Protein 2J5S (pdb70)

Nearest PDB structures (foldseek):
  2j5s-assembly1_A  TM=1.004E+00  e=1.326E-51  Nostoc sp. PCC 7120 = FACHB-418
  1o8u-assembly1_F  TM=9.779E-01  e=1.963E-30  Rhodococcus erythropolis
  1szo-assembly2_D  TM=9.902E-01  e=1.526E-29  Rhodococcus sp. NCIMB 9784
  1wz8-assembly1_E  TM=8.924E-01  e=3.760E-17  Thermus thermophilus HB8
  3kqf-assembly1_B  TM=8.135E-01  e=5.471E-15  Bacillus anthracis

B-factor: mean 14.23, std 6.52, range [2.0, 69.31]

Radius of gyration: 23.52 Å; Cα contacts (8 Å, |Δi|>4): 1050; chains: 2; bounding box: 64×45×72 Å

Secondary structure (P-SEA, 3-state):
ccccccccccccbbbbbccccbbbbbbbcccccccccaaaaacaaaaaaaaaacccccbbbbbccccccccccccccccccccaaaaaaaaaaaaaaaaaaaacccbbbbbccccccccccccccccbbbbcccbbbcccccccccccccccccccccccccaaaaaaaaaacccccaaaaaaacccccccccccaaaaaaaaaaaaacccaaaaaaaaaaacaaaaaaaaacaaaaaaaaaaaaaaccc/ccccccccccbbbbbccccbbbbbbbcccccccccaaaaacaaaaaaaaaacccccbbbbbccccccccccccccccccccaaaaaaaaaaaaaaaaaaaacccbbbbbccccccccccccccccbbbbcccbbbccccccccccccccccccaaaaaacaaaaaaaaaacccccaaaaaaacccccccccccaaaaaaaaaaaaacccaaaaaaaaaaacaaaaaaaaacaaaaaaaaaaaaaaccc

Sequence (498 aa):
LNQPEYFTKYENLHFHRDENGILEVRMHTNNGSSLVFTGKTHREFPDAFYDISRDRRDNRVVILTGSGDAWMAEIDFPSLGDVTNPREWDKTYWEGKKVLQNLLLDIEVPVISAVNGAALLHSEYILTTDIILASENTVFQDMMPHLNAGIVPGDGVHILWPLLALGLYRGRYFLFTQEKLTAQQAYELNVVHEVLPQSSKLMERAWEEIARTLAKQPTLNLRYTRVALLTQRLKRLVNNEGIGYGLALEGITATDLRNQPEYFTKYENLHHFHRDENGILEEVRMHTNGSSLVFTGKTHREFPDAFYDISRDRRDNRVVILTGSGDAWMAEIDFFPSLGDVTNPREEWDKTYWEGKKVLQNLLLDIEVPVISAVNGAALLHSEYILTTDIILASEENTVFQDMMPHLNAGIVPGDGVHILWPLLALGLYRGRYFLFTQEKKLTAQQAYELNNVVHEVLPQSKLMERAWEIARTLAKQPTLNLRYTRVALLTQRLKRLVNNEGIGYGLALEGITATDLRN

Foldseek 3Di:
DPDDPLCPVAQQWHWDADPLLEIEIEGHHVQAWDAAALSCLQCLLVSLLVLQVDLSRQEYEYAYHDQFRYDHYDVVRVDLLLDLVSLVSSLVSLLSNLVSLLSNQFAYEYLGRAEDQDPCLSLLSHDAYEYEQRYKYWPPDAVVPQFFPQSRLLQRQCVQQPVPVSVVRHVVRDMGGLVRSCVSVSHVYYHHSVCRVVVVVVVVVVSSPDDRVCRRVVSVVVCPVVVVSCVVGRSVSSVRRSVSSNVVVD/DDPLCPVAQQWHWDADPLLEIEIEGHDVQAFDAAALRCLQCLLVSLLVLQVDLSRQEYEYAYGDQFRYDHYDVCRVPLLLDLVSLVSSLVSLLSNLVSLLSNQFAYEYLTLAEDQDPCLSLLSHDAYEYEQRYKYWPPDAVVLQFFPQSRLLQRQCVQQNVPVSVVRHVVRDMGGLVRSCVSVSHVYYHHSVCRVVVVVVVVVVSSPDDRVCRRVVSVVVCVVVSVRCVVGRSVSSVRRSNSSNVSVD

Organism: Nostoc sp. (strain PCC 7120 / SAG 25.82 / UTEX 2576) (NCBI:txid103690)

InterPro domains:
  IPR001753 Enoyl-CoA hydratase/isomerase-like domain [PF00378] (21-229)
  IPR029045 ClpP/crotonase-like domain superfamily [SSF52096] (12-238)

Solvent-accessible surface area: 21128 Å² total

CATH classification: 3.90.226.10

Structure (mmCIF, N/CA/C/O backbone):
data_2J5S
#
_entry.id   2J5S
#
_cell.length_a   80.387
_cell.length_b   80.387
_cell.length_c   125.882
_cell.angle_alpha   90.00
_cell.angle_beta   90.00
_cell.angle_gamma   120.00
#
_symmetry.space_group_name_H-M   'P 63'
#
loop_
_entity.id
_entity.type
_entity.pdbx_description
1 polymer 'BETA-DIKETONE HYDROLASE'
2 non-polymer (S)-CYCLOHEXANONE-2-ACETATE
3 non-polymer 'NICKEL (II) ION'
4 water water
#
loop_
_atom_site.group_PDB
_atom_site.id
_atom_site.type_symbol
_atom_site.label_atom_id
_atom_site.label_alt_id
_atom_site.label_comp_id
_atom_site.label_asym_id
_atom_site.label_entity_id
_atom_site.label_seq_id
_atom_site.pdbx_PDB_ins_code
_atom_site.Cartn_x
_atom_site.Cartn_y
_atom_site.Cartn_z
_atom_site.occupancy
_atom_site.B_iso_or_equiv
_atom_site.auth_seq_id
_atom_site.auth_comp_id
_atom_site.auth_asym_id
_atom_site.auth_atom_id
_atom_site.pdbx_PDB_model_num
ATOM 1 N N . LEU A 1 13 ? -23.659 -6.547 3.455 1.00 36.93 3 LEU A N 1
ATOM 2 C CA . LEU A 1 13 ? -24.178 -7.841 2.932 1.00 36.01 3 LEU A CA 1
ATOM 3 C C . LEU A 1 13 ? -24.421 -8.821 4.094 1.00 35.22 3 LEU A C 1
ATOM 4 O O . LEU A 1 13 ? -23.832 -8.707 5.180 1.00 34.60 3 LEU A O 1
ATOM 9 N N . ASN A 1 14 ? -25.299 -9.780 3.822 1.00 34.01 4 ASN A N 1
ATOM 10 C CA . ASN A 1 14 ? -25.756 -10.791 4.761 1.00 33.09 4 ASN A CA 1
ATOM 11 C C . ASN A 1 14 ? -24.712 -11.900 4.977 1.00 32.29 4 ASN A C 1
ATOM 12 O O . ASN A 1 14 ? -24.860 -12.726 5.882 1.00 33.66 4 ASN A O 1
ATOM 17 N N . GLN A 1 15 ? -23.666 -11.918 4.156 1.00 30.47 5 GLN A N 1
ATOM 18 C CA . GLN A 1 15 ? -22.609 -12.964 4.236 1.00 28.40 5 GLN A CA 1
ATOM 19 C C . GLN A 1 15 ? -21.760 -12.847 5.513 1.00 26.77 5 GLN A C 1
ATOM 20 O O . GLN A 1 15 ? -21.637 -11.758 6.068 1.00 27.02 5 GLN A O 1
ATOM 26 N N . PRO A 1 16 ? -21.151 -13.963 5.977 1.00 24.98 6 PRO A N 1
ATOM 27 C CA . PRO A 1 16 ? -20.356 -13.920 7.202 1.00 24.19 6 PRO A CA 1
ATOM 28 C C . PRO A 1 16 ? -19.231 -12.894 7.172 1.00 23.85 6 PRO A C 1
ATOM 29 O O . PRO A 1 16 ? -18.614 -12.638 6.125 1.00 23.07 6 PRO A O 1
ATOM 33 N N . GLU A 1 17 ? -18.963 -12.311 8.337 1.00 24.09 7 GLU A N 1
ATOM 34 C CA . GLU A 1 17 ? -17.900 -11.338 8.461 1.00 23.37 7 GLU A CA 1
ATOM 35 C C . GLU A 1 17 ? -16.557 -11.901 7.967 1.00 21.94 7 GLU A C 1
ATOM 36 O O . GLU A 1 17 ? -15.821 -11.191 7.280 1.00 22.53 7 GLU A O 1
ATOM 42 N N . TYR A 1 18 ? -16.251 -13.173 8.269 1.00 19.52 8 TYR A N 1
ATOM 43 C CA . TYR A 1 18 ? -14.950 -13.721 7.874 1.00 17.60 8 TYR A CA 1
ATOM 44 C C . TYR A 1 18 ? -14.728 -13.760 6.341 1.00 16.24 8 TYR A C 1
ATOM 45 O O . TYR A 1 18 ? -13.587 -13.862 5.910 1.00 15.80 8 TYR A O 1
ATOM 54 N N . PHE A 1 19 ? -15.805 -13.668 5.540 1.00 15.37 9 PHE A N 1
ATOM 55 C CA . PHE A 1 19 ? -15.663 -13.632 4.066 1.00 15.92 9 PHE A CA 1
ATOM 56 C C . PHE A 1 19 ? -14.808 -12.467 3.556 1.00 16.71 9 PHE A C 1
ATOM 57 O O . PHE A 1 19 ? -14.286 -12.537 2.463 1.00 16.92 9 PHE A O 1
ATOM 65 N N . THR A 1 20 ? -14.703 -11.386 4.328 1.00 18.51 10 THR A N 1
ATOM 66 C CA . THR A 1 20 ? -13.961 -10.209 3.864 1.00 19.97 10 THR A CA 1
ATOM 67 C C . THR A 1 20 ? -12.876 -9.821 4.870 1.00 20.70 10 THR A C 1
ATOM 68 O O . THR A 1 20 ? -12.394 -8.675 4.880 1.00 22.52 10 THR A O 1
ATOM 72 N N . LYS A 1 21 ? -12.472 -10.780 5.697 1.00 19.73 11 LYS A N 1
ATOM 73 C CA . LYS A 1 21 ? -11.495 -10.578 6.774 1.00 20.14 11 LYS A CA 1
ATOM 74 C C . LYS A 1 21 ? -10.058 -10.805 6.296 1.00 18.42 11 LYS A C 1
ATOM 75 O O . LYS A 1 21 ? -9.108 -10.369 6.946 1.00 19.03 11 LYS A O 1
ATOM 81 N N . TYR A 1 22 ? -9.906 -11.457 5.140 1.00 16.34 12 TYR A N 1
ATOM 82 C CA . TYR A 1 22 ? -8.604 -11.924 4.681 1.00 15.27 12 TYR A CA 1
ATOM 83 C C . TYR A 1 22 ? -8.249 -11.286 3.357 1.00 15.04 12 TYR A C 1
ATOM 84 O O . TYR A 1 22 ? -8.880 -11.559 2.337 1.00 14.80 12 TYR A O 1
ATOM 93 N N . GLU A 1 23 ? -7.208 -10.463 3.388 1.00 15.08 13 GLU A N 1
ATOM 94 C CA . GLU A 1 23 ? -6.773 -9.709 2.216 1.00 15.87 13 GLU A CA 1
ATOM 95 C C . GLU A 1 23 ? -6.412 -10.614 1.036 1.00 15.22 13 GLU A C 1
ATOM 96 O O . GLU A 1 23 ? -6.475 -10.202 -0.130 1.00 14.96 13 GLU A O 1
ATOM 102 N N . ASN A 1 24 ? -6.007 -11.846 1.349 1.00 13.22 14 ASN A N 1
ATOM 103 C CA . ASN A 1 24 ? -5.548 -12.746 0.303 1.00 13.22 14 ASN A CA 1
ATOM 104 C C . ASN A 1 24 ? -6.498 -13.898 -0.011 1.00 12.63 14 ASN A C 1
ATOM 105 O O . ASN A 1 24 ? -6.108 -14.839 -0.683 1.00 13.10 14 ASN A O 1
ATOM 110 N N . LEU A 1 25 ? -7.730 -13.819 0.465 1.00 12.70 15 LEU A N 1
ATOM 111 C CA . LEU A 1 25 ? -8.742 -14.828 0.148 1.00 13.24 15 LEU A CA 1
ATOM 112 C C . LEU A 1 25 ? -10.044 -14.162 -0.249 1.00 13.91 15 LEU A C 1
ATOM 113 O O . LEU A 1 25 ? -10.570 -13.314 0.513 1.00 14.29 15 LEU A O 1
ATOM 118 N N . HIS A 1 26 ? -10.561 -14.549 -1.415 1.00 13.09 16 HIS A N 1
ATOM 119 C CA . HIS A 1 26 ? -11.921 -14.160 -1.827 1.00 14.19 16 HIS A CA 1
ATOM 120 C C . HIS A 1 26 ? -12.885 -15.308 -1.538 1.00 14.86 16 HIS A C 1
ATOM 121 O O . HIS A 1 26 ? -12.568 -16.479 -1.767 1.00 14.12 16 HIS A O 1
ATOM 128 N N . PHE A 1 27 ? -14.064 -14.982 -1.032 1.00 13.50 17 PHE A N 1
ATOM 129 C CA . PHE A 1 27 ? -15.053 -15.986 -0.666 1.00 13.62 17 PHE A CA 1
ATOM 130 C C . PHE A 1 27 ? -16.339 -15.726 -1.414 1.00 14.83 17 PHE A C 1
ATOM 131 O O . PHE A 1 27 ? -16.782 -14.565 -1.519 1.00 15.24 17 PHE A O 1
ATOM 139 N N . HIS A 1 28 ? -16.956 -16.798 -1.893 1.00 14.13 18 HIS A N 1
ATOM 140 C CA . HIS A 1 28 ? -18.266 -16.721 -2.523 1.00 15.06 18 HIS A CA 1
ATOM 141 C C . HIS A 1 28 ? -19.007 -17.999 -2.201 1.00 14.49 18 HIS A C 1
ATOM 142 O O . HIS A 1 28 ? -18.473 -19.070 -2.458 1.00 15.01 18 HIS A O 1
ATOM 149 N N . ARG A 1 29 ? -20.243 -17.909 -1.706 1.00 13.82 19 ARG A N 1
ATOM 150 C CA . ARG A 1 29 ? -21.007 -19.104 -1.348 1.00 13.82 19 ARG A CA 1
ATOM 151 C C . ARG A 1 29 ? -22.405 -19.065 -1.939 1.00 14.79 19 ARG A C 1
ATOM 152 O O . ARG A 1 29 ? -23.061 -18.020 -1.873 1.00 16.58 19 ARG A O 1
ATOM 160 N N . ASP A 1 30 ? -22.853 -20.173 -2.520 1.00 14.75 20 ASP A N 1
ATOM 161 C CA . ASP A 1 30 ? -24.182 -20.175 -3.163 1.00 15.19 20 ASP A CA 1
ATOM 162 C C . ASP A 1 30 ? -25.248 -20.619 -2.163 1.00 15.94 20 ASP A C 1
ATOM 163 O O . ASP A 1 30 ? -24.941 -20.883 -0.998 1.00 15.85 20 ASP A O 1
ATOM 168 N N . GLU A 1 31 ? -26.497 -20.696 -2.612 1.00 17.04 21 GLU A N 1
ATOM 169 C CA . GLU A 1 31 ? -27.608 -21.045 -1.746 1.00 18.50 21 GLU A CA 1
ATOM 170 C C . GLU A 1 31 ? -27.578 -22.498 -1.283 1.00 17.87 21 GLU A C 1
ATOM 171 O O . GLU A 1 31 ? -28.297 -22.853 -0.347 1.00 18.83 21 GLU A O 1
ATOM 177 N N . ASN A 1 32 ? -26.733 -23.310 -1.927 1.00 17.17 22 ASN A N 1
ATOM 178 C CA . ASN A 1 32 ? -26.571 -24.734 -1.587 1.00 15.87 22 ASN A CA 1
ATOM 179 C C . ASN A 1 32 ? -25.465 -24.964 -0.528 1.00 14.48 22 ASN A C 1
ATOM 180 O O . ASN A 1 32 ? -25.210 -26.107 -0.137 1.00 15.19 22 ASN A O 1
ATOM 185 N N . GLY A 1 33 ? -24.843 -23.875 -0.067 1.00 13.33 23 GLY A N 1
ATOM 186 C CA . GLY A 1 33 ? -23.738 -23.941 0.903 1.00 12.50 23 GLY A CA 1
ATOM 187 C C . GLY A 1 33 ? -22.421 -24.322 0.251 1.00 12.03 23 GLY A C 1
ATOM 188 O O . GLY A 1 33 ? -21.460 -24.723 0.957 1.00 11.39 23 GLY A O 1
ATOM 189 N N . ILE A 1 34 ? -22.330 -24.170 -1.067 1.00 11.59 24 ILE A N 1
ATOM 190 C CA . ILE A 1 34 ? -21.032 -24.416 -1.750 1.00 11.31 24 ILE A CA 1
ATOM 191 C C . ILE A 1 34 ? -20.214 -23.159 -1.652 1.00 11.80 24 ILE A C 1
ATOM 192 O O . ILE A 1 34 ? -20.623 -22.114 -2.174 1.00 12.07 24 ILE A O 1
ATOM 197 N N . LEU A 1 35 ? -19.076 -23.246 -0.962 1.00 10.72 25 LEU A N 1
ATOM 198 C CA . LEU A 1 35 ? -18.175 -22.114 -0.741 1.00 11.18 25 LEU A CA 1
ATOM 199 C C . LEU A 1 35 ? -16.929 -22.219 -1.603 1.00 12.74 25 LEU A C 1
ATOM 200 O O . LEU A 1 35 ? -16.154 -23.170 -1.475 1.00 12.08 25 LEU A O 1
ATOM 205 N N . GLU A 1 36 ? -16.699 -21.222 -2.440 1.00 12.06 26 GLU A N 1
ATOM 206 C CA . GLU A 1 36 ? -15.471 -21.159 -3.224 1.00 12.43 26 GLU A CA 1
ATOM 207 C C . GLU A 1 36 ? -14.544 -20.194 -2.527 1.00 12.71 26 GLU A C 1
ATOM 208 O O . GLU A 1 36 ? -14.922 -19.026 -2.281 1.00 12.30 26 GLU A O 1
ATOM 214 N N . VAL A 1 37 ? -13.338 -20.675 -2.200 1.00 11.70 27 VAL A N 1
ATOM 215 C CA . VAL A 1 37 ? -12.319 -19.876 -1.548 1.00 11.87 27 VAL A CA 1
ATOM 216 C C . VAL A 1 37 ? -11.169 -19.728 -2.521 1.00 12.36 27 VAL A C 1
ATOM 217 O O . VAL A 1 37 ? -10.526 -20.720 -2.879 1.00 10.72 27 VAL A O 1
ATOM 221 N N . ARG A 1 38 ? -10.870 -18.484 -2.902 1.00 11.94 28 ARG A N 1
ATOM 222 C CA . ARG A 1 38 ? -9.863 -18.220 -3.926 1.00 12.07 28 ARG A CA 1
ATOM 223 C C . ARG A 1 38 ? -8.702 -17.392 -3.395 1.00 12.09 28 ARG A C 1
ATOM 224 O O . ARG A 1 38 ? -8.894 -16.267 -2.953 1.00 13.15 28 ARG A O 1
ATOM 232 N N . MET A 1 39 ? -7.492 -17.951 -3.425 1.00 12.07 29 MET A N 1
ATOM 233 C CA . MET A 1 39 ? -6.304 -17.237 -2.949 1.00 11.69 29 MET A CA 1
ATOM 234 C C . MET A 1 39 ? -5.892 -16.222 -4.011 1.00 11.91 29 MET A C 1
ATOM 235 O O . MET A 1 39 ? -5.919 -16.535 -5.207 1.00 13.29 29 MET A O 1
ATOM 240 N N . HIS A 1 40 ? -5.490 -15.037 -3.572 1.00 13.02 30 HIS A N 1
ATOM 241 C CA . HIS A 1 40 ? -5.045 -14.009 -4.534 1.00 12.86 30 HIS A CA 1
ATOM 242 C C . HIS A 1 40 ? -4.149 -12.966 -3.849 1.00 12.99 30 HIS A C 1
ATOM 243 O O . HIS A 1 40 ? -4.188 -12.808 -2.607 1.00 13.19 30 HIS A O 1
ATOM 250 N N . THR A 1 41 ? -3.366 -12.252 -4.649 1.00 13.51 31 THR A N 1
ATOM 251 C CA . THR A 1 41 ? -2.700 -11.063 -4.160 1.00 14.48 31 THR A CA 1
ATOM 252 C C . THR A 1 41 ? -3.139 -9.941 -5.072 1.00 15.37 31 THR A C 1
ATOM 253 O O . THR A 1 41 ? -2.807 -9.953 -6.260 1.00 15.44 31 THR A O 1
ATOM 257 N N A ASN A 1 42 ? -3.900 -9.011 -4.500 0.50 15.98 32 ASN A N 1
ATOM 258 N N B ASN A 1 42 ? -3.919 -9.004 -4.540 0.50 16.09 32 ASN A N 1
ATOM 259 C CA A ASN A 1 42 ? -4.505 -7.914 -5.274 0.50 16.79 32 ASN A CA 1
ATOM 260 C CA B ASN A 1 42 ? -4.430 -7.877 -5.360 0.50 16.79 32 ASN A CA 1
ATOM 261 C C A ASN A 1 42 ? -5.081 -8.453 -6.590 0.50 16.73 32 ASN A C 1
ATOM 262 C C B ASN A 1 42 ? -5.254 -8.346 -6.569 0.50 16.85 32 ASN A C 1
ATOM 263 O O A ASN A 1 42 ? -4.789 -7.955 -7.691 0.50 16.57 32 ASN A O 1
ATOM 264 O O B ASN A 1 42 ? -5.334 -7.659 -7.591 0.50 16.50 32 ASN A O 1
ATOM 273 N N . GLY A 1 43 ? -5.878 -9.514 -6.449 1.00 16.46 33 GLY A N 1
ATOM 274 C CA . GLY A 1 43 ? -6.640 -10.096 -7.567 1.00 16.65 33 GLY A CA 1
ATOM 275 C C . GLY A 1 43 ? -5.830 -10.939 -8.542 1.00 16.44 33 GLY A C 1
ATOM 276 O O . GLY A 1 43 ? -6.402 -11.571 -9.459 1.00 17.92 33 GLY A O 1
ATOM 277 N N . SER A 1 44 ? -4.507 -10.955 -8.349 1.00 15.32 34 SER A N 1
ATOM 278 C CA . SER A 1 44 ? -3.591 -11.720 -9.183 1.00 15.34 34 SER A CA 1
ATOM 279 C C . SER A 1 44 ? -3.248 -13.036 -8.485 1.00 14.65 34 SER A C 1
ATOM 280 O O . SER A 1 44 ? -3.624 -13.226 -7.318 1.00 14.39 34 SER A O 1
ATOM 283 N N . SER A 1 45 ? -2.471 -13.890 -9.150 1.00 14.38 35 SER A N 1
ATOM 284 C CA . SER A 1 45 ? -2.016 -15.144 -8.508 1.00 14.22 35 SER A CA 1
ATOM 285 C C . SER A 1 45 ? -1.332 -14.843 -7.183 1.00 13.95 35 SER A C 1
ATOM 286 O O . SER A 1 45 ? -0.615 -13.839 -7.055 1.00 14.50 35 SER A O 1
ATOM 289 N N . LEU A 1 46 ? -1.540 -15.718 -6.200 1.00 12.28 36 LEU A N 1
ATOM 290 C CA . LEU A 1 46 ? -0.999 -15.468 -4.863 1.00 11.54 36 LEU A CA 1
ATOM 291 C C . LEU A 1 46 ? 0.533 -15.372 -4.785 1.00 12.09 36 LEU A C 1
ATOM 292 O O . LEU A 1 46 ? 1.260 -16.227 -5.302 1.00 13.14 36 LEU A O 1
ATOM 297 N N . VAL A 1 47 ? 1.004 -14.355 -4.061 1.00 12.12 37 VAL A N 1
ATOM 298 C CA . VAL A 1 47 ? 2.380 -14.283 -3.592 1.00 12.75 37 VAL A CA 1
ATOM 299 C C . VAL A 1 47 ? 2.343 -14.685 -2.128 1.00 13.02 37 VAL A C 1
ATOM 300 O O . VAL A 1 47 ? 1.769 -13.970 -1.317 1.00 12.81 37 VAL A O 1
ATOM 304 N N . PHE A 1 48 ? 2.917 -15.842 -1.784 1.00 12.31 38 PHE A N 1
ATOM 305 C CA . PHE A 1 48 ? 2.842 -16.295 -0.391 1.00 12.26 38 PHE A CA 1
ATOM 306 C C . PHE A 1 48 ? 3.728 -15.394 0.489 1.00 12.02 38 PHE A C 1
ATOM 307 O O . PHE A 1 48 ? 4.850 -15.043 0.080 1.00 12.67 38 PHE A O 1
ATOM 315 N N . THR A 1 49 ? 3.239 -15.062 1.675 1.00 11.52 39 THR A N 1
ATOM 316 C CA . THR A 1 49 ? 3.900 -14.108 2.573 1.00 12.36 39 THR A CA 1
ATOM 317 C C . THR A 1 49 ? 3.848 -14.597 4.023 1.00 13.07 39 THR A C 1
ATOM 318 O O . THR A 1 49 ? 3.104 -15.550 4.359 1.00 13.23 39 THR A O 1
ATOM 322 N N . GLY A 1 50 ? 4.595 -13.918 4.909 1.00 13.06 40 GLY A N 1
ATOM 323 C CA . GLY A 1 50 ? 4.379 -14.127 6.350 1.00 13.20 40 GLY A CA 1
ATOM 324 C C . GLY A 1 50 ? 2.939 -13.888 6.756 1.00 13.12 40 GLY A C 1
ATOM 325 O O . GLY A 1 50 ? 2.385 -14.592 7.622 1.00 12.71 40 GLY A O 1
ATOM 326 N N . LYS A 1 51 ? 2.304 -12.898 6.125 1.00 12.76 41 LYS A N 1
ATOM 327 C CA . LYS A 1 51 ? 0.913 -12.595 6.424 1.00 12.87 41 LYS A CA 1
ATOM 328 C C . LYS A 1 51 ? -0.003 -13.796 6.104 1.00 12.05 41 LYS A C 1
ATOM 329 O O . LYS A 1 51 ? -0.823 -14.200 6.926 1.00 12.86 41 LYS A O 1
ATOM 335 N N . THR A 1 52 ? 0.150 -14.382 4.930 1.00 12.55 42 THR A N 1
ATOM 336 C CA . THR A 1 52 ? -0.675 -15.558 4.611 1.00 11.37 42 THR A CA 1
ATOM 337 C C . THR A 1 52 ? -0.303 -16.767 5.491 1.00 11.41 42 THR A C 1
ATOM 338 O O . THR A 1 52 ? -1.174 -17.541 5.896 1.00 11.19 42 THR A O 1
ATOM 342 N N . HIS A 1 53 ? 0.982 -16.920 5.794 1.00 10.69 43 HIS A N 1
ATOM 343 C CA . HIS A 1 53 ? 1.356 -18.036 6.670 1.00 10.94 43 HIS A CA 1
ATOM 344 C C . HIS A 1 53 ? 0.654 -17.924 8.041 1.00 11.37 43 HIS A C 1
ATOM 345 O O . HIS A 1 53 ? 0.299 -18.947 8.656 1.00 11.56 43 HIS A O 1
ATOM 352 N N . ARG A 1 54 ? 0.471 -16.697 8.511 1.00 12.00 44 ARG A N 1
ATOM 353 C CA . ARG A 1 54 ? -0.193 -16.444 9.790 1.00 13.86 44 ARG A CA 1
ATOM 354 C C . ARG A 1 54 ? -1.706 -16.488 9.701 1.00 12.90 44 ARG A C 1
ATOM 355 O O . ARG A 1 54 ? -2.365 -17.004 10.606 1.00 13.37 44 ARG A O 1
ATOM 363 N N . GLU A 1 55 ? -2.262 -15.912 8.629 1.00 12.15 45 GLU A N 1
ATOM 364 C CA . GLU A 1 55 ? -3.718 -15.750 8.512 1.00 12.01 45 GLU A CA 1
ATOM 365 C C . GLU A 1 55 ? -4.440 -16.979 7.979 1.00 11.61 45 GLU A C 1
ATOM 366 O O . GLU A 1 55 ? -5.589 -17.238 8.361 1.00 12.07 45 GLU A O 1
ATOM 372 N N . PHE A 1 56 ? -3.782 -17.719 7.089 1.00 11.31 46 PHE A N 1
ATOM 373 C CA . PHE A 1 56 ? -4.469 -18.867 6.478 1.00 11.28 46 PHE A CA 1
ATOM 374 C C . PHE A 1 56 ? -4.958 -19.884 7.527 1.00 10.78 46 PHE A C 1
ATOM 375 O O . PHE A 1 56 ? -6.087 -20.371 7.422 1.00 10.80 46 PHE A O 1
ATOM 383 N N . PRO A 1 57 ? -4.135 -20.198 8.548 1.00 11.11 47 PRO A N 1
ATOM 384 C CA . PRO A 1 57 ? -4.699 -21.078 9.589 1.00 11.48 47 PRO A CA 1
ATOM 385 C C . PRO A 1 57 ? -5.994 -20.558 10.208 1.00 11.94 47 PRO A C 1
ATOM 386 O O . PRO A 1 57 ? -6.891 -21.342 10.492 1.00 11.31 47 PRO A O 1
ATOM 390 N N . ASP A 1 58 ? -6.098 -19.241 10.410 1.00 12.06 48 ASP A N 1
ATOM 391 C CA . ASP A 1 58 ? -7.321 -18.677 10.956 1.00 12.64 48 ASP A CA 1
ATOM 392 C C . ASP A 1 58 ? -8.481 -18.763 9.981 1.00 11.45 48 ASP A C 1
ATOM 393 O O . ASP A 1 58 ? -9.624 -19.067 10.366 1.00 12.59 48 ASP A O 1
ATOM 398 N N . ALA A 1 59 ? -8.191 -18.518 8.709 1.00 11.48 49 ALA A N 1
ATOM 399 C CA . ALA A 1 59 ? -9.214 -18.597 7.670 1.00 10.27 49 ALA A CA 1
ATOM 400 C C . ALA A 1 59 ? -9.766 -20.014 7.571 1.00 10.62 49 ALA A C 1
ATOM 401 O O . ALA A 1 59 ? -10.976 -20.208 7.508 1.00 11.39 49 ALA A O 1
ATOM 403 N N . PHE A 1 60 ? -8.871 -21.009 7.602 1.00 10.74 50 PHE A N 1
ATOM 404 C CA . PHE A 1 60 ? -9.327 -22.382 7.495 1.00 10.86 50 PHE A CA 1
ATOM 405 C C . PHE A 1 60 ? -10.118 -22.777 8.729 1.00 10.11 50 PHE A C 1
ATOM 406 O O . PHE A 1 60 ? -11.134 -23.487 8.616 1.00 10.22 50 PHE A O 1
ATOM 414 N N . TYR A 1 61 ? -9.694 -22.286 9.909 1.00 10.06 51 TYR A N 1
ATOM 415 C CA . TYR A 1 61 ? -10.507 -22.509 11.098 1.00 9.72 51 TYR A CA 1
ATOM 416 C C . TYR A 1 61 ? -11.903 -21.871 10.944 1.00 10.34 51 TYR A C 1
ATOM 417 O O . TYR A 1 61 ? -12.928 -22.493 11.228 1.00 11.11 51 TYR A O 1
ATOM 426 N N . ASP A 1 62 ? -11.945 -20.627 10.450 1.00 10.92 52 ASP A N 1
ATOM 427 C CA . ASP A 1 62 ? -13.236 -19.958 10.308 1.00 11.99 52 ASP A CA 1
ATOM 428 C C . ASP A 1 62 ? -14.164 -20.696 9.360 1.00 10.57 52 ASP A C 1
ATOM 429 O O . ASP A 1 62 ? -15.355 -20.840 9.637 1.00 12.18 52 ASP A O 1
ATOM 434 N N . ILE A 1 63 ? -13.606 -21.178 8.243 1.00 9.95 53 ILE A N 1
ATOM 435 C CA . ILE A 1 63 ? -14.380 -21.968 7.291 1.00 10.33 53 ILE A CA 1
ATOM 436 C C . ILE A 1 63 ? -14.922 -23.216 7.999 1.00 10.79 53 ILE A C 1
ATOM 437 O O . ILE A 1 63 ? -16.101 -23.554 7.883 1.00 11.32 53 ILE A O 1
ATOM 442 N N . SER A 1 64 ? -14.065 -23.879 8.773 1.00 10.03 54 SER A N 1
ATOM 443 C CA . SER A 1 64 ? -14.468 -25.124 9.428 1.00 10.51 54 SER A CA 1
ATOM 444 C C . SER A 1 64 ? -15.542 -24.976 10.501 1.00 11.08 54 SER A C 1
ATOM 445 O O . SER A 1 64 ? -16.250 -25.923 10.786 1.00 10.98 54 SER A O 1
ATOM 448 N N . ARG A 1 65 ? -15.610 -23.791 11.108 1.00 11.08 55 ARG A N 1
ATOM 449 C CA . ARG A 1 65 ? -16.532 -23.525 12.206 1.00 12.54 55 ARG A CA 1
ATOM 450 C C . ARG A 1 65 ? -17.941 -23.236 11.670 1.00 12.56 55 ARG A C 1
ATOM 451 O O . ARG A 1 65 ? -18.956 -23.399 12.410 1.00 13.44 55 ARG A O 1
ATOM 459 N N . ASP A 1 66 ? -18.006 -22.775 10.414 1.00 12.24 56 ASP A N 1
ATOM 460 C CA . ASP A 1 66 ? -19.288 -22.296 9.842 1.00 12.41 56 ASP A CA 1
ATOM 461 C C . ASP A 1 66 ? -20.062 -23.459 9.223 1.00 12.27 56 ASP A C 1
ATOM 462 O O . ASP A 1 66 ? -19.673 -23.951 8.162 1.00 12.20 56 ASP A O 1
ATOM 467 N N A ARG A 1 67 ? -21.139 -23.887 9.898 0.50 13.04 57 ARG A N 1
ATOM 468 N N B ARG A 1 67 ? -21.140 -23.900 9.865 0.50 12.58 57 ARG A N 1
ATOM 469 C CA A ARG A 1 67 ? -21.943 -25.044 9.493 0.50 12.71 57 ARG A CA 1
ATOM 470 C CA B ARG A 1 67 ? -21.870 -25.080 9.397 0.25 11.85 57 ARG A CA 1
ATOM 471 C C A ARG A 1 67 ? -22.787 -24.814 8.230 0.50 12.90 57 ARG A C 1
ATOM 472 C C B ARG A 1 67 ? -22.614 -24.842 8.079 0.50 12.49 57 ARG A C 1
ATOM 473 O O A ARG A 1 67 ? -23.454 -25.747 7.743 0.50 13.08 57 ARG A O 1
ATOM 474 O O B ARG A 1 67 ? -23.042 -25.782 7.401 0.50 13.24 57 ARG A O 1
ATOM 489 N N . ASP A 1 68 ? -22.773 -23.575 7.723 1.00 12.55 58 ASP A N 1
ATOM 490 C CA . ASP A 1 68 ? -23.435 -23.248 6.467 1.00 12.87 58 ASP A CA 1
ATOM 491 C C . ASP A 1 68 ? -22.580 -23.617 5.240 1.00 12.50 58 ASP A C 1
ATOM 492 O O . ASP A 1 68 ? -23.087 -23.611 4.103 1.00 12.53 58 ASP A O 1
ATOM 497 N N . ASN A 1 69 ? -21.276 -23.882 5.474 1.00 11.28 59 ASN A N 1
ATOM 498 C CA . ASN A 1 69 ? -20.384 -24.426 4.428 1.00 11.49 59 ASN A CA 1
ATOM 499 C C . ASN A 1 69 ? -20.628 -25.911 4.297 1.00 11.47 59 ASN A C 1
ATOM 500 O O . ASN A 1 69 ? -20.371 -26.697 5.243 1.00 11.67 59 ASN A O 1
ATOM 505 N N . ARG A 1 70 ? -21.184 -26.294 3.151 1.00 10.51 60 ARG A N 1
ATOM 506 C CA . ARG A 1 70 ? -21.564 -27.681 2.917 1.00 10.26 60 ARG A CA 1
ATOM 507 C C . ARG A 1 70 ? -20.604 -28.433 1.978 1.00 11.08 60 ARG A C 1
ATOM 508 O O . ARG A 1 70 ? -20.511 -29.654 2.049 1.00 11.47 60 ARG A O 1
ATOM 516 N N . VAL A 1 71 ? -19.982 -27.686 1.057 1.00 10.26 61 VAL A N 1
ATOM 517 C CA . VAL A 1 71 ? -18.897 -28.171 0.204 1.00 10.64 61 VAL A CA 1
ATOM 518 C C . VAL A 1 71 ? -17.962 -26.988 0.062 1.00 11.38 61 VAL A C 1
ATOM 519 O O . VAL A 1 71 ? -18.423 -25.841 -0.026 1.00 12.04 61 VAL A O 1
ATOM 523 N N . VAL A 1 72 ? -16.644 -27.241 0.044 1.00 9.03 62 VAL A N 1
ATOM 524 C CA . VAL A 1 72 ? -15.668 -26.168 -0.176 1.00 9.58 62 VAL A CA 1
ATOM 525 C C . VAL A 1 72 ? -14.886 -26.422 -1.433 1.00 10.83 62 VAL A C 1
ATOM 526 O O . VAL A 1 72 ? -14.469 -27.549 -1.654 1.00 11.48 62 VAL A O 1
ATOM 530 N N . ILE A 1 73 ? -14.675 -25.381 -2.232 1.00 9.98 63 ILE A N 1
ATOM 531 C CA . ILE A 1 73 ? -13.762 -25.422 -3.371 1.00 10.36 63 ILE A CA 1
ATOM 532 C C . ILE A 1 73 ? -12.609 -24.480 -3.053 1.00 11.75 63 ILE A C 1
ATOM 533 O O . ILE A 1 73 ? -12.841 -23.284 -2.775 1.00 11.03 63 ILE A O 1
ATOM 538 N N . LEU A 1 74 ? -11.381 -25.000 -3.073 1.00 11.43 64 LEU A N 1
ATOM 539 C CA . LEU A 1 74 ? -10.224 -24.190 -2.783 1.00 10.62 64 LEU A CA 1
ATOM 540 C C . LEU A 1 74 ? -9.450 -23.999 -4.072 1.00 10.52 64 LEU A C 1
ATOM 541 O O . LEU A 1 74 ? -9.113 -24.954 -4.736 1.00 10.68 64 LEU A O 1
ATOM 546 N N . THR A 1 75 ? -9.200 -22.745 -4.441 1.00 10.61 65 THR A N 1
ATOM 547 C CA . THR A 1 75 ? -8.513 -22.447 -5.707 1.00 10.78 65 THR A CA 1
ATOM 548 C C . THR A 1 75 ? -7.587 -21.223 -5.586 1.00 10.22 65 THR A C 1
ATOM 549 O O . THR A 1 75 ? -7.565 -20.514 -4.561 1.00 10.47 65 THR A O 1
ATOM 553 N N . GLY A 1 76 ? -6.822 -20.968 -6.650 1.00 11.03 66 GLY A N 1
ATOM 554 C CA . GLY A 1 76 ? -6.005 -19.748 -6.737 1.00 10.63 66 GLY A CA 1
ATOM 555 C C . GLY A 1 76 ? -6.522 -18.834 -7.841 1.00 12.12 66 GLY A C 1
ATOM 556 O O . GLY A 1 76 ? -7.627 -19.046 -8.352 1.00 12.28 66 GLY A O 1
ATOM 557 N N . SER A 1 77 ? -5.720 -17.834 -8.190 1.00 12.04 67 SER A N 1
ATOM 558 C CA . SER A 1 77 ? -6.123 -16.811 -9.153 1.00 12.72 67 SER A CA 1
ATOM 559 C C . SER A 1 77 ? -5.153 -16.770 -10.314 1.00 13.93 67 SER A C 1
ATOM 560 O O . SER A 1 77 ? -3.978 -17.138 -10.182 1.00 14.04 67 SER A O 1
ATOM 563 N N . GLY A 1 78 ? -5.639 -16.285 -11.463 1.00 15.00 68 GLY A N 1
ATOM 564 C CA . GLY A 1 78 ? -4.738 -16.134 -12.601 1.00 15.07 68 GLY A CA 1
ATOM 565 C C . GLY A 1 78 ? -4.265 -17.497 -13.062 1.00 15.25 68 GLY A C 1
ATOM 566 O O . GLY A 1 78 ? -5.019 -18.495 -13.003 1.00 17.03 68 GLY A O 1
ATOM 567 N N . ASP A 1 79 ? -3.041 -17.535 -13.557 1.00 16.06 69 ASP A N 1
ATOM 568 C CA . ASP A 1 79 ? -2.572 -18.750 -14.227 1.00 15.99 69 ASP A CA 1
ATOM 569 C C . ASP A 1 79 ? -1.634 -19.589 -13.365 1.00 15.58 69 ASP A C 1
ATOM 570 O O . ASP A 1 79 ? -0.957 -20.474 -13.873 1.00 15.70 69 ASP A O 1
ATOM 575 N N . ALA A 1 80 ? -1.564 -19.277 -12.071 1.00 14.09 70 ALA A N 1
ATOM 576 C CA . ALA A 1 80 ? -0.780 -20.118 -11.132 1.00 12.75 70 ALA A CA 1
ATOM 577 C C . ALA A 1 80 ? -1.589 -20.308 -9.857 1.00 12.48 70 ALA A C 1
ATOM 578 O O . ALA A 1 80 ? -2.326 -19.406 -9.433 1.00 10.82 70 ALA A O 1
ATOM 580 N N . TRP A 1 81 ? -1.483 -21.502 -9.260 1.00 11.26 71 TRP A N 1
ATOM 581 C CA . TRP A 1 81 ? -2.163 -21.776 -7.991 1.00 11.00 71 TRP A CA 1
ATOM 582 C C . TRP A 1 81 ? -1.348 -21.122 -6.867 1.00 10.93 71 TRP A C 1
ATOM 583 O O . TRP A 1 81 ? -1.862 -20.354 -6.062 1.00 11.69 71 TRP A O 1
ATOM 594 N N . MET A 1 82 ? -0.072 -21.462 -6.825 1.00 11.55 72 MET A N 1
ATOM 595 C CA . MET A 1 82 ? 0.875 -20.766 -5.944 1.00 11.73 72 MET A CA 1
ATOM 596 C C . MET A 1 82 ? 2.271 -21.013 -6.476 1.00 12.36 72 MET A C 1
ATOM 597 O O . MET A 1 82 ? 2.777 -22.137 -6.426 1.00 13.56 72 MET A O 1
ATOM 602 N N . ALA A 1 83 ? 2.895 -19.954 -6.992 1.00 12.32 73 ALA A N 1
ATOM 603 C CA . ALA A 1 83 ? 4.202 -20.0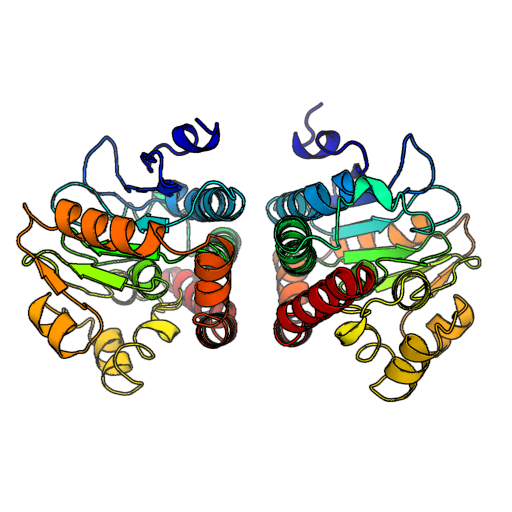83 -7.631 1.00 13.33 73 ALA A CA 1
ATOM 604 C C . ALA A 1 83 ? 5.192 -18.992 -7.208 1.00 14.49 73 ALA A C 1
ATOM 605 O O . ALA A 1 83 ? 6.300 -18.954 -7.713 1.00 16.04 73 ALA A O 1
ATOM 607 N N . GLU A 1 84 ? 4.772 -18.130 -6.290 1.00 14.11 74 GLU A N 1
ATOM 608 C CA . GLU A 1 84 ? 5.585 -17.003 -5.825 1.00 15.52 74 GLU A CA 1
ATOM 609 C C . GLU A 1 84 ? 5.558 -16.909 -4.316 1.00 14.91 74 GLU A C 1
ATOM 610 O O . GLU A 1 84 ? 4.550 -17.201 -3.675 1.00 13.66 74 GLU A O 1
ATOM 616 N N . ILE A 1 85 ? 6.673 -16.444 -3.770 1.00 15.87 75 ILE A N 1
ATOM 617 C CA . ILE A 1 85 ? 6.812 -16.256 -2.346 1.00 16.18 75 ILE A CA 1
ATOM 618 C C . ILE A 1 85 ? 7.705 -15.042 -2.096 1.00 16.21 75 ILE A C 1
ATOM 619 O O . ILE A 1 85 ? 8.718 -14.841 -2.798 1.00 16.94 75 ILE A O 1
ATOM 624 N N . ASP A 1 86 ? 7.307 -14.254 -1.102 1.00 16.46 76 ASP A N 1
ATOM 625 C CA . ASP A 1 86 ? 8.092 -13.096 -0.658 1.00 17.05 76 ASP A CA 1
ATOM 626 C C . ASP A 1 86 ? 8.880 -13.614 0.546 1.00 17.06 76 ASP A C 1
ATOM 627 O O . ASP A 1 86 ? 8.396 -13.580 1.680 1.00 17.11 76 ASP A O 1
ATOM 632 N N . PHE A 1 87 ? 10.073 -14.142 0.291 1.00 18.23 77 PHE A N 1
ATOM 633 C CA . PHE A 1 87 ? 10.851 -14.792 1.368 1.00 18.76 77 PHE A CA 1
ATOM 634 C C . PHE A 1 87 ? 11.096 -13.885 2.598 1.00 18.54 77 PHE A C 1
ATOM 635 O O . PHE A 1 87 ? 10.864 -14.295 3.734 1.00 18.40 77 PHE A O 1
ATOM 643 N N . PRO A 1 88 ? 11.570 -12.636 2.391 1.00 17.99 78 PRO A N 1
ATOM 644 C CA . PRO A 1 88 ? 11.783 -11.792 3.575 1.00 18.48 78 PRO A CA 1
ATOM 645 C C . PRO A 1 88 ? 10.570 -11.591 4.476 1.00 17.55 78 PRO A C 1
ATOM 646 O O . PRO A 1 88 ? 10.737 -11.465 5.698 1.00 17.52 78 PRO A O 1
ATOM 650 N N . SER A 1 89 ? 9.361 -11.580 3.893 1.00 15.88 79 SER A N 1
ATOM 651 C CA . SER A 1 89 ? 8.138 -11.335 4.671 1.00 15.41 79 SER A CA 1
ATOM 652 C C . SER A 1 89 ? 7.833 -12.442 5.662 1.00 15.87 79 SER A C 1
ATOM 653 O O . SER A 1 89 ? 7.000 -12.261 6.544 1.00 15.99 79 SER A O 1
ATOM 656 N N . LEU A 1 90 ? 8.460 -13.604 5.459 1.00 16.49 80 LEU A N 1
ATOM 657 C CA . LEU A 1 90 ? 8.267 -14.756 6.363 1.00 17.38 80 LEU A CA 1
ATOM 658 C C . LEU A 1 90 ? 8.949 -14.549 7.727 1.00 17.24 80 LEU A C 1
ATOM 659 O O . LEU A 1 90 ? 8.741 -15.327 8.676 1.00 17.67 80 LEU A O 1
ATOM 664 N N . GLY A 1 91 ? 9.754 -13.484 7.830 1.00 16.96 81 GLY A N 1
ATOM 665 C CA . GLY A 1 91 ? 10.506 -13.212 9.045 1.00 16.24 81 GLY A CA 1
ATOM 666 C C . GLY A 1 91 ? 11.870 -13.868 9.025 1.00 15.78 81 GLY A C 1
ATOM 667 O O . GLY A 1 91 ? 12.228 -14.573 8.078 1.00 16.38 81 GLY A O 1
ATOM 668 N N . ASP A 1 92 ? 12.652 -13.620 10.070 1.00 15.79 82 ASP A N 1
ATOM 669 C CA . ASP A 1 92 ? 13.981 -14.174 10.143 1.00 15.22 82 ASP A CA 1
ATOM 670 C C . ASP A 1 92 ? 13.919 -15.637 10.555 1.00 14.99 82 ASP A C 1
ATOM 671 O O . ASP A 1 92 ? 14.080 -15.975 11.738 1.00 14.78 82 ASP A O 1
ATOM 676 N N . VAL A 1 93 ? 13.712 -16.482 9.553 1.00 14.56 83 VAL A N 1
ATOM 677 C CA . VAL A 1 93 ? 13.601 -17.922 9.807 1.00 14.01 83 VAL A CA 1
ATOM 678 C C . VAL A 1 93 ? 14.841 -18.573 10.401 1.00 14.88 83 VAL A C 1
ATOM 679 O O . VAL A 1 93 ? 14.742 -19.671 10.971 1.00 13.82 83 VAL A O 1
ATOM 683 N N . THR A 1 94 ? 16.003 -17.915 10.274 1.00 14.07 84 THR A N 1
ATOM 684 C CA . THR A 1 94 ? 17.247 -18.429 10.879 1.00 14.86 84 THR A CA 1
ATOM 685 C C . THR A 1 94 ? 17.361 -18.173 12.392 1.00 14.10 84 THR A C 1
ATOM 686 O O . THR A 1 94 ? 18.303 -18.670 13.048 1.00 16.74 84 THR A O 1
ATOM 690 N N . ASN A 1 95 ? 16.419 -17.415 12.938 1.00 14.05 85 ASN A N 1
ATOM 691 C CA . ASN A 1 95 ? 16.337 -17.147 14.369 1.00 13.78 85 ASN A CA 1
ATOM 692 C C . ASN A 1 95 ? 15.263 -18.068 14.960 1.00 13.18 85 ASN A C 1
ATOM 693 O O . ASN A 1 95 ? 14.098 -17.935 14.598 1.00 13.01 85 ASN A O 1
ATOM 698 N N . PRO A 1 96 ? 15.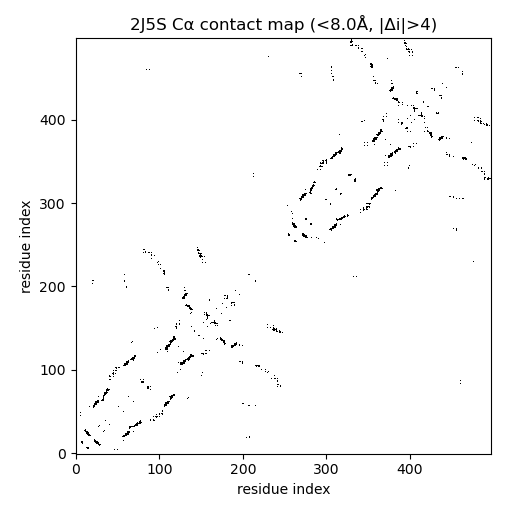643 -19.016 15.840 1.00 12.98 86 PRO A N 1
ATOM 699 C CA . PRO A 1 96 ? 14.631 -19.944 16.354 1.00 12.84 86 PRO A CA 1
ATOM 700 C C . PRO A 1 96 ? 13.458 -19.279 17.026 1.00 12.93 86 PRO A C 1
ATOM 701 O O . PRO A 1 96 ? 12.367 -19.862 17.032 1.00 12.71 86 PRO A O 1
ATOM 705 N N . ARG A 1 97 ? 13.630 -18.058 17.563 1.00 12.27 87 ARG A N 1
ATOM 706 C CA . ARG A 1 97 ? 12.498 -17.401 18.208 1.00 13.07 87 ARG A CA 1
ATOM 707 C C . ARG A 1 97 ? 11.483 -16.887 17.193 1.00 13.41 87 ARG A C 1
ATOM 708 O O . ARG A 1 97 ? 10.310 -16.681 17.529 1.00 15.56 87 ARG A O 1
ATOM 716 N N . GLU A 1 98 ? 11.939 -16.681 15.956 1.00 12.85 88 GLU A N 1
ATOM 717 C CA . GLU A 1 98 ? 11.076 -16.244 14.869 1.00 12.88 88 GLU A CA 1
ATOM 718 C C . GLU A 1 98 ? 10.541 -17.485 14.161 1.00 11.49 88 GLU A C 1
ATOM 719 O O . GLU A 1 98 ? 9.345 -17.561 13.857 1.00 11.95 88 GLU A O 1
ATOM 725 N N . TRP A 1 99 ? 11.424 -18.450 13.932 1.00 10.91 89 TRP A N 1
ATOM 726 C CA . TRP A 1 99 ? 10.965 -19.723 13.313 1.00 10.80 89 TRP A CA 1
ATOM 727 C C . TRP A 1 99 ? 9.854 -20.362 14.149 1.00 10.99 89 TRP A C 1
ATOM 728 O O . TRP A 1 99 ? 8.938 -20.977 13.592 1.00 10.63 89 TRP A O 1
ATOM 739 N N . ASP A 1 100 ? 9.888 -20.183 15.473 1.00 9.49 90 ASP A N 1
ATOM 740 C CA . ASP A 1 100 ? 8.843 -20.811 16.307 1.00 10.28 90 ASP A CA 1
ATOM 741 C C . ASP A 1 100 ? 7.455 -20.349 15.917 1.00 10.49 90 ASP A C 1
ATOM 742 O O . ASP A 1 100 ? 6.477 -21.122 16.002 1.00 11.02 90 ASP A O 1
ATOM 747 N N . LYS A 1 101 ? 7.312 -19.091 15.485 1.00 10.76 91 LYS A N 1
ATOM 748 C CA . LYS A 1 101 ? 5.996 -18.641 14.986 1.00 12.33 91 LYS A CA 1
ATOM 749 C C . LYS A 1 101 ? 5.605 -19.461 13.749 1.00 11.32 91 LYS A C 1
ATOM 750 O O . LYS A 1 101 ? 4.467 -19.935 13.628 1.00 11.50 91 LYS A O 1
ATOM 756 N N . THR A 1 102 ? 6.536 -19.592 12.823 1.00 9.87 92 THR A N 1
ATOM 757 C CA . THR A 1 102 ? 6.323 -20.315 11.573 1.00 10.93 92 THR A CA 1
ATOM 758 C C . THR A 1 102 ? 5.984 -21.766 11.886 1.00 10.86 92 THR A C 1
ATOM 759 O O . THR A 1 102 ? 5.031 -22.328 11.317 1.00 11.35 92 THR A O 1
ATOM 763 N N . TYR A 1 103 ? 6.718 -22.340 12.834 1.00 10.47 93 TYR A N 1
ATOM 764 C CA . TYR A 1 103 ? 6.487 -23.734 13.284 1.00 9.99 93 TYR A CA 1
ATOM 765 C C . TYR A 1 103 ? 5.061 -23.911 13.824 1.00 9.75 93 TYR A C 1
ATOM 766 O O . TYR A 1 103 ? 4.334 -24.831 13.406 1.00 10.35 93 TYR A O 1
ATOM 775 N N . TRP A 1 104 ? 4.643 -23.028 14.726 1.00 9.67 94 TRP A N 1
ATOM 776 C CA . TRP A 1 104 ? 3.321 -23.110 15.322 1.00 9.31 94 TRP A CA 1
ATOM 777 C C . TRP A 1 104 ? 2.223 -22.983 14.254 1.00 9.43 94 TRP A C 1
ATOM 778 O O . TRP A 1 104 ? 1.245 -23.734 14.254 1.00 10.50 94 TRP A O 1
ATOM 789 N N . GLU A 1 105 ? 2.417 -22.023 13.340 1.00 9.96 95 GLU A N 1
ATOM 790 C CA . GLU A 1 105 ? 1.433 -21.750 12.276 1.00 9.31 95 GLU A CA 1
ATOM 791 C C . GLU A 1 105 ? 1.424 -22.897 11.255 1.00 9.35 95 GLU A C 1
ATOM 792 O O . GLU A 1 105 ? 0.383 -23.146 10.608 1.00 10.01 95 GLU A O 1
ATOM 798 N N . GLY A 1 106 ? 2.577 -23.561 11.090 1.00 9.50 96 GLY A N 1
ATOM 799 C CA . GLY A 1 106 ? 2.704 -24.689 10.150 1.00 9.59 96 GLY A CA 1
ATOM 800 C C . GLY A 1 106 ? 1.917 -25.892 10.662 1.00 9.37 96 GLY A C 1
ATOM 801 O O . GLY A 1 106 ? 1.311 -26.638 9.871 1.00 10.27 96 GLY A O 1
ATOM 802 N N . LYS A 1 107 ? 1.935 -26.102 11.980 1.00 9.17 97 LYS A N 1
ATOM 803 C CA . LYS A 1 107 ? 1.156 -27.200 12.543 1.00 9.11 97 LYS A CA 1
ATOM 804 C C . LYS A 1 107 ? -0.323 -26.819 12.434 1.00 9.53 97 LYS A C 1
ATOM 805 O O . LYS A 1 107 ? -1.137 -27.662 12.023 1.00 10.46 97 LYS A O 1
ATOM 811 N N . LYS A 1 108 ? -0.680 -25.568 12.780 1.00 9.51 98 LYS A N 1
ATOM 812 C CA . LYS A 1 108 ? -2.119 -25.202 12.788 1.00 9.08 98 LYS A CA 1
ATOM 813 C C . LYS A 1 108 ? -2.727 -25.194 11.378 1.00 9.36 98 LYS A C 1
ATOM 814 O O . LYS A 1 108 ? -3.904 -25.526 11.227 1.00 9.72 98 LYS A O 1
ATOM 820 N N . VAL A 1 109 ? -1.961 -24.789 10.367 1.00 8.63 99 VAL A N 1
ATOM 821 C CA . VAL A 1 109 ? -2.593 -24.639 9.045 1.00 9.22 99 VAL A CA 1
ATOM 822 C C . VAL A 1 109 ? -3.095 -26.000 8.561 1.00 8.74 99 VAL A C 1
ATOM 823 O O . VAL A 1 109 ? -4.211 -26.093 8.052 1.00 9.92 99 VAL A O 1
ATOM 827 N N . LEU A 1 110 ? -2.296 -27.066 8.749 1.00 9.23 100 LEU A N 1
ATOM 828 C CA . LEU A 1 110 ? -2.754 -28.385 8.280 1.00 9.70 100 LEU A CA 1
ATOM 829 C C . LEU A 1 110 ? -3.835 -28.982 9.185 1.00 9.88 100 LEU A C 1
ATOM 830 O O . LEU A 1 110 ? -4.804 -29.553 8.682 1.00 9.69 100 LEU A O 1
ATOM 835 N N . GLN A 1 111 ? -3.709 -28.783 10.494 1.00 10.24 101 GLN A N 1
ATOM 836 C CA . GLN A 1 111 ? -4.720 -29.242 11.416 1.00 11.16 101 GLN A CA 1
ATOM 837 C C . GLN A 1 111 ? -6.057 -28.594 11.053 1.00 10.36 101 GLN A C 1
ATOM 838 O O . GLN A 1 111 ? -7.093 -29.261 11.000 1.00 10.89 101 GLN A O 1
ATOM 844 N N . ASN A 1 112 ? -6.023 -27.285 10.815 1.00 9.74 102 ASN A N 1
ATOM 845 C CA . ASN A 1 112 ? -7.265 -26.555 10.610 1.00 9.50 102 ASN A CA 1
ATOM 846 C C . ASN A 1 112 ? -7.882 -26.837 9.245 1.00 9.83 102 ASN A C 1
ATOM 847 O O . ASN A 1 112 ? -9.120 -26.907 9.126 1.00 10.10 102 ASN A O 1
ATOM 852 N N A LEU A 1 113 ? -7.025 -27.020 8.248 0.50 9.54 103 LEU A N 1
ATOM 853 N N B LEU A 1 113 ? -7.042 -26.991 8.219 0.50 9.79 103 LEU A N 1
ATOM 854 C CA A LEU A 1 113 ? -7.476 -27.377 6.912 0.50 9.77 103 LEU A CA 1
ATOM 855 C CA B LEU A 1 113 ? -7.524 -27.436 6.900 0.50 10.14 103 LEU A CA 1
ATOM 856 C C A LEU A 1 113 ? -8.059 -28.799 6.836 0.50 9.75 103 LEU A C 1
ATOM 857 C C B LEU A 1 113 ? -8.189 -28.790 6.985 0.50 9.98 103 LEU A C 1
ATOM 858 O O A LEU A 1 113 ? -9.035 -29.036 6.126 0.50 9.27 103 LEU A O 1
ATOM 859 O O B LEU A 1 113 ? -9.308 -28.991 6.504 0.50 9.06 103 LEU A O 1
ATOM 868 N N . LEU A 1 114 ? -7.477 -29.739 7.588 1.00 9.74 104 LEU A N 1
ATOM 869 C CA . LEU A 1 114 ? -8.016 -31.094 7.659 1.00 9.13 104 LEU A CA 1
ATOM 870 C C . LEU A 1 114 ? -9.357 -31.112 8.395 1.00 9.28 104 LEU A C 1
ATOM 871 O O . LEU A 1 114 ? -10.222 -31.942 8.125 1.00 10.31 104 LEU A O 1
ATOM 876 N N . ASP A 1 115 ? -9.485 -30.194 9.375 1.00 8.57 105 ASP A N 1
ATOM 877 C CA . ASP A 1 115 ? -10.666 -30.130 10.217 1.00 9.27 105 ASP A CA 1
ATOM 878 C C . ASP A 1 115 ? -11.847 -29.416 9.580 1.00 8.98 105 ASP A C 1
ATOM 879 O O . ASP A 1 115 ? -12.901 -29.319 10.196 1.00 9.86 105 ASP A O 1
ATOM 884 N N . ILE A 1 116 ? -11.666 -28.892 8.365 1.00 9.02 106 ILE A N 1
ATOM 885 C CA . ILE A 1 116 ? -12.867 -28.586 7.561 1.00 9.64 106 ILE A CA 1
ATOM 886 C C . ILE A 1 116 ? -13.655 -29.864 7.439 1.00 9.49 106 ILE A C 1
ATOM 887 O O . ILE A 1 116 ? -13.111 -30.908 7.024 1.00 10.33 106 ILE A O 1
ATOM 892 N N . GLU A 1 117 ? -14.934 -29.800 7.809 1.00 8.77 107 GLU A N 1
ATOM 893 C CA . GLU A 1 117 ? -15.712 -31.017 8.060 1.00 9.47 107 GLU A CA 1
ATOM 894 C C . GLU A 1 117 ? -16.727 -31.263 6.957 1.00 10.10 107 GLU A C 1
ATOM 895 O O . GLU A 1 117 ? -17.829 -31.747 7.222 1.00 10.30 107 GLU A O 1
ATOM 901 N N . VAL A 1 118 ? -16.350 -30.891 5.736 1.00 10.11 108 VAL A N 1
ATOM 902 C CA . VAL A 1 118 ? -17.150 -31.174 4.541 1.00 9.96 108 VAL A CA 1
ATOM 903 C C . VAL A 1 118 ? -16.190 -31.479 3.404 1.00 9.47 108 VAL A C 1
ATOM 904 O O . VAL A 1 118 ? -14.994 -31.168 3.505 1.00 9.53 108 VAL A O 1
ATOM 908 N N . PRO A 1 119 ? -16.669 -32.121 2.325 1.00 9.74 109 PRO A N 1
ATOM 909 C CA . PRO A 1 119 ? -15.743 -32.401 1.214 1.00 9.71 109 PRO A CA 1
ATOM 910 C C . PRO A 1 119 ? -15.099 -31.147 0.688 1.00 10.14 109 PRO A C 1
ATOM 911 O O . PRO A 1 119 ? -15.765 -30.099 0.607 1.00 11.48 109 PRO A O 1
ATOM 915 N N . VAL A 1 120 ? -13.806 -31.240 0.391 1.00 8.55 110 VAL A N 1
ATOM 916 C CA . VAL A 1 120 ? -13.064 -30.116 -0.147 1.00 9.10 110 VAL A CA 1
ATOM 917 C C . VAL A 1 120 ? -12.545 -30.499 -1.514 1.00 9.36 110 VAL A C 1
ATOM 918 O O . VAL A 1 120 ? -11.890 -31.537 -1.671 1.00 9.35 110 VAL A O 1
ATOM 922 N N . ILE A 1 121 ? -12.865 -29.669 -2.509 1.00 8.53 111 ILE A N 1
ATOM 923 C CA . ILE A 1 121 ? -12.450 -29.867 -3.885 1.00 9.03 111 ILE A CA 1
ATOM 924 C C . ILE A 1 121 ? -11.316 -28.882 -4.137 1.00 9.23 111 ILE A C 1
ATOM 925 O O . ILE A 1 121 ? -11.490 -27.674 -3.882 1.00 11.10 111 ILE A O 1
ATOM 930 N N . SER A 1 122 ? -10.151 -29.358 -4.603 1.00 8.78 112 SER A N 1
ATOM 931 C CA . SER A 1 122 ? -9.112 -28.456 -5.090 1.00 9.54 112 SER A CA 1
ATOM 932 C C . SER A 1 122 ? -9.341 -28.198 -6.584 1.00 9.97 112 SER A C 1
ATOM 933 O O . SER A 1 122 ? -9.511 -29.134 -7.367 1.00 10.47 112 SER A O 1
ATOM 936 N N . ALA A 1 123 ? -9.334 -26.921 -6.959 1.00 9.74 113 ALA A N 1
ATOM 937 C CA . ALA A 1 123 ? -9.319 -26.548 -8.363 1.00 10.19 113 ALA A CA 1
ATOM 938 C C . ALA A 1 123 ? -7.964 -25.908 -8.586 1.00 9.88 113 ALA A C 1
ATOM 939 O O . ALA A 1 123 ? -7.782 -24.713 -8.285 1.00 10.03 113 ALA A O 1
ATOM 941 N N . VAL A 1 124 ? -7.003 -26.703 -9.072 1.00 9.72 114 VAL A N 1
ATOM 942 C CA . VAL A 1 124 ? -5.621 -26.251 -9.192 1.00 9.65 114 VAL A CA 1
ATOM 943 C C . VAL A 1 124 ? -5.479 -25.556 -10.561 1.00 10.32 114 VAL A C 1
ATOM 944 O O . VAL A 1 124 ? -5.554 -26.227 -11.600 1.00 10.21 114 VAL A O 1
ATOM 948 N N . ASN A 1 125 ? -5.348 -24.231 -10.527 1.00 10.41 115 ASN A N 1
ATOM 949 C CA . ASN A 1 125 ? -5.476 -23.382 -11.741 1.00 11.49 115 ASN A CA 1
ATOM 950 C C . ASN A 1 125 ? -4.180 -23.050 -12.428 1.00 12.31 115 ASN A C 1
ATOM 951 O O . ASN A 1 125 ? -4.140 -22.234 -13.373 1.00 13.69 115 ASN A O 1
ATOM 956 N N . GLY A 1 126 ? -3.121 -23.730 -12.012 1.00 10.99 116 GLY A N 1
ATOM 957 C CA . GLY A 1 126 ? -1.829 -23.523 -12.616 1.00 10.46 116 GLY A CA 1
ATOM 958 C C . GLY A 1 126 ? -0.730 -24.023 -11.693 1.00 11.57 116 GLY A C 1
ATOM 959 O O . GLY A 1 126 ? -1.009 -24.770 -10.761 1.00 12.11 116 GLY A O 1
ATOM 960 N N . ALA A 1 127 ? 0.492 -23.560 -11.926 1.00 11.88 117 ALA A N 1
ATOM 961 C CA . ALA A 1 127 ? 1.651 -24.065 -11.174 1.00 11.14 117 ALA A CA 1
ATOM 962 C C . ALA A 1 127 ? 1.426 -24.034 -9.677 1.00 11.02 117 ALA A C 1
ATOM 963 O O . ALA A 1 127 ? 0.939 -23.034 -9.121 1.00 10.23 117 ALA A O 1
ATOM 965 N N . ALA A 1 128 ? 1.724 -25.163 -9.040 1.00 10.21 118 ALA A N 1
ATOM 966 C CA . ALA A 1 128 ? 1.709 -25.274 -7.588 1.00 10.48 118 ALA A CA 1
ATOM 967 C C . ALA A 1 128 ? 3.131 -25.646 -7.209 1.00 10.83 118 ALA A C 1
ATOM 968 O O . ALA A 1 128 ? 3.490 -26.832 -7.212 1.00 10.98 118 ALA A O 1
ATOM 970 N N . LEU A 1 129 ? 3.949 -24.629 -6.937 1.00 9.29 119 LEU A N 1
ATOM 971 C CA . LEU A 1 129 ? 5.397 -24.802 -6.691 1.00 9.28 119 LEU A CA 1
ATOM 972 C C . LEU A 1 129 ? 5.760 -24.729 -5.207 1.00 10.28 119 LEU A C 1
ATOM 973 O O . LEU A 1 129 ? 6.929 -24.997 -4.827 1.00 10.53 119 LEU A O 1
ATOM 978 N N . LEU A 1 130 ? 4.812 -24.273 -4.397 1.00 9.51 120 LEU A N 1
ATOM 979 C CA . LEU A 1 130 ? 4.969 -24.308 -2.959 1.00 10.30 120 LEU A CA 1
A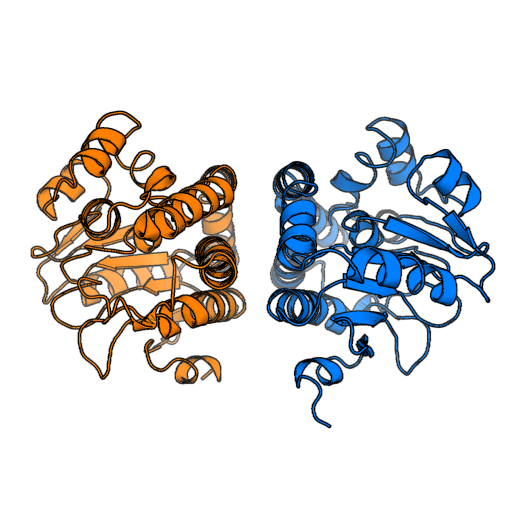TOM 980 C C . LEU A 1 130 ? 3.621 -24.545 -2.301 1.00 10.04 120 LEU A C 1
ATOM 981 O O . LEU A 1 130 ? 2.561 -24.295 -2.874 1.00 9.57 120 LEU A O 1
ATOM 986 N N . HIS A 1 131 ? 3.679 -25.075 -1.086 1.00 9.76 121 HIS A N 1
ATOM 987 C CA . HIS A 1 131 ? 2.493 -25.278 -0.295 1.00 10.27 121 HIS A CA 1
ATOM 988 C C . HIS A 1 131 ? 1.438 -26.177 -0.946 1.00 9.04 121 HIS A C 1
ATOM 989 O O . HIS A 1 131 ? 0.256 -26.155 -0.564 1.00 10.17 121 HIS A O 1
ATOM 996 N N . SER A 1 132 ? 1.912 -27.081 -1.810 1.00 9.39 122 SER A N 1
ATOM 997 C CA . SER A 1 132 ? 1.017 -28.072 -2.432 1.00 9.38 122 SER A CA 1
ATOM 998 C C . SER A 1 132 ? 0.486 -29.067 -1.383 1.00 9.01 122 SER A C 1
ATOM 999 O O . SER A 1 132 ? -0.506 -29.776 -1.638 1.00 9.23 122 SER A O 1
ATOM 1002 N N . GLU A 1 133 ? 1.082 -29.096 -0.187 1.00 8.62 123 GLU A N 1
ATOM 1003 C CA . GLU A 1 133 ? 0.502 -29.955 0.873 1.00 8.48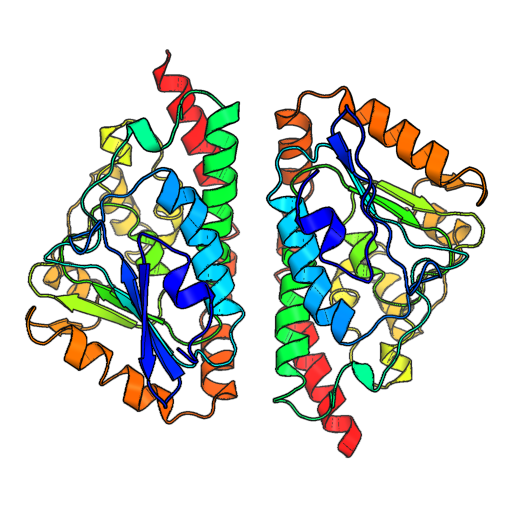 123 GLU A CA 1
ATOM 1004 C C . GLU A 1 133 ? -0.936 -29.524 1.185 1.00 8.76 123 GLU A C 1
ATOM 1005 O O . GLU A 1 133 ? -1.732 -30.357 1.618 1.00 9.99 123 GLU A O 1
ATOM 1011 N N . TYR A 1 134 ? -1.309 -28.241 0.949 1.00 8.70 124 TYR A N 1
ATOM 1012 C CA . TYR A 1 134 ? -2.725 -27.880 1.120 1.00 8.20 124 TYR A CA 1
ATOM 1013 C C . TYR A 1 134 ? -3.617 -28.742 0.222 1.00 8.30 124 TYR A C 1
ATOM 1014 O O . TYR A 1 134 ? -4.679 -29.215 0.646 1.00 8.93 124 TYR A O 1
ATOM 1023 N N . ILE A 1 135 ? -3.207 -28.898 -1.038 1.00 7.71 125 ILE A N 1
ATOM 1024 C CA . ILE A 1 135 ? -4.000 -29.642 -2.035 1.00 8.73 125 ILE A CA 1
ATOM 1025 C C . ILE A 1 135 ? -4.130 -31.073 -1.559 1.00 8.14 125 ILE A C 1
ATOM 1026 O O . ILE A 1 135 ? -5.186 -31.696 -1.694 1.00 8.77 125 ILE A O 1
ATOM 1031 N N . LEU A 1 136 ? -3.067 -31.549 -0.936 1.00 8.85 126 LEU A N 1
ATOM 1032 C CA . LEU A 1 136 ? -3.020 -32.947 -0.509 1.00 8.22 126 LEU A CA 1
ATOM 1033 C C . LEU A 1 136 ? -3.784 -33.208 0.803 1.00 9.41 126 LEU A C 1
ATOM 1034 O O . LEU A 1 136 ? -3.686 -34.314 1.374 1.00 9.88 126 LEU A O 1
ATOM 1039 N N . THR A 1 137 ? -4.552 -32.192 1.273 1.00 8.17 127 THR A N 1
ATOM 1040 C CA . THR A 1 137 ? -5.532 -32.467 2.323 1.00 8.47 127 THR A CA 1
ATOM 1041 C C . THR A 1 137 ? -6.939 -32.650 1.762 1.00 9.43 127 THR A C 1
ATOM 1042 O O . THR A 1 137 ? -7.872 -33.009 2.510 1.00 9.19 127 THR A O 1
ATOM 1046 N N . THR A 1 138 ? -7.098 -32.286 0.472 1.00 9.11 128 THR A N 1
ATOM 1047 C CA . THR A 1 138 ? -8.460 -32.192 -0.100 1.00 8.04 128 THR A CA 1
ATOM 1048 C C . THR A 1 138 ? -8.889 -33.511 -0.765 1.00 8.61 128 THR A C 1
ATOM 1049 O O . THR A 1 138 ? -8.056 -34.415 -1.013 1.00 8.26 128 THR A O 1
ATOM 1053 N N . ASP A 1 139 ? -10.196 -33.628 -0.993 1.00 8.54 129 ASP A N 1
ATOM 1054 C CA . ASP A 1 139 ? -10.834 -34.911 -1.352 1.00 8.61 129 ASP A CA 1
ATOM 1055 C C . ASP A 1 139 ? -10.928 -35.233 -2.833 1.00 8.77 129 ASP A C 1
ATOM 1056 O O . ASP A 1 139 ? -10.911 -36.430 -3.240 1.00 8.02 129 ASP A O 1
ATOM 1061 N N . ILE A 1 140 ? -11.054 -34.164 -3.634 1.00 7.95 130 ILE A N 1
ATOM 1062 C CA . ILE A 1 140 ? -11.199 -34.290 -5.082 1.00 9.10 130 ILE A CA 1
ATOM 1063 C C . ILE A 1 140 ? -10.276 -33.243 -5.676 1.00 8.71 130 ILE A C 1
ATOM 1064 O O . ILE A 1 140 ? -10.337 -32.098 -5.278 1.00 10.34 130 ILE A O 1
ATOM 1069 N N . ILE A 1 141 ? -9.385 -33.660 -6.567 1.00 7.48 131 ILE A N 1
ATOM 1070 C CA . ILE A 1 141 ? -8.349 -32.745 -7.052 1.00 7.55 131 ILE A CA 1
ATOM 1071 C C . ILE A 1 141 ? -8.501 -32.609 -8.563 1.00 8.85 131 ILE A C 1
ATOM 1072 O O . ILE A 1 141 ? -8.342 -33.573 -9.338 1.00 9.53 131 ILE A O 1
ATOM 1077 N N . LEU A 1 142 ? -8.885 -31.401 -8.975 1.00 8.87 132 LEU A N 1
ATOM 1078 C CA . LEU A 1 142 ? -9.021 -31.087 -10.389 1.00 9.00 132 LEU A CA 1
ATOM 1079 C C . LEU A 1 142 ? -7.897 -30.161 -10.765 1.00 9.82 132 LEU A C 1
ATOM 1080 O O . LEU A 1 142 ? -7.527 -29.301 -9.974 1.00 11.56 132 LEU A O 1
ATOM 1085 N N . ALA A 1 143 ? -7.337 -30.326 -11.960 1.00 9.40 133 ALA A N 1
ATOM 1086 C CA . ALA A 1 143 ? -6.261 -29.415 -12.364 1.00 9.83 133 ALA A CA 1
ATOM 1087 C C . ALA A 1 143 ? -6.458 -28.927 -13.777 1.00 10.85 133 ALA A C 1
ATOM 1088 O O . ALA A 1 143 ? -6.905 -29.682 -14.612 1.00 10.98 133 ALA A O 1
ATOM 1090 N N . SER A 1 144 ? -6.142 -27.664 -14.022 1.00 11.32 134 SER A N 1
ATOM 1091 C CA . SER A 1 144 ? -6.121 -27.175 -15.395 1.00 12.01 134 SER A CA 1
ATOM 1092 C C . SER A 1 144 ? -4.922 -27.763 -16.152 1.00 12.52 134 SER A C 1
ATOM 1093 O O . SER A 1 144 ? -3.888 -28.132 -15.537 1.00 11.90 134 SER A O 1
ATOM 1096 N N . GLU A 1 145 ? -5.016 -27.794 -17.487 1.00 13.16 135 GLU A N 1
ATOM 1097 C CA . GLU A 1 145 ? -3.989 -28.408 -18.323 1.00 13.44 135 GLU A CA 1
ATOM 1098 C C . GLU A 1 145 ? -2.583 -27.814 -18.139 1.00 13.42 135 GLU A C 1
ATOM 1099 O O . GLU A 1 145 ? -1.611 -28.516 -18.406 1.00 15.27 135 GLU A O 1
ATOM 1105 N N . ASN A 1 146 ? -2.491 -26.547 -17.726 1.00 13.59 136 ASN A N 1
ATOM 1106 C CA . ASN A 1 146 ? -1.213 -25.843 -17.561 1.00 14.68 136 ASN A CA 1
ATOM 1107 C C . ASN A 1 146 ? -0.559 -26.075 -16.196 1.00 14.60 136 ASN A C 1
ATOM 1108 O O . ASN A 1 146 ? 0.541 -25.563 -15.928 1.00 15.42 136 ASN A O 1
ATOM 1113 N N . THR A 1 147 ? -1.243 -26.823 -15.340 1.00 12.61 137 THR A N 1
ATOM 1114 C CA . THR A 1 147 ? -0.762 -27.067 -13.972 1.00 12.00 137 THR A CA 1
ATOM 1115 C C . THR A 1 147 ? 0.499 -27.934 -13.968 1.00 10.97 137 THR A C 1
ATOM 1116 O O . THR A 1 147 ? 0.654 -28.863 -14.754 1.00 10.82 137 THR A O 1
ATOM 1120 N N . VAL A 1 148 ? 1.414 -27.568 -13.073 1.00 10.89 138 VAL A N 1
ATOM 1121 C CA . VAL A 1 148 ? 2.566 -28.401 -12.726 1.00 10.21 138 VAL A CA 1
ATOM 1122 C C . VAL A 1 148 ? 2.658 -28.408 -11.209 1.00 10.44 138 VAL A C 1
ATOM 1123 O O . VAL A 1 148 ? 2.144 -27.499 -10.543 1.00 11.29 138 VAL A O 1
ATOM 1127 N N . PHE A 1 149 ? 3.305 -29.438 -10.657 1.00 9.09 139 PHE A N 1
ATOM 1128 C CA . PHE A 1 149 ? 3.485 -29.566 -9.201 1.00 9.17 139 PHE A CA 1
ATOM 1129 C C . PHE A 1 149 ? 4.952 -29.770 -8.939 1.00 8.90 139 PHE A C 1
ATOM 1130 O O . PHE A 1 149 ? 5.588 -30.568 -9.619 1.00 9.63 139 PHE A O 1
ATOM 1138 N N . GLN A 1 150 ? 5.474 -29.096 -7.913 1.00 9.17 140 GLN A N 1
ATOM 1139 C CA . GLN A 1 150 ? 6.872 -29.220 -7.535 1.00 10.50 140 GLN A CA 1
ATOM 1140 C C . GLN A 1 150 ? 6.986 -28.732 -6.090 1.00 10.10 140 GLN A C 1
ATOM 1141 O O . GLN A 1 150 ? 6.252 -27.820 -5.667 1.00 9.77 140 GLN A O 1
ATOM 1147 N N . ASP A 1 151 ? 7.914 -29.328 -5.342 1.00 10.41 141 ASP A N 1
ATOM 1148 C CA . ASP A 1 151 ? 8.369 -28.723 -4.100 1.00 11.00 141 ASP A CA 1
ATOM 1149 C C . ASP A 1 151 ? 9.591 -27.870 -4.431 1.00 11.96 141 ASP A C 1
ATOM 1150 O O . ASP A 1 151 ? 10.717 -28.308 -4.342 1.00 11.34 141 ASP A O 1
ATOM 1155 N N A MET A 1 152 ? 9.344 -26.633 -4.832 0.50 12.27 142 MET A N 1
ATOM 1156 N N B MET A 1 152 ? 9.346 -26.633 -4.841 0.50 12.33 142 MET A N 1
ATOM 1157 C CA A MET A 1 152 ? 10.427 -25.765 -5.282 0.50 13.06 142 MET A CA 1
ATOM 1158 C CA B MET A 1 152 ? 10.431 -25.749 -5.271 0.50 13.39 142 MET A CA 1
ATOM 1159 C C A MET A 1 152 ? 11.318 -25.178 -4.157 0.50 13.07 142 MET A C 1
ATOM 1160 C C B MET A 1 152 ? 11.322 -25.191 -4.142 0.50 13.15 142 MET A C 1
ATOM 1161 O O A MET A 1 152 ? 12.541 -25.262 -4.251 0.50 12.41 142 MET A O 1
ATOM 1162 O O B MET A 1 152 ? 12.544 -25.295 -4.225 0.50 12.60 142 MET A O 1
ATOM 1171 N N . PRO A 1 153 ? 10.712 -24.559 -3.121 1.00 13.05 143 PRO A N 1
ATOM 1172 C CA . PRO A 1 153 ? 11.566 -23.674 -2.306 1.00 13.09 143 PRO A CA 1
ATOM 1173 C C . PRO A 1 153 ? 12.521 -24.300 -1.324 1.00 13.32 143 PRO A C 1
ATOM 1174 O O . PRO A 1 153 ? 13.542 -23.679 -0.993 1.00 13.65 143 PRO A O 1
ATOM 1178 N N . HIS A 1 154 ? 12.225 -25.503 -0.858 1.00 11.71 144 HIS A N 1
ATOM 1179 C CA . HIS A 1 154 ? 13.015 -26.029 0.253 1.00 12.02 144 HIS A CA 1
ATOM 1180 C C . HIS A 1 154 ? 14.460 -26.336 -0.098 1.00 12.21 144 HIS A C 1
ATOM 1181 O O . HIS A 1 154 ? 15.384 -25.799 0.543 1.00 12.94 144 HIS A O 1
ATOM 1188 N N . LEU A 1 155 ? 14.672 -27.133 -1.137 1.00 11.97 145 LEU A N 1
ATOM 1189 C CA . LEU A 1 155 ? 16.026 -27.464 -1.537 1.00 12.88 145 LEU A CA 1
ATOM 1190 C C . LEU A 1 155 ? 16.663 -26.318 -2.327 1.00 13.88 145 LEU A C 1
ATOM 1191 O O . LEU A 1 155 ? 17.880 -26.336 -2.551 1.00 15.60 145 LEU A O 1
ATOM 1196 N N . ASN A 1 156 ? 15.860 -25.317 -2.696 1.00 13.91 146 ASN A N 1
ATOM 1197 C CA . ASN A 1 156 ? 16.444 -24.074 -3.222 1.00 13.92 146 ASN A CA 1
ATOM 1198 C C . ASN A 1 156 ? 17.099 -23.282 -2.111 1.00 14.22 146 ASN A C 1
ATOM 1199 O O . ASN A 1 156 ? 18.172 -22.638 -2.324 1.00 16.13 146 ASN A O 1
ATOM 1204 N N . ALA A 1 157 ? 16.458 -23.305 -0.942 1.00 12.68 147 ALA A N 1
ATOM 1205 C CA . ALA A 1 157 ? 16.923 -22.523 0.210 1.00 12.89 147 ALA A CA 1
ATOM 1206 C C . ALA A 1 157 ? 17.920 -23.317 1.053 1.00 12.71 147 ALA A C 1
ATOM 1207 O O . ALA A 1 157 ? 18.654 -22.734 1.871 1.00 14.09 147 ALA A O 1
ATOM 1209 N N . GLY A 1 158 ? 17.931 -24.642 0.910 1.00 11.62 148 GLY A N 1
ATOM 1210 C CA . GLY A 1 158 ? 18.757 -25.504 1.744 1.00 11.32 148 GLY A CA 1
ATOM 1211 C C . GLY A 1 158 ? 18.132 -25.896 3.085 1.00 11.67 148 GLY A C 1
ATOM 1212 O O . GLY A 1 158 ? 18.891 -26.169 4.048 1.00 11.67 148 GLY A O 1
ATOM 1213 N N . ILE A 1 159 ? 16.787 -25.940 3.155 1.00 10.39 149 ILE A N 1
ATOM 1214 C CA . ILE A 1 159 ? 16.105 -26.305 4.405 1.00 10.85 149 ILE A CA 1
ATOM 1215 C C . ILE A 1 159 ? 15.194 -27.511 4.185 1.00 9.88 149 ILE A C 1
ATOM 1216 O O . ILE A 1 159 ? 14.847 -27.831 3.054 1.00 10.40 149 ILE A O 1
ATOM 1221 N N . VAL A 1 160 ? 14.800 -28.174 5.265 1.00 8.79 150 VAL A N 1
ATOM 1222 C CA . VAL A 1 160 ? 14.077 -29.432 5.098 1.00 8.99 150 VAL A CA 1
ATOM 1223 C C . VAL A 1 160 ? 12.689 -29.152 4.512 1.00 9.06 150 VAL A C 1
ATOM 1224 O O . VAL A 1 160 ? 12.037 -28.181 4.905 1.00 9.73 150 VAL A O 1
ATOM 1228 N N . PRO A 1 161 ? 12.233 -30.007 3.580 1.00 9.60 151 PRO A N 1
ATOM 1229 C CA . PRO A 1 161 ? 10.834 -29.935 3.117 1.00 9.21 151 PRO A CA 1
ATOM 1230 C C . PRO A 1 161 ? 9.951 -30.551 4.201 1.00 9.83 151 PRO A C 1
ATOM 1231 O O . PRO A 1 161 ? 9.420 -31.676 4.030 1.00 10.63 151 PRO A O 1
ATOM 1235 N N . GLY A 1 162 ? 9.828 -29.831 5.323 1.00 8.59 152 GLY A N 1
ATOM 1236 C CA . GLY A 1 162 ? 9.277 -30.424 6.549 1.00 8.70 152 GLY A CA 1
ATOM 1237 C C . GLY A 1 162 ? 7.888 -29.944 6.948 1.00 9.20 152 GLY A C 1
ATOM 1238 O O . GLY A 1 162 ? 7.456 -30.164 8.081 1.00 9.22 152 GLY A O 1
ATOM 1239 N N . ASP A 1 163 ? 7.209 -29.265 6.031 1.00 9.69 153 ASP A N 1
ATOM 1240 C CA . ASP A 1 163 ? 5.973 -28.599 6.366 1.00 9.75 153 ASP A CA 1
ATOM 1241 C C . ASP A 1 163 ? 4.740 -29.435 6.028 1.00 9.61 153 ASP A C 1
ATOM 1242 O O . ASP A 1 163 ? 3.603 -28.903 5.987 1.00 9.47 153 ASP A O 1
ATOM 1247 N N . GLY A 1 164 ? 4.941 -30.745 5.814 1.00 8.43 154 GLY A N 1
ATOM 1248 C CA . GLY A 1 164 ? 3.798 -31.597 5.441 1.00 9.29 154 GLY A CA 1
ATOM 1249 C C . GLY A 1 164 ? 4.048 -32.232 4.086 1.00 9.57 154 GLY A C 1
ATOM 1250 O O . GLY A 1 164 ? 3.542 -33.321 3.815 1.00 8.92 154 GLY A O 1
ATOM 1251 N N . VAL A 1 165 ? 4.834 -31.572 3.211 1.00 8.26 155 VAL A N 1
ATOM 1252 C CA . VAL A 1 165 ? 5.167 -32.225 1.950 1.00 9.11 155 VAL A CA 1
ATOM 1253 C C . VAL A 1 165 ? 5.863 -33.579 2.162 1.00 8.68 155 VAL A C 1
ATOM 1254 O O . VAL A 1 165 ? 5.690 -34.519 1.372 1.00 8.74 155 VAL A O 1
ATOM 1258 N N . HIS A 1 166 ? 6.640 -33.655 3.257 1.00 8.47 156 HIS A N 1
ATOM 1259 C CA . HIS A 1 166 ? 7.381 -34.877 3.567 1.00 8.17 156 HIS A CA 1
ATOM 1260 C C . HIS A 1 166 ? 6.505 -36.053 3.924 1.00 8.51 156 HIS A C 1
ATOM 1261 O O . HIS A 1 166 ? 6.943 -37.206 3.831 1.00 9.62 156 HIS A O 1
ATOM 1268 N N . ILE A 1 167 ? 5.268 -35.752 4.329 1.00 7.94 157 ILE A N 1
ATOM 1269 C CA . ILE A 1 167 ? 4.307 -36.800 4.674 1.00 7.73 157 ILE A CA 1
ATOM 1270 C C . ILE A 1 167 ? 3.383 -37.077 3.489 1.00 8.73 157 ILE A C 1
ATOM 1271 O O . ILE A 1 167 ? 3.141 -38.233 3.090 1.00 8.12 157 ILE A O 1
ATOM 1276 N N . LEU A 1 168 ? 2.881 -35.982 2.922 1.00 8.31 158 LEU A N 1
ATOM 1277 C CA . LEU A 1 168 ? 1.774 -36.088 1.984 1.00 8.80 158 LEU A CA 1
ATOM 1278 C C . LEU A 1 168 ? 2.214 -36.449 0.550 1.00 8.63 158 LEU A C 1
ATOM 1279 O O . LEU A 1 168 ? 1.479 -37.181 -0.134 1.00 8.58 158 LEU A O 1
ATOM 1284 N N . TRP A 1 169 ? 3.373 -35.965 0.080 1.00 8.28 159 TRP A N 1
ATOM 1285 C CA . TRP A 1 169 ? 3.815 -36.423 -1.228 1.00 8.23 159 TRP A CA 1
ATOM 1286 C C . TRP A 1 169 ? 4.173 -37.920 -1.254 1.00 7.79 159 TRP A C 1
ATOM 1287 O O . TRP A 1 169 ? 3.817 -38.600 -2.211 1.00 8.43 159 TRP A O 1
ATOM 1298 N N . PRO A 1 170 ? 4.869 -38.437 -0.216 1.00 8.27 160 PRO A N 1
ATOM 1299 C CA . PRO A 1 170 ? 5.032 -39.917 -0.196 1.00 8.33 160 PRO A CA 1
ATOM 1300 C C . PRO A 1 170 ? 3.732 -40.667 0.011 1.00 8.63 160 PRO A C 1
ATOM 1301 O O . PRO A 1 170 ? 3.619 -41.845 -0.380 1.00 8.41 160 PRO A O 1
ATOM 1305 N N . LEU A 1 171 ? 2.727 -40.049 0.622 1.00 8.64 161 LEU A N 1
ATOM 1306 C CA A LEU A 1 171 ? 1.426 -40.753 0.694 0.50 9.11 161 LEU A CA 1
ATOM 1307 C CA B LEU A 1 171 ? 1.446 -40.703 0.678 0.50 9.31 161 LEU A CA 1
ATOM 1308 C C . LEU A 1 171 ? 0.821 -40.764 -0.705 1.00 9.59 161 LEU A C 1
ATOM 1309 O O . LEU A 1 171 ? 0.257 -41.792 -1.132 1.00 11.70 161 LEU A O 1
ATOM 1318 N N . ALA A 1 172 ? 0.920 -39.643 -1.416 1.00 9.36 162 ALA A N 1
ATOM 1319 C CA . ALA A 1 172 ? 0.322 -39.520 -2.750 1.00 9.66 162 ALA A CA 1
ATOM 1320 C C . ALA A 1 172 ? 1.025 -40.406 -3.798 1.00 10.39 162 ALA A C 1
ATOM 1321 O O . ALA A 1 172 ? 0.363 -41.123 -4.567 1.00 12.75 162 ALA A O 1
ATOM 1323 N N . LEU A 1 173 ? 2.355 -40.336 -3.837 1.00 9.24 163 LEU A N 1
ATOM 1324 C CA . LEU A 1 173 ? 3.151 -41.019 -4.844 1.00 9.01 163 LEU A CA 1
ATOM 1325 C C . LEU A 1 173 ? 3.722 -42.354 -4.370 1.00 8.70 163 LEU A C 1
ATOM 1326 O O . LEU A 1 173 ? 4.373 -43.048 -5.150 1.00 9.50 163 LEU A O 1
ATOM 1331 N N . GLY A 1 174 ? 3.455 -42.716 -3.119 1.00 8.20 164 GLY A N 1
ATOM 1332 C CA . GLY A 1 174 ? 4.091 -43.888 -2.512 1.00 7.31 164 GLY A CA 1
ATOM 1333 C C . GLY A 1 174 ? 5.467 -43.460 -1.963 1.00 7.95 164 GLY A C 1
ATOM 1334 O O . GLY A 1 174 ? 6.011 -42.397 -2.309 1.00 8.79 164 GLY A O 1
ATOM 1335 N N . LEU A 1 175 ? 5.960 -44.274 -1.033 1.00 8.08 165 LEU A N 1
ATOM 1336 C CA . LEU A 1 175 ? 7.167 -43.955 -0.289 1.00 8.09 165 LEU A CA 1
ATOM 1337 C C . LEU A 1 175 ? 8.451 -44.170 -1.103 1.00 9.50 165 LEU A C 1
ATOM 1338 O O . LEU A 1 175 ? 9.532 -44.088 -0.529 1.00 11.33 165 LEU A O 1
ATOM 1343 N N . TYR A 1 176 ? 8.319 -44.419 -2.398 1.00 8.62 166 TYR A N 1
ATOM 1344 C CA . TYR A 1 176 ? 9.494 -44.523 -3.271 1.00 8.50 166 TYR A CA 1
ATOM 1345 C C . TYR A 1 176 ? 9.538 -43.297 -4.193 1.00 8.69 166 TYR A C 1
ATOM 1346 O O . TYR A 1 176 ? 10.393 -42.408 -4.039 1.00 8.98 166 TYR A O 1
ATOM 1355 N N . ARG A 1 177 ? 8.603 -43.232 -5.120 1.00 7.94 167 ARG A N 1
ATOM 1356 C CA . ARG A 1 177 ? 8.519 -42.052 -6.004 1.00 7.86 167 ARG A CA 1
ATOM 1357 C C . ARG A 1 177 ? 8.343 -40.758 -5.186 1.00 7.94 167 ARG A C 1
ATOM 1358 O O . ARG A 1 177 ? 8.787 -39.687 -5.618 1.00 8.57 167 ARG A O 1
ATOM 1366 N N . GLY A 1 178 ? 7.667 -40.828 -4.022 1.00 7.82 168 GLY A N 1
ATOM 1367 C CA . GLY A 1 178 ? 7.481 -39.614 -3.212 1.00 7.94 168 GLY A CA 1
ATOM 1368 C C . GLY A 1 178 ? 8.806 -39.050 -2.717 1.00 7.62 168 GLY A C 1
ATOM 1369 O O . GLY A 1 178 ? 8.999 -37.809 -2.674 1.00 8.94 168 GLY A O 1
ATOM 1370 N N . ARG A 1 179 ? 9.721 -39.936 -2.314 1.00 7.91 169 ARG A N 1
ATOM 1371 C CA . ARG A 1 179 ? 11.047 -39.470 -1.846 1.00 8.18 169 ARG A CA 1
ATOM 1372 C C . ARG A 1 179 ? 11.922 -39.007 -3.021 1.00 8.27 169 ARG A C 1
ATOM 1373 O O . ARG A 1 179 ? 12.610 -37.972 -2.905 1.00 9.24 169 ARG A O 1
ATOM 1381 N N . TYR A 1 180 ? 11.856 -39.709 -4.155 1.00 8.30 170 TYR A N 1
ATOM 1382 C CA . TYR A 1 180 ? 12.521 -39.241 -5.376 1.00 8.40 170 TYR A CA 1
ATOM 1383 C C . TYR A 1 180 ? 12.014 -37.843 -5.739 1.00 8.68 170 TYR A C 1
ATOM 1384 O O . TYR A 1 180 ? 12.792 -36.937 -6.036 1.00 10.32 170 TYR A O 1
ATOM 1393 N N . PHE A 1 181 ? 10.702 -37.647 -5.705 1.00 8.69 171 PHE A N 1
ATOM 1394 C CA . PHE A 1 181 ? 10.118 -36.353 -6.099 1.00 8.90 171 PHE A CA 1
ATOM 1395 C C . PHE A 1 181 ? 10.624 -35.210 -5.220 1.00 9.07 171 PHE A C 1
ATOM 1396 O O . PHE A 1 181 ? 10.942 -34.139 -5.694 1.00 9.26 171 PHE A O 1
ATOM 1404 N N . LEU A 1 182 ? 10.720 -35.454 -3.921 1.00 8.61 172 LEU A N 1
ATOM 1405 C CA . LEU A 1 182 ? 11.162 -34.396 -2.984 1.00 8.42 172 LEU A CA 1
ATOM 1406 C C . LEU A 1 182 ? 12.664 -34.189 -3.077 1.00 9.75 172 LEU A C 1
ATOM 1407 O O . LEU A 1 182 ? 13.113 -33.038 -3.193 1.00 10.15 172 LEU A O 1
ATOM 1412 N N . PHE A 1 183 ? 13.451 -35.278 -3.098 1.00 9.03 173 PHE A N 1
ATOM 1413 C CA . PHE A 1 183 ? 14.924 -35.111 -3.029 1.00 8.54 173 PHE A CA 1
ATOM 1414 C C . PHE A 1 183 ? 15.459 -34.499 -4.321 1.00 10.04 173 PHE A C 1
ATOM 1415 O O . PHE A 1 183 ? 16.497 -33.802 -4.279 1.00 10.59 173 PHE A O 1
ATOM 1423 N N . THR A 1 184 ? 14.789 -34.761 -5.446 1.00 9.05 174 THR A N 1
ATOM 1424 C CA . THR A 1 184 ? 15.265 -34.242 -6.752 1.00 9.93 174 THR A CA 1
ATOM 1425 C C . THR A 1 184 ? 14.518 -33.024 -7.231 1.00 9.67 174 THR A C 1
ATOM 1426 O O . THR A 1 184 ? 14.786 -32.540 -8.347 1.00 10.35 174 THR A O 1
ATOM 1430 N N . GLN A 1 185 ? 13.597 -32.519 -6.409 1.00 10.58 175 GLN A N 1
ATOM 1431 C CA . GLN A 1 185 ? 12.730 -31.410 -6.784 1.00 10.83 175 GLN A CA 1
ATOM 1432 C C . GLN A 1 185 ? 12.066 -31.661 -8.155 1.00 10.08 175 GLN A C 1
ATOM 1433 O O . GLN A 1 185 ? 12.028 -30.776 -9.050 1.00 11.64 175 GLN A O 1
ATOM 1439 N N . GLU A 1 186 ? 11.549 -32.876 -8.328 1.00 9.52 176 GLU A N 1
ATOM 1440 C CA . GLU A 1 186 ? 10.868 -33.237 -9.556 1.00 10.19 176 GLU A CA 1
ATOM 1441 C C . GLU A 1 186 ? 9.680 -32.326 -9.825 1.00 9.74 176 GLU A C 1
ATOM 1442 O O . GLU A 1 186 ? 8.967 -31.918 -8.896 1.00 10.02 176 GLU A O 1
ATOM 1448 N N . LYS A 1 187 ? 9.469 -31.999 -11.095 1.00 9.18 177 LYS A N 1
ATOM 1449 C CA . LYS A 1 187 ? 8.265 -31.270 -11.461 1.00 10.50 177 LYS A CA 1
ATOM 1450 C C . LYS A 1 187 ? 7.333 -32.216 -12.230 1.00 10.84 177 LYS A C 1
ATOM 1451 O O . LYS A 1 187 ? 7.766 -32.862 -13.193 1.00 11.45 177 LYS A O 1
ATOM 1457 N N . LEU A 1 188 ? 6.073 -32.309 -11.815 1.00 10.28 178 LEU A N 1
ATOM 1458 C CA . LEU A 1 188 ? 5.102 -33.175 -12.497 1.00 10.25 178 LEU A CA 1
ATOM 1459 C C . LEU A 1 188 ? 4.127 -32.304 -13.274 1.00 10.37 178 LEU A C 1
ATOM 1460 O O . LEU A 1 188 ? 3.610 -31.304 -12.753 1.00 10.48 178 LEU A O 1
ATOM 1465 N N . THR A 1 189 ? 3.817 -32.695 -14.506 1.00 10.37 179 THR A N 1
ATOM 1466 C CA . THR A 1 189 ? 2.744 -32.001 -15.233 1.00 11.88 179 THR A CA 1
ATOM 1467 C C . THR A 1 189 ? 1.385 -32.464 -14.697 1.00 12.14 179 THR A C 1
ATOM 1468 O O . THR A 1 189 ? 1.300 -33.476 -13.989 1.00 11.26 179 THR A O 1
ATOM 1472 N N . ALA A 1 190 ? 0.322 -31.761 -15.079 1.00 12.34 180 ALA A N 1
ATOM 1473 C CA . ALA A 1 190 ? -1.041 -32.176 -14.716 1.00 12.24 180 ALA A CA 1
ATOM 1474 C C . ALA A 1 190 ? -1.286 -33.593 -15.228 1.00 12.57 180 ALA A C 1
ATOM 1475 O O . ALA A 1 190 ? -1.862 -34.430 -14.516 1.00 11.53 180 ALA A O 1
ATOM 1477 N N . GLN A 1 191 ? -0.821 -33.901 -16.436 1.00 11.66 181 GLN A N 1
ATOM 1478 C CA . GLN A 1 191 ? -1.056 -35.246 -16.998 1.00 12.65 181 GLN A CA 1
ATOM 1479 C C . GLN A 1 191 ? -0.296 -36.315 -16.205 1.00 11.43 181 GLN A C 1
ATOM 1480 O O . GLN A 1 191 ? -0.828 -37.370 -15.908 1.00 11.93 181 GLN A O 1
ATOM 1486 N N . GLN A 1 192 ? 0.971 -36.063 -15.873 1.00 11.30 182 GLN A N 1
ATOM 1487 C CA . GLN A 1 192 ? 1.700 -36.999 -15.007 1.00 10.80 182 GLN A CA 1
ATOM 1488 C C . GLN A 1 192 ? 1.008 -37.209 -13.659 1.00 10.71 182 GLN A C 1
ATOM 1489 O O . GLN A 1 192 ? 0.852 -38.343 -13.164 1.00 11.64 182 GLN A O 1
ATOM 1495 N N . ALA A 1 193 ? 0.596 -36.105 -13.042 1.00 9.89 183 ALA A N 1
ATOM 1496 C CA . ALA A 1 193 ? -0.086 -36.189 -11.730 1.00 9.68 183 ALA A CA 1
ATOM 1497 C C . ALA A 1 193 ? -1.394 -36.982 -11.844 1.00 9.85 183 ALA A C 1
ATOM 1498 O O . ALA A 1 193 ? -1.807 -37.668 -10.903 1.00 10.34 183 ALA A O 1
ATOM 1500 N N . TYR A 1 194 ? -2.037 -36.868 -13.001 1.00 9.87 184 TYR A N 1
ATOM 1501 C CA . TYR A 1 194 ? -3.273 -37.631 -13.264 1.00 9.89 184 TYR A CA 1
ATOM 1502 C C . TYR A 1 194 ? -2.968 -39.133 -13.356 1.00 10.28 184 TYR A C 1
ATOM 1503 O O . TYR A 1 194 ? -3.665 -39.982 -12.735 1.00 10.68 184 TYR A O 1
ATOM 1512 N N . GLU A 1 195 ? -1.912 -39.493 -14.094 1.00 10.74 185 GLU A N 1
ATOM 1513 C CA . GLU A 1 195 ? -1.496 -40.898 -14.166 1.00 12.30 185 GLU A CA 1
ATOM 1514 C C . GLU A 1 195 ? -1.053 -41.437 -12.811 1.00 11.26 185 GLU A C 1
ATOM 1515 O O . GLU A 1 195 ? -1.133 -42.645 -12.568 1.00 13.82 185 GLU A O 1
ATOM 1521 N N . LEU A 1 196 ? -0.591 -40.544 -11.929 1.00 10.58 186 LEU A N 1
ATOM 1522 C CA . LEU A 1 196 ? -0.138 -40.916 -10.599 1.00 10.38 186 LEU A CA 1
ATOM 1523 C C . LEU A 1 196 ? -1.263 -40.849 -9.543 1.00 9.63 186 LEU A C 1
ATOM 1524 O O . LEU A 1 196 ? -1.026 -40.999 -8.329 1.00 11.45 186 LEU A O 1
ATOM 1529 N N . ASN A 1 197 ? -2.484 -40.600 -10.027 1.00 10.01 187 ASN A N 1
ATOM 1530 C CA . ASN A 1 197 ? -3.694 -40.632 -9.186 1.00 10.16 187 ASN A CA 1
ATOM 1531 C C . ASN A 1 197 ? -3.828 -39.498 -8.158 1.00 10.04 187 ASN A C 1
ATOM 1532 O O . ASN A 1 197 ? -4.725 -39.534 -7.315 1.00 9.97 187 ASN A O 1
ATOM 1537 N N . VAL A 1 198 ? -2.998 -38.458 -8.308 1.00 9.75 188 VAL A N 1
ATOM 1538 C CA . VAL A 1 198 ? -3.035 -37.263 -7.473 1.00 11.46 188 VAL A CA 1
ATOM 1539 C C . VAL A 1 198 ? -4.106 -36.310 -8.009 1.00 10.25 188 VAL A C 1
ATOM 1540 O O . VAL A 1 198 ? -4.986 -35.858 -7.250 1.00 10.50 188 VAL A O 1
ATOM 1544 N N . VAL A 1 199 ? -4.024 -36.040 -9.317 1.00 8.92 189 VAL A N 1
ATOM 1545 C CA . VAL A 1 199 ? -5.074 -35.282 -10.004 1.00 8.85 189 VAL A CA 1
ATOM 1546 C C . VAL A 1 199 ? -6.125 -36.250 -10.534 1.00 8.97 189 VAL A C 1
ATOM 1547 O O . VAL A 1 199 ? -5.771 -37.302 -11.098 1.00 9.88 189 VAL A O 1
ATOM 1551 N N . HIS A 1 200 ? -7.404 -35.888 -10.375 1.00 8.63 190 HIS A N 1
ATOM 1552 C CA . HIS A 1 200 ? -8.481 -36.801 -10.773 1.00 8.75 190 HIS A CA 1
ATOM 1553 C C . HIS A 1 200 ? -9.134 -36.470 -12.092 1.00 9.34 190 HIS A C 1
ATOM 1554 O O . HIS A 1 200 ? -9.617 -37.368 -12.793 1.00 10.53 190 HIS A O 1
ATOM 1561 N N . GLU A 1 201 ? -9.080 -35.193 -12.452 1.00 10.39 191 GLU A N 1
ATOM 1562 C CA . GLU A 1 201 ? -9.527 -34.765 -13.776 1.00 10.61 191 GLU A CA 1
ATOM 1563 C C . GLU A 1 201 ? -8.641 -33.630 -14.217 1.00 10.43 191 GLU A C 1
ATOM 1564 O O . GLU A 1 201 ? -8.310 -32.759 -13.401 1.00 9.83 191 GLU A O 1
ATOM 1570 N N . VAL A 1 202 ? -8.258 -33.654 -15.503 1.00 10.54 192 VAL A N 1
ATOM 1571 C CA . VAL A 1 202 ? -7.499 -32.555 -16.106 1.00 11.53 192 VAL A CA 1
ATOM 1572 C C . VAL A 1 202 ? -8.439 -31.807 -17.043 1.00 12.34 192 VAL A C 1
ATOM 1573 O O . VAL A 1 202 ? -9.088 -32.435 -17.923 1.00 13.76 192 VAL A O 1
ATOM 1577 N N . LEU A 1 203 ? -8.543 -30.491 -16.845 1.00 12.06 193 LEU A N 1
ATOM 1578 C CA . LEU A 1 203 ? -9.551 -29.658 -17.543 1.00 12.08 193 LEU A CA 1
ATOM 1579 C C . LEU A 1 203 ? -8.845 -28.529 -18.277 1.00 12.71 193 LEU A C 1
ATOM 1580 O O . LEU A 1 203 ? -7.816 -28.016 -17.806 1.00 11.72 193 LEU A O 1
ATOM 1585 N N . PRO A 1 204 ? -9.433 -28.076 -19.403 1.00 12.90 194 PRO A N 1
ATOM 1586 C CA . PRO A 1 204 ? -8.980 -26.796 -19.949 1.00 13.10 194 PRO A CA 1
ATOM 1587 C C . PRO A 1 204 ? -9.130 -25.702 -18.911 1.00 12.76 194 PRO A C 1
ATOM 1588 O O . PRO A 1 204 ? -10.045 -25.746 -18.094 1.00 12.82 194 PRO A O 1
ATOM 1592 N N . GLN A 1 205 ? -8.224 -24.724 -18.950 1.00 12.77 195 GLN A N 1
ATOM 1593 C CA . GLN A 1 205 ? -8.277 -23.594 -18.031 1.00 14.33 195 GLN A CA 1
ATOM 1594 C C . GLN A 1 205 ? -9.676 -22.991 -17.961 1.00 13.51 195 GLN A C 1
ATOM 1595 O O . GLN A 1 205 ? -10.151 -22.632 -16.880 1.00 13.87 195 GLN A O 1
ATOM 1601 N N . SER A 1 206 ? -10.332 -22.874 -19.127 1.00 12.94 196 SER A N 1
ATOM 1602 C CA A SER A 1 206 ? -11.646 -22.233 -19.219 0.50 13.24 196 SER A CA 1
ATOM 1603 C CA B SER A 1 206 ? -11.643 -22.223 -19.182 0.50 13.21 196 SER A CA 1
ATOM 1604 C C . SER A 1 206 ? -12.792 -23.056 -18.621 1.00 13.66 196 SER A C 1
ATOM 1605 O O . SER A 1 206 ? -13.911 -22.542 -18.452 1.00 14.06 196 SER A O 1
ATOM 1610 N N . LYS A 1 207 ? -12.537 -24.335 -18.344 1.00 12.27 197 LYS A N 1
ATOM 1611 C CA . LYS A 1 207 ? -13.592 -25.230 -17.855 1.00 11.72 197 LYS A CA 1
ATOM 1612 C C . LYS A 1 207 ? -13.353 -25.688 -16.398 1.00 11.19 197 LYS A C 1
ATOM 1613 O O . LYS A 1 207 ? -14.219 -26.346 -15.815 1.00 12.62 197 LYS A O 1
ATOM 1619 N N . LEU A 1 208 ? -12.185 -25.367 -15.839 1.00 11.48 198 LEU A N 1
ATOM 1620 C CA . LEU A 1 208 ? -11.814 -25.893 -14.500 1.00 11.25 198 LEU A CA 1
ATOM 1621 C C . LEU A 1 208 ? -12.854 -25.551 -13.440 1.00 10.82 198 LEU A C 1
ATOM 1622 O O . LEU A 1 208 ? -13.350 -26.427 -12.732 1.00 11.06 198 LEU A O 1
ATOM 1627 N N . MET A 1 209 ? -13.211 -24.273 -13.341 1.00 11.27 199 MET A N 1
ATOM 1628 C CA . MET A 1 209 ? -14.090 -23.860 -12.268 1.00 11.42 199 MET A CA 1
ATOM 1629 C C . MET A 1 209 ? -15.514 -24.337 -12.485 1.00 11.89 199 MET A C 1
ATOM 1630 O O . MET A 1 209 ? -16.213 -24.703 -11.517 1.00 11.27 199 MET A O 1
ATOM 1635 N N . GLU A 1 210 ? -15.961 -24.358 -13.750 1.00 11.56 200 GLU A N 1
ATOM 1636 C CA . GLU A 1 210 ? -17.278 -24.888 -14.056 1.00 12.11 200 GLU A CA 1
ATOM 1637 C C . GLU A 1 210 ? -17.356 -26.336 -13.599 1.00 11.32 200 GLU A C 1
ATOM 1638 O O . GLU A 1 210 ? -18.348 -26.754 -12.995 1.00 11.88 200 GLU A O 1
ATOM 1644 N N . ARG A 1 211 ? -16.292 -27.110 -13.839 1.00 9.74 201 ARG A N 1
ATOM 1645 C CA . ARG A 1 211 ? -16.346 -28.518 -13.429 1.00 10.65 201 ARG A CA 1
ATOM 1646 C C . ARG A 1 211 ? -16.327 -28.658 -11.896 1.00 10.28 201 ARG A C 1
ATOM 1647 O O . ARG A 1 211 ? -17.025 -29.510 -11.340 1.00 11.14 201 ARG A O 1
ATOM 1655 N N . ALA A 1 212 ? -15.529 -27.832 -11.232 1.00 10.42 202 ALA A N 1
ATOM 1656 C CA . ALA A 1 212 ? -15.507 -27.849 -9.742 1.00 10.72 202 ALA A CA 1
ATOM 1657 C C . ALA A 1 212 ? -16.899 -27.599 -9.196 1.00 10.96 202 ALA A C 1
ATOM 1658 O O . ALA A 1 212 ? -17.365 -28.305 -8.286 1.00 10.80 202 ALA A O 1
ATOM 1660 N N . TRP A 1 213 ? -17.592 -26.604 -9.766 1.00 10.23 203 TRP A N 1
ATOM 1661 C CA . TRP A 1 213 ? -18.939 -26.290 -9.305 1.00 10.93 203 TRP A CA 1
ATOM 1662 C C . TRP A 1 213 ? -19.927 -27.407 -9.636 1.00 10.93 203 TRP A C 1
ATOM 1663 O O . TRP A 1 213 ? -20.858 -27.658 -8.847 1.00 11.93 203 TRP A O 1
ATOM 1674 N N A GLU A 1 214 ? -19.731 -28.088 -10.759 0.50 10.62 204 GLU A N 1
ATOM 1675 N N B GLU A 1 214 ? -19.734 -28.070 -10.788 0.50 11.12 204 GLU A N 1
ATOM 1676 C CA A GLU A 1 214 ? -20.631 -29.181 -11.136 0.50 10.41 204 GLU A CA 1
ATOM 1677 C CA B GLU A 1 214 ? -20.574 -29.227 -11.180 0.50 11.50 204 GLU A CA 1
ATOM 1678 C C A GLU A 1 214 ? -20.536 -30.378 -10.187 0.50 10.33 204 GLU A C 1
ATOM 1679 C C B GLU A 1 214 ? -20.531 -30.304 -10.122 0.50 10.94 204 GLU A C 1
ATOM 1680 O O A GLU A 1 214 ? -21.555 -30.967 -9.780 0.50 11.07 204 GLU A O 1
ATOM 1681 O O B GLU A 1 214 ? -21.568 -30.739 -9.587 0.50 11.39 204 GLU A O 1
ATOM 1692 N N . ILE A 1 215 ? -19.298 -30.714 -9.816 1.00 10.43 205 ILE A N 1
ATOM 1693 C CA . ILE A 1 215 ? -19.063 -31.752 -8.827 1.00 10.24 205 ILE A CA 1
ATOM 1694 C C . ILE A 1 215 ? -19.627 -31.333 -7.453 1.00 9.07 205 ILE A C 1
ATOM 1695 O O . ILE A 1 215 ? -20.278 -32.127 -6.762 1.00 10.29 205 ILE A O 1
ATOM 1700 N N . ALA A 1 216 ? -19.391 -30.069 -7.084 1.00 9.09 206 ALA A N 1
ATOM 1701 C CA . ALA A 1 216 ? -19.911 -29.538 -5.832 1.00 9.36 206 ALA A CA 1
ATOM 1702 C C . ALA A 1 216 ? -21.444 -29.626 -5.786 1.00 9.78 206 ALA A C 1
ATOM 1703 O O . ALA A 1 216 ? -22.008 -29.988 -4.760 1.00 9.89 206 ALA A O 1
ATOM 1705 N N . ARG A 1 217 ? -22.107 -29.254 -6.893 1.00 10.74 207 ARG A N 1
ATOM 1706 C CA . ARG A 1 217 ? -23.557 -29.274 -6.887 1.00 10.86 207 ARG A CA 1
ATOM 1707 C C . ARG A 1 217 ? -24.092 -30.689 -6.720 1.00 11.40 207 ARG A C 1
ATOM 1708 O O . ARG A 1 217 ? -25.092 -30.893 -6.036 1.00 12.59 207 ARG A O 1
ATOM 1716 N N . THR A 1 218 ? -23.435 -31.679 -7.327 1.00 11.39 208 THR A N 1
ATOM 1717 C CA . THR A 1 218 ? -23.852 -33.073 -7.150 1.00 11.60 208 THR A CA 1
ATOM 1718 C C . THR A 1 218 ? -23.702 -33.486 -5.681 1.00 11.05 208 THR A C 1
ATOM 1719 O O . THR A 1 218 ? -24.593 -34.103 -5.087 1.00 11.93 208 THR A O 1
ATOM 1723 N N . LEU A 1 219 ? -22.565 -33.120 -5.091 1.00 10.76 209 LEU A N 1
ATOM 1724 C CA . LEU A 1 219 ? -22.328 -33.431 -3.674 1.00 10.23 209 LEU A CA 1
ATOM 1725 C C . LEU A 1 219 ? -23.359 -32.737 -2.783 1.00 11.04 209 LEU A C 1
ATOM 1726 O O . LEU A 1 219 ? -23.845 -33.332 -1.839 1.00 10.94 209 LEU A O 1
ATOM 1731 N N . ALA A 1 220 ? -23.745 -31.515 -3.151 1.00 11.43 210 ALA A N 1
ATOM 1732 C CA . ALA A 1 220 ? -24.623 -30.682 -2.311 1.00 12.37 210 ALA A CA 1
ATOM 1733 C C . ALA A 1 220 ? -26.013 -31.293 -2.199 1.00 12.71 210 ALA A C 1
ATOM 1734 O O . ALA A 1 220 ? -26.784 -30.951 -1.282 1.00 14.29 210 ALA A O 1
ATOM 1736 N N . LYS A 1 221 ? -26.331 -32.218 -3.094 1.00 13.41 211 LYS A N 1
ATOM 1737 C CA . LYS A 1 221 ? -27.624 -32.935 -3.017 1.00 13.50 211 LYS A CA 1
ATOM 1738 C C . LYS A 1 221 ? -27.669 -33.925 -1.844 1.00 12.82 211 LYS A C 1
ATOM 1739 O O . LYS A 1 221 ? -28.740 -34.392 -1.453 1.00 14.49 211 LYS A O 1
ATOM 1745 N N . GLN A 1 222 ? -26.489 -34.300 -1.309 1.00 11.93 212 GLN A N 1
ATOM 1746 C CA . GLN A 1 222 ? -26.445 -35.170 -0.150 1.00 11.86 212 GLN A CA 1
ATOM 1747 C C . GLN A 1 222 ? -27.012 -34.464 1.088 1.00 11.31 212 GLN A C 1
ATOM 1748 O O . GLN A 1 222 ? -26.874 -33.235 1.222 1.00 12.98 212 GLN A O 1
ATOM 1754 N N . PRO A 1 223 ? -27.557 -35.245 2.025 1.00 10.90 213 PRO A N 1
ATOM 1755 C CA . PRO A 1 223 ? -27.848 -34.682 3.357 1.00 11.52 213 PRO A CA 1
ATOM 1756 C C . PRO A 1 223 ? -26.596 -34.078 3.986 1.00 11.98 213 PRO A C 1
ATOM 1757 O O . PRO A 1 223 ? -25.506 -34.613 3.813 1.00 11.23 213 PRO A O 1
ATOM 1761 N N . THR A 1 224 ? -26.754 -32.995 4.722 1.00 11.00 214 THR A N 1
ATOM 1762 C CA . THR A 1 224 ? -25.619 -32.313 5.324 1.00 12.17 214 THR A CA 1
ATOM 1763 C C . THR A 1 224 ? -24.768 -33.210 6.206 1.00 11.40 214 THR A C 1
ATOM 1764 O O . THR A 1 224 ? -23.526 -33.199 6.104 1.00 11.90 214 THR A O 1
ATOM 1768 N N . LEU A 1 225 ? -25.414 -34.010 7.054 1.00 10.76 215 LEU A N 1
ATOM 1769 C CA . LEU A 1 225 ? -24.635 -34.828 7.985 1.00 10.84 215 LEU A CA 1
ATOM 1770 C C . LEU A 1 225 ? -23.888 -35.898 7.198 1.00 11.09 215 LEU A C 1
ATOM 1771 O O . LEU A 1 225 ? -22.804 -36.319 7.631 1.00 10.87 215 LEU A O 1
ATOM 1776 N N . ASN A 1 226 ? -24.433 -36.327 6.054 1.00 9.61 216 ASN A N 1
ATOM 1777 C CA . ASN A 1 226 ? -23.662 -37.292 5.249 1.00 10.57 216 ASN A CA 1
ATOM 1778 C C . ASN A 1 226 ? -22.418 -36.671 4.643 1.00 10.30 216 ASN A C 1
ATOM 1779 O O . ASN A 1 226 ? -21.341 -37.293 4.610 1.00 10.56 216 ASN A O 1
ATOM 1784 N N . LEU A 1 227 ? -22.519 -35.423 4.181 1.00 9.92 217 LEU A N 1
ATOM 1785 C CA . LEU A 1 227 ? -21.330 -34.751 3.652 1.00 10.27 217 LEU A CA 1
ATOM 1786 C C . LEU A 1 227 ? -20.282 -34.664 4.756 1.00 9.34 217 LEU A C 1
ATOM 1787 O O . LEU A 1 227 ? -19.087 -34.931 4.546 1.00 10.17 217 LEU A O 1
ATOM 1792 N N . ARG A 1 228 ? -20.738 -34.267 5.936 1.00 10.05 218 ARG A N 1
ATOM 1793 C CA . ARG A 1 228 ? -19.801 -34.033 7.052 1.00 8.95 218 ARG A CA 1
ATOM 1794 C C . ARG A 1 228 ? -19.166 -35.341 7.513 1.00 9.09 218 ARG A C 1
ATOM 1795 O O . ARG A 1 228 ? -17.935 -35.400 7.709 1.00 9.94 218 ARG A O 1
ATOM 1803 N N . TYR A 1 229 ? -19.981 -36.378 7.709 1.00 8.03 219 TYR A N 1
ATOM 1804 C CA . TYR A 1 229 ? -19.424 -37.607 8.304 1.00 8.29 219 TYR A CA 1
ATOM 1805 C C . TYR A 1 229 ? -18.673 -38.467 7.276 1.00 9.34 219 TYR A C 1
ATOM 1806 O O . TYR A 1 229 ? -17.799 -39.250 7.649 1.00 9.38 219 TYR A O 1
ATOM 1815 N N . THR A 1 230 ? -18.969 -38.296 5.992 1.00 8.99 220 THR A N 1
ATOM 1816 C CA . THR A 1 230 ? -18.165 -38.956 4.972 1.00 8.88 220 THR A CA 1
ATOM 1817 C C . THR A 1 230 ? -16.786 -38.285 4.974 1.00 9.00 220 THR A C 1
ATOM 1818 O O . THR A 1 230 ? -15.753 -38.973 4.924 1.00 9.38 220 THR A O 1
ATOM 1822 N N . ARG A 1 231 ? -16.751 -36.961 5.053 1.00 8.50 221 ARG A N 1
ATOM 1823 C CA . ARG A 1 231 ? -15.474 -36.288 5.182 1.00 8.89 221 ARG A CA 1
ATOM 1824 C C . ARG A 1 231 ? -14.702 -36.779 6.418 1.00 9.13 221 ARG A C 1
ATOM 1825 O O . ARG A 1 231 ? -13.494 -37.060 6.312 1.00 8.76 221 ARG A O 1
ATOM 1833 N N . VAL A 1 232 ? -15.374 -36.910 7.560 1.00 8.04 222 VAL A N 1
ATOM 1834 C CA . VAL A 1 232 ? -14.724 -37.404 8.776 1.00 8.12 222 VAL A CA 1
ATOM 1835 C C . VAL A 1 232 ? -14.140 -38.798 8.569 1.00 8.88 222 VAL A C 1
ATOM 1836 O O . VAL A 1 232 ? -12.961 -39.048 8.872 1.00 9.16 222 VAL A O 1
ATOM 1840 N N . ALA A 1 233 ? -14.968 -39.697 8.033 1.00 8.77 223 ALA A N 1
ATOM 1841 C CA . ALA A 1 233 ? -14.558 -41.090 7.847 1.00 9.26 223 ALA A CA 1
ATOM 1842 C C . ALA A 1 233 ? -13.356 -41.205 6.926 1.00 9.19 223 ALA A C 1
ATOM 1843 O O . ALA A 1 233 ? -12.439 -42.008 7.186 1.00 10.33 223 ALA A O 1
ATOM 1845 N N . LEU A 1 234 ? -13.315 -40.337 5.912 1.00 8.97 224 LEU A N 1
ATOM 1846 C CA A LEU A 1 234 ? -12.287 -40.449 4.873 0.50 8.53 224 LEU A CA 1
ATOM 1847 C CA B LEU A 1 234 ? -12.294 -40.430 4.870 0.50 8.84 224 LEU A CA 1
ATOM 1848 C C . LEU A 1 234 ? -11.013 -39.684 5.228 1.00 8.94 224 LEU A C 1
ATOM 1849 O O . LEU A 1 234 ? -10.012 -39.740 4.475 1.00 10.26 224 LEU A O 1
ATOM 1858 N N . THR A 1 235 ? -11.027 -38.976 6.360 1.00 8.32 225 THR A N 1
ATOM 1859 C CA . THR A 1 235 ? -9.858 -38.208 6.775 1.00 8.81 225 THR A CA 1
ATOM 1860 C C . THR A 1 235 ? -9.219 -38.686 8.084 1.00 9.22 225 THR A C 1
ATOM 1861 O O . THR A 1 235 ? -8.213 -38.111 8.512 1.00 9.73 225 THR A O 1
ATOM 1865 N N . GLN A 1 236 ? -9.777 -39.725 8.714 1.00 8.25 226 GLN A N 1
ATOM 1866 C CA . GLN A 1 236 ? -9.216 -40.176 9.981 1.00 8.82 226 GLN A CA 1
ATOM 1867 C C . GLN A 1 236 ? -7.744 -40.580 9.845 1.00 7.95 226 GLN A C 1
ATOM 1868 O O . GLN A 1 236 ? -6.867 -40.123 10.606 1.00 8.63 226 GLN A O 1
ATOM 1874 N N . ARG A 1 237 ? -7.485 -41.451 8.882 1.00 8.19 227 ARG A N 1
ATOM 1875 C CA . ARG A 1 237 ? -6.121 -41.958 8.705 1.00 8.33 227 ARG A CA 1
ATOM 1876 C C . ARG A 1 237 ? -5.198 -40.821 8.259 1.00 8.73 227 ARG A C 1
ATOM 1877 O O . ARG A 1 237 ? -4.063 -40.679 8.751 1.00 8.87 227 ARG A O 1
ATOM 1885 N N . LEU A 1 238 ? -5.678 -40.002 7.333 1.00 9.71 228 LEU A N 1
ATOM 1886 C CA . LEU A 1 238 ? -4.901 -38.866 6.847 1.00 9.65 228 LEU A CA 1
ATOM 1887 C C . LEU A 1 238 ? -4.494 -37.953 8.028 1.00 9.74 228 LEU A C 1
ATOM 1888 O O . LEU A 1 238 ? -3.345 -37.546 8.138 1.00 9.87 228 LEU A O 1
ATOM 1893 N N . LYS A 1 239 ? -5.441 -37.624 8.902 1.00 7.92 229 LYS A N 1
ATOM 1894 C CA . LYS A 1 239 ? -5.125 -36.797 10.057 1.00 8.48 229 LYS A CA 1
ATOM 1895 C C . LYS A 1 239 ? -4.065 -37.453 10.954 1.00 8.13 229 LYS A C 1
ATOM 1896 O O . LYS A 1 239 ? -3.149 -36.762 11.441 1.00 10.03 229 LYS A O 1
ATOM 1902 N N . ARG A 1 240 ? -4.204 -38.762 11.197 1.00 7.75 230 ARG A N 1
ATOM 1903 C CA . ARG A 1 240 ? -3.219 -39.440 12.034 1.00 7.60 230 ARG A CA 1
ATOM 1904 C C . ARG A 1 240 ? -1.805 -39.312 11.411 1.00 7.38 230 ARG A C 1
ATOM 1905 O O . ARG A 1 240 ? -0.801 -39.056 12.122 1.00 8.85 230 ARG A O 1
ATOM 1913 N N . LEU A 1 241 ? -1.722 -39.551 10.101 1.00 7.39 231 LEU A N 1
ATOM 1914 C CA . LEU A 1 241 ? -0.428 -39.484 9.395 1.00 7.31 231 LEU A CA 1
ATOM 1915 C C . LEU A 1 241 ? 0.193 -38.088 9.462 1.00 8.26 231 LEU A C 1
ATOM 1916 O O . LEU A 1 241 ? 1.414 -37.936 9.665 1.00 7.76 231 LEU A O 1
ATOM 1921 N N . VAL A 1 242 ? -0.643 -37.069 9.277 1.00 8.24 232 VAL A N 1
ATOM 1922 C CA . VAL A 1 242 ? -0.138 -35.685 9.353 1.00 9.18 232 VAL A CA 1
ATOM 1923 C C . VAL A 1 242 ? 0.341 -35.394 10.783 1.00 9.03 232 VAL A C 1
ATOM 1924 O O . VAL A 1 242 ? 1.458 -34.872 10.998 1.00 9.52 232 VAL A O 1
ATOM 1928 N N A ASN A 1 243 ? -0.478 -35.732 11.787 0.50 8.60 233 ASN A N 1
ATOM 1929 N N B ASN A 1 243 ? -0.491 -35.738 11.756 0.50 9.01 233 ASN A N 1
ATOM 1930 C CA A ASN A 1 243 ? -0.088 -35.526 13.204 0.50 8.45 233 ASN A CA 1
ATOM 1931 C CA B ASN A 1 243 ? -0.113 -35.530 13.137 0.50 9.36 233 ASN A CA 1
ATOM 1932 C C A ASN A 1 243 ? 1.212 -36.230 13.586 0.50 9.18 233 ASN A C 1
ATOM 1933 C C B ASN A 1 243 ? 1.230 -36.181 13.488 0.50 9.65 233 ASN A C 1
ATOM 1934 O O A ASN A 1 243 ? 1.966 -35.746 14.435 0.50 9.49 233 ASN A O 1
ATOM 1935 O O B ASN A 1 243 ? 2.042 -35.595 14.189 0.50 9.95 233 ASN A O 1
ATOM 1944 N N . GLU A 1 244 ? 1.453 -37.392 12.978 1.00 8.78 234 GLU A N 1
ATOM 1945 C CA . GLU A 1 244 ? 2.664 -38.145 13.274 1.00 9.07 234 GLU A CA 1
ATOM 1946 C C . GLU A 1 244 ? 3.930 -37.329 12.979 1.00 8.79 234 GLU A C 1
ATOM 1947 O O . GLU A 1 244 ? 4.896 -37.354 13.768 1.00 10.57 234 GLU A O 1
ATOM 1953 N N . GLY A 1 245 ? 3.910 -36.646 11.838 1.00 7.94 235 GLY A N 1
ATOM 1954 C CA . GLY A 1 245 ? 5.146 -36.097 11.294 1.00 9.60 235 GLY A CA 1
ATOM 1955 C C . GLY A 1 245 ? 5.259 -34.590 11.175 1.00 9.01 235 GLY A C 1
ATOM 1956 O O . GLY A 1 245 ? 6.356 -34.111 10.875 1.00 8.40 235 GLY A O 1
ATOM 1957 N N . ILE A 1 246 ? 4.170 -33.858 11.393 1.00 8.46 236 ILE A N 1
ATOM 1958 C CA . ILE A 1 246 ? 4.212 -32.417 11.048 1.00 9.04 236 ILE A CA 1
ATOM 1959 C C . ILE A 1 246 ? 5.114 -31.597 11.970 1.00 8.76 236 ILE A C 1
ATOM 1960 O O . ILE A 1 246 ? 5.979 -30.829 11.495 1.00 9.38 236 ILE A O 1
ATOM 1965 N N . GLY A 1 247 ? 4.964 -31.794 13.276 1.00 8.79 237 GLY A N 1
ATOM 1966 C CA . GLY A 1 247 ? 5.799 -31.026 14.214 1.00 8.16 237 GLY A CA 1
ATOM 1967 C C . GLY A 1 247 ? 7.265 -31.403 14.045 1.00 7.78 237 GLY A C 1
ATOM 1968 O O . GLY A 1 247 ? 8.140 -30.534 14.049 1.00 9.52 237 GLY A O 1
ATOM 1969 N N . TYR A 1 248 ? 7.572 -32.700 13.868 1.00 7.34 238 TYR A N 1
ATOM 1970 C CA . TYR A 1 248 ? 8.978 -33.109 13.790 1.00 7.51 238 TYR A CA 1
ATOM 1971 C C . TYR A 1 248 ? 9.580 -32.524 12.509 1.00 7.40 238 TYR A C 1
ATOM 1972 O O . TYR A 1 248 ? 10.679 -31.985 12.539 1.00 8.49 238 TYR A O 1
ATOM 1981 N N . GLY A 1 249 ? 8.830 -32.573 11.402 1.00 8.03 239 GLY A N 1
ATOM 1982 C CA . GLY A 1 249 ? 9.340 -32.017 10.111 1.00 7.80 239 GLY A CA 1
ATOM 1983 C C . GLY A 1 249 ? 9.665 -30.527 10.282 1.00 7.91 239 GLY A C 1
ATOM 1984 O O . GLY A 1 249 ? 10.731 -30.039 9.839 1.00 9.20 239 GLY A O 1
ATOM 1985 N N . LEU A 1 250 ? 8.755 -29.809 10.949 1.00 7.96 240 LEU A N 1
ATOM 1986 C CA . LEU A 1 250 ? 8.911 -28.330 11.018 1.00 8.02 240 LEU A CA 1
ATOM 1987 C C . LEU A 1 250 ? 10.027 -27.973 11.988 1.00 8.66 240 LEU A C 1
ATOM 1988 O O . LEU A 1 250 ? 10.697 -26.951 11.807 1.00 10.03 240 LEU A O 1
ATOM 1993 N N . ALA A 1 251 ? 10.233 -28.813 13.014 1.00 8.60 241 ALA A N 1
ATOM 1994 C CA . ALA A 1 251 ? 11.344 -28.564 13.963 1.00 9.34 241 ALA A CA 1
ATOM 1995 C C . ALA A 1 251 ? 12.684 -28.803 13.236 1.00 9.80 241 ALA A C 1
ATOM 1996 O O . ALA A 1 251 ? 13.605 -27.968 13.307 1.00 9.70 241 ALA A O 1
ATOM 1998 N N . LEU A 1 252 ? 12.783 -29.921 12.507 1.00 10.50 242 LEU A N 1
ATOM 1999 C CA . LEU A 1 252 ? 13.988 -30.191 11.721 1.00 8.81 242 LEU A CA 1
ATOM 2000 C C . LEU A 1 252 ? 14.245 -29.094 10.701 1.00 8.99 242 LEU A C 1
ATOM 2001 O O . LEU A 1 252 ? 15.406 -28.659 10.496 1.00 9.91 242 LEU A O 1
ATOM 2006 N N . GLU A 1 253 ? 13.173 -28.624 10.056 1.00 9.64 243 GLU A N 1
ATOM 2007 C CA . GLU A 1 253 ? 13.273 -27.526 9.097 1.00 9.23 243 GLU A CA 1
ATOM 2008 C C . GLU A 1 253 ? 13.839 -26.279 9.782 1.00 10.65 243 GLU A C 1
ATOM 2009 O O . GLU A 1 253 ? 14.757 -25.675 9.261 1.00 10.04 243 GLU A O 1
ATOM 2015 N N . GLY A 1 254 ? 13.346 -25.968 10.981 1.00 9.77 244 GLY A N 1
ATOM 2016 C CA . GLY A 1 254 ? 13.843 -24.816 11.752 1.00 10.25 244 GLY A CA 1
ATOM 2017 C C . GLY A 1 254 ? 15.335 -24.940 11.997 1.00 10.86 244 GLY A C 1
ATOM 2018 O O . GLY A 1 254 ? 16.089 -23.955 11.825 1.00 11.71 244 GLY A O 1
ATOM 2019 N N . ILE A 1 255 ? 15.793 -26.132 12.399 1.00 10.14 245 ILE A N 1
ATOM 2020 C CA . ILE A 1 255 ? 17.241 -26.285 12.648 1.00 10.10 245 ILE A CA 1
ATOM 2021 C C . ILE A 1 255 ? 18.062 -26.017 11.387 1.00 11.01 245 ILE A C 1
ATOM 2022 O O . ILE A 1 255 ? 19.095 -25.313 11.440 1.00 11.37 245 ILE A O 1
ATOM 2027 N N . THR A 1 256 ? 17.600 -26.546 10.248 1.00 10.41 246 THR A N 1
ATOM 2028 C CA . THR A 1 256 ? 18.324 -26.283 9.001 1.00 10.87 246 THR A CA 1
ATOM 2029 C C . THR A 1 256 ? 18.307 -24.785 8.641 1.00 11.63 246 THR A C 1
ATOM 2030 O O . THR A 1 256 ? 19.292 -24.258 8.051 1.00 12.54 246 THR A O 1
ATOM 2034 N N . ALA A 1 257 ? 17.225 -24.092 8.978 1.00 11.78 247 ALA A N 1
ATOM 2035 C CA . ALA A 1 257 ? 17.172 -22.638 8.739 1.00 12.31 247 ALA A CA 1
ATOM 2036 C C . ALA A 1 257 ? 18.209 -21.940 9.626 1.00 13.79 247 ALA A C 1
ATOM 2037 O O . ALA A 1 257 ? 18.991 -21.084 9.149 1.00 14.19 247 ALA A O 1
ATOM 2039 N N . THR A 1 258 ? 18.274 -22.340 10.895 1.00 12.76 248 THR A N 1
ATOM 2040 C CA . THR A 1 258 ? 19.324 -21.790 11.777 1.00 13.15 248 THR A CA 1
ATOM 2041 C C . THR A 1 258 ? 20.722 -22.021 11.219 1.00 14.50 248 THR A C 1
ATOM 2042 O O . THR A 1 258 ? 21.590 -21.132 11.280 1.00 15.63 248 THR A O 1
ATOM 2046 N N . ASP A 1 259 ? 20.938 -23.209 10.681 1.00 14.00 249 ASP A N 1
ATOM 2047 C CA . ASP A 1 259 ? 22.260 -23.608 10.240 1.00 15.59 249 ASP A CA 1
ATOM 2048 C C . ASP A 1 259 ? 22.737 -22.766 9.064 1.00 16.27 249 ASP A C 1
ATOM 2049 O O . ASP A 1 259 ? 23.934 -22.752 8.787 1.00 17.94 249 ASP A O 1
ATOM 2054 N N . LEU A 1 260 ? 21.822 -22.081 8.378 1.00 17.19 250 LEU A N 1
ATOM 2055 C CA . LEU A 1 260 ? 22.232 -21.266 7.226 1.00 19.36 250 LEU A CA 1
ATOM 2056 C C . LEU A 1 260 ? 23.162 -20.147 7.706 1.00 20.50 250 LEU A C 1
ATOM 2057 O O . LEU A 1 260 ? 23.940 -19.610 6.923 1.00 21.65 250 LEU A O 1
ATOM 2062 N N . ARG A 1 261 ? 23.107 -19.835 8.998 1.00 21.25 251 ARG A N 1
ATOM 2063 C CA . ARG A 1 261 ? 24.038 -18.852 9.582 1.00 23.22 251 ARG A CA 1
ATOM 2064 C C . ARG A 1 261 ? 25.475 -19.412 9.683 1.00 24.23 251 ARG A C 1
ATOM 2065 O O . ARG A 1 261 ? 26.426 -18.638 9.844 1.00 25.17 251 ARG A O 1
ATOM 2073 N N . ASN A 1 262 ? 25.643 -20.736 9.608 1.00 24.92 252 ASN A N 1
ATOM 2074 C CA . ASN A 1 262 ? 26.955 -21.386 9.729 1.00 26.39 252 ASN A CA 1
ATOM 2075 C C . ASN A 1 262 ? 27.626 -21.473 8.356 1.00 27.82 252 ASN A C 1
ATOM 2076 O O . ASN A 1 262 ? 28.622 -22.180 8.178 1.00 29.30 252 ASN A O 1
ATOM 2081 N N . THR A 1 263 ? 27.170 -20.883 7.365 1.00 29.30 253 THR A N 1
ATOM 2082 N N . GLN B 1 15 ? -4.028 -4.850 27.101 1.00 26.61 5 GLN B N 1
ATOM 2083 C CA . GLN B 1 15 ? -4.304 -6.316 27.128 1.00 24.41 5 GLN B CA 1
ATOM 2084 C C . GLN B 1 15 ? -4.993 -6.807 25.847 1.00 23.43 5 GLN B C 1
ATOM 2085 O O . GLN B 1 15 ? -5.615 -6.025 25.114 1.00 22.87 5 GLN B O 1
ATOM 2091 N N . PRO B 1 16 ? -4.882 -8.115 25.556 1.00 20.36 6 PRO B N 1
ATOM 2092 C CA . PRO B 1 16 ? -5.513 -8.614 24.351 1.00 19.69 6 PRO B CA 1
ATOM 2093 C C . PRO B 1 16 ? -7.033 -8.473 24.376 1.00 18.87 6 PRO B C 1
ATOM 2094 O O . PRO B 1 16 ? -7.661 -8.583 25.437 1.00 18.48 6 PRO B O 1
ATOM 2098 N N . GLU B 1 17 ? -7.614 -8.261 23.200 1.00 18.71 7 GLU B N 1
ATOM 2099 C CA . GLU B 1 17 ? -9.060 -8.207 23.082 1.00 18.68 7 GLU B CA 1
ATOM 2100 C C . GLU B 1 17 ? -9.725 -9.461 23.666 1.00 17.93 7 GLU B C 1
ATOM 2101 O O . GLU B 1 17 ? -10.779 -9.367 24.306 1.00 17.67 7 GLU B O 1
ATOM 2107 N N . TYR B 1 18 ? -9.134 -10.644 23.434 1.00 16.28 8 TYR B N 1
ATOM 2108 C CA . TYR B 1 18 ? -9.805 -11.876 23.867 1.00 15.36 8 TYR B CA 1
ATOM 2109 C C . TYR B 1 18 ? -9.982 -11.987 25.383 1.00 15.49 8 TYR B C 1
ATOM 2110 O O . TYR B 1 18 ? -10.849 -12.728 25.829 1.00 16.08 8 TYR B O 1
ATOM 2119 N N . PHE B 1 19 ? -9.223 -11.209 26.160 1.00 15.56 9 PHE B N 1
ATOM 2120 C CA . PHE B 1 19 ? -9.385 -11.189 27.631 1.00 16.26 9 PHE B CA 1
ATOM 2121 C C . PHE B 1 19 ? -10.810 -10.821 28.054 1.00 16.57 9 PHE B C 1
ATOM 2122 O O . PHE B 1 19 ? -11.225 -11.170 29.154 1.00 16.67 9 PHE B O 1
ATOM 2130 N N . THR B 1 20 ? -11.543 -10.101 27.198 1.00 17.14 10 THR B N 1
ATOM 2131 C CA . THR B 1 20 ? -12.906 -9.661 27.543 1.00 18.38 10 THR B CA 1
ATOM 2132 C C . THR B 1 20 ? -13.991 -10.165 26.586 1.00 18.50 10 THR B C 1
ATOM 2133 O O . THR B 1 20 ? -15.102 -9.650 26.551 1.00 19.60 10 THR B O 1
ATOM 2137 N N . LYS B 1 21 ? -13.664 -11.210 25.833 1.00 17.22 11 LYS B N 1
ATOM 2138 C CA . LYS B 1 21 ? -14.540 -11.738 24.815 1.00 17.95 11 LYS B CA 1
ATOM 2139 C C . LYS B 1 21 ? -15.459 -12.834 25.353 1.00 16.95 11 LYS B C 1
ATOM 2140 O O . LYS B 1 21 ? -16.425 -13.194 24.701 1.00 17.27 11 LYS B O 1
ATOM 2146 N N . TYR B 1 22 ? -15.149 -13.367 26.540 1.00 15.57 12 TYR B N 1
ATOM 2147 C CA . TYR B 1 22 ? -15.804 -14.591 27.001 1.00 14.94 12 TYR B CA 1
ATOM 2148 C C . TYR B 1 22 ? -16.521 -14.348 28.332 1.00 15.11 12 TYR B C 1
ATOM 2149 O O . TYR B 1 22 ? -15.853 -14.137 29.362 1.00 16.99 12 TYR B O 1
ATOM 2158 N N . GLU B 1 23 ? -17.856 -14.387 28.308 1.00 15.38 13 GLU B N 1
ATOM 2159 C CA . GLU B 1 23 ? -18.622 -14.053 29.501 1.00 16.08 13 GLU B CA 1
ATOM 2160 C C . GLU B 1 23 ? -18.361 -14.977 30.678 1.00 15.65 13 GLU B C 1
ATOM 2161 O O . GLU B 1 23 ? -18.569 -14.590 31.840 1.00 16.01 13 GLU B O 1
ATOM 2167 N N . ASN B 1 24 ? -17.848 -16.187 30.381 1.00 13.66 14 ASN B N 1
ATOM 2168 C CA . ASN B 1 24 ? -17.571 -17.166 31.424 1.00 13.39 14 ASN B CA 1
ATOM 2169 C C . ASN B 1 24 ? -16.098 -17.409 31.765 1.00 13.15 14 ASN B C 1
ATOM 2170 O O . ASN B 1 24 ? -15.773 -18.374 32.487 1.00 12.67 14 ASN B O 1
ATOM 2175 N N . LEU B 1 25 ? -15.217 -16.550 31.264 1.00 12.81 15 LEU B N 1
ATOM 2176 C CA . LEU B 1 25 ? -13.784 -16.676 31.563 1.00 13.17 15 LEU B CA 1
ATOM 2177 C C . LEU B 1 25 ? -13.227 -15.328 31.950 1.00 13.63 15 LEU B C 1
ATOM 2178 O O . LEU B 1 25 ? -13.412 -14.335 31.209 1.00 14.02 15 LEU B O 1
ATOM 2183 N N A HIS B 1 26 ? -12.582 -15.272 33.109 0.50 13.57 16 HIS B N 1
ATOM 2184 N N B HIS B 1 26 ? -12.545 -15.297 33.097 0.50 13.49 16 HIS B N 1
ATOM 2185 C CA A HIS B 1 26 ? -11.813 -14.096 33.470 0.50 14.47 16 HIS B CA 1
ATOM 2186 C CA B HIS B 1 26 ? -11.806 -14.125 33.566 0.50 14.29 16 HIS B CA 1
ATOM 2187 C C A HIS B 1 26 ? -10.361 -14.387 33.161 0.50 14.34 16 HIS B C 1
ATOM 2188 C C B HIS B 1 26 ? -10.323 -14.355 33.293 0.50 14.22 16 HIS B C 1
ATOM 2189 O O A HIS B 1 26 ? -9.883 -15.506 33.343 0.50 14.26 16 HIS B O 1
ATOM 2190 O O B HIS B 1 26 ? -9.786 -15.415 33.629 0.50 13.99 16 HIS B O 1
ATOM 2203 N N . PHE B 1 27 ? -9.661 -13.370 32.689 1.00 14.05 17 PHE B N 1
ATOM 2204 C CA . PHE B 1 27 ? -8.245 -13.479 32.335 1.00 14.33 17 PHE B CA 1
ATOM 2205 C C . PHE B 1 27 ? -7.427 -12.454 33.139 1.00 15.14 17 PHE B C 1
ATOM 2206 O O . PHE B 1 27 ? -7.852 -11.295 33.274 1.00 16.45 17 PHE B O 1
ATOM 2214 N N . HIS B 1 28 ? -6.277 -12.872 33.664 1.00 15.04 18 HIS B N 1
ATOM 2215 C CA . HIS B 1 28 ? -5.331 -11.950 34.312 1.00 15.89 18 HIS B CA 1
ATOM 2216 C C . HIS B 1 28 ? -3.938 -12.439 33.987 1.00 16.47 18 HIS B C 1
ATOM 2217 O O . HIS B 1 28 ? -3.659 -13.612 34.166 1.00 16.07 18 HIS B O 1
ATOM 2224 N N . ARG B 1 29 ? -3.068 -11.550 33.525 1.00 15.44 19 ARG B N 1
ATOM 2225 C CA . ARG B 1 29 ? -1.716 -11.960 33.160 1.00 14.90 19 ARG B CA 1
ATOM 2226 C C . ARG B 1 29 ? -0.690 -11.024 33.776 1.00 15.50 19 ARG B C 1
ATOM 2227 O O . ARG B 1 29 ? -0.888 -9.803 33.780 1.00 16.63 19 ARG B O 1
ATOM 2235 N N . ASP B 1 30 ? 0.393 -11.596 34.299 1.00 14.78 20 ASP B N 1
ATOM 2236 C CA . ASP B 1 30 ? 1.436 -10.771 34.923 1.00 14.68 20 ASP B CA 1
ATOM 2237 C C . ASP B 1 30 ? 2.563 -10.438 33.941 1.00 15.59 20 ASP B C 1
ATOM 2238 O O . ASP B 1 30 ? 2.516 -10.814 32.753 1.00 15.43 20 ASP B O 1
ATOM 2243 N N . GLU B 1 31 ? 3.583 -9.741 34.435 1.00 16.60 21 GLU B N 1
ATOM 2244 C CA . GLU B 1 31 ? 4.688 -9.282 33.615 1.00 16.79 21 GLU B CA 1
ATOM 2245 C C . GLU B 1 31 ? 5.577 -10.411 33.117 1.00 16.18 21 GLU B C 1
ATOM 2246 O O . GLU B 1 31 ? 6.383 -10.216 32.196 1.00 16.76 21 GLU B O 1
ATOM 2252 N N . ASN B 1 32 ? 5.433 -11.577 33.746 1.00 15.77 22 ASN B N 1
ATOM 2253 C CA . ASN B 1 32 ? 6.210 -12.761 33.383 1.00 15.17 22 ASN B CA 1
ATOM 2254 C C . ASN B 1 32 ? 5.510 -13.623 32.342 1.00 14.26 22 ASN B C 1
ATOM 2255 O O . ASN B 1 32 ? 6.028 -14.682 31.979 1.00 13.99 22 ASN B O 1
ATOM 2260 N N . GLY B 1 33 ? 4.351 -13.175 31.872 1.00 13.53 23 GLY B N 1
ATOM 2261 C CA . GLY B 1 33 ? 3.574 -13.967 30.918 1.00 12.95 23 GLY B CA 1
ATOM 2262 C C . GLY B 1 33 ? 2.785 -15.082 31.555 1.00 12.56 23 GLY B C 1
ATOM 2263 O O . GLY B 1 33 ? 2.329 -15.998 30.861 1.00 11.97 23 GLY B O 1
ATOM 2264 N N . ILE B 1 34 ? 2.601 -15.039 32.870 1.00 12.19 24 ILE B N 1
ATOM 2265 C CA . ILE B 1 34 ? 1.753 -16.043 33.544 1.00 11.72 24 ILE B CA 1
ATOM 2266 C C . ILE B 1 34 ? 0.309 -15.583 33.434 1.00 11.86 24 ILE B C 1
ATOM 2267 O O . ILE B 1 34 ? -0.074 -14.501 33.927 1.00 11.94 24 ILE B O 1
ATOM 2272 N N . LEU B 1 35 ? -0.488 -16.405 32.747 1.00 12.34 25 LEU B N 1
ATOM 2273 C CA . LEU B 1 35 ? -1.887 -16.139 32.521 1.00 11.39 25 LEU B CA 1
ATOM 2274 C C . LEU B 1 35 ? -2.768 -17.022 33.373 1.00 12.63 25 LEU B C 1
ATOM 2275 O O . LEU B 1 35 ? -2.743 -18.271 33.260 1.00 11.78 25 LEU B O 1
ATOM 2280 N N . GLU B 1 36 ? -3.589 -16.386 34.192 1.00 12.14 26 GLU B N 1
ATOM 2281 C CA A GLU B 1 36 ? -4.616 -17.136 34.926 0.50 12.24 26 GLU B CA 1
ATOM 2282 C CA B GLU B 1 36 ? -4.610 -17.119 34.939 0.50 12.23 26 GLU B CA 1
ATOM 2283 C C . GLU B 1 36 ? -5.950 -17.006 34.215 1.00 12.47 26 GLU B C 1
ATOM 2284 O O . GLU B 1 36 ? -6.441 -15.895 33.962 1.00 12.57 26 GLU B O 1
ATOM 2295 N N . VAL B 1 37 ? -6.539 -18.163 33.901 1.00 12.74 27 VAL B N 1
ATOM 2296 C CA . VAL B 1 37 ? -7.824 -18.232 33.253 1.00 12.82 27 VAL B CA 1
ATOM 2297 C C . VAL B 1 37 ? -8.800 -18.863 34.225 1.00 13.18 27 VAL B C 1
ATOM 2298 O O . VAL B 1 37 ? -8.635 -20.028 34.599 1.00 12.03 27 VAL B O 1
ATOM 2302 N N . ARG B 1 38 ? -9.816 -18.088 34.607 1.00 12.55 28 ARG B N 1
ATOM 2303 C CA . ARG B 1 38 ? -10.754 -18.517 35.643 1.00 11.65 28 ARG B CA 1
ATOM 2304 C C . ARG B 1 38 ? -12.163 -18.629 35.095 1.00 12.18 28 ARG B C 1
ATOM 2305 O O . ARG B 1 38 ? -12.739 -17.648 34.599 1.00 12.93 28 ARG B O 1
ATOM 2313 N N . MET B 1 39 ? -12.723 -19.839 35.170 1.00 11.93 29 MET B N 1
ATOM 2314 C CA . MET B 1 39 ? -14.086 -20.090 34.703 1.00 11.52 29 MET B CA 1
ATOM 2315 C C . MET B 1 39 ? -15.063 -19.601 35.758 1.00 11.87 29 MET B C 1
ATOM 2316 O O . MET B 1 39 ? -14.841 -19.823 36.959 1.00 13.68 29 MET B O 1
ATOM 2321 N N . HIS B 1 40 ? -16.132 -18.948 35.311 1.00 11.73 30 HIS B N 1
ATOM 2322 C CA . HIS B 1 40 ? -17.175 -18.478 36.232 1.00 12.70 30 HIS B CA 1
ATOM 2323 C C . HIS B 1 40 ? -18.500 -18.247 35.536 1.00 12.69 30 HIS B C 1
ATOM 2324 O O . HIS B 1 40 ? -18.564 -18.076 34.322 1.00 12.26 30 HIS B O 1
ATOM 2331 N N . THR B 1 41 ? -19.560 -18.209 36.341 1.00 13.88 31 THR B N 1
ATOM 2332 C CA . THR 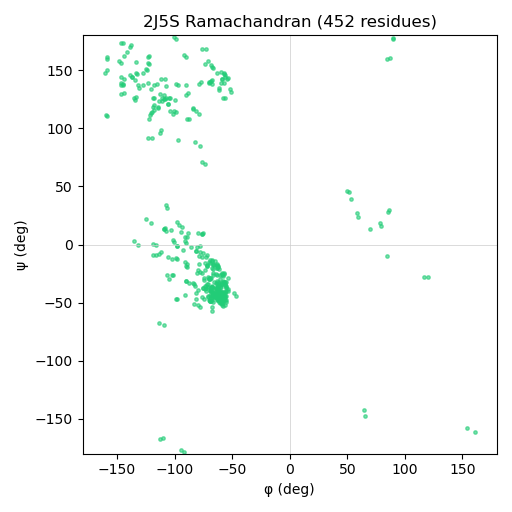B 1 41 ? -20.859 -17.748 35.883 1.00 14.78 31 THR B CA 1
ATOM 2333 C C . THR B 1 41 ? -21.247 -16.586 36.798 1.00 16.08 31 THR B C 1
ATOM 2334 O O . THR B 1 41 ? -21.493 -16.794 37.998 1.00 15.71 31 THR B O 1
ATOM 2338 N N . ASN B 1 42 ? -21.203 -15.383 36.235 1.00 16.08 32 ASN B N 1
ATOM 2339 C CA . ASN B 1 42 ? -21.459 -14.157 37.014 1.00 17.02 32 ASN B CA 1
ATOM 2340 C C . ASN B 1 42 ? -20.601 -14.043 38.271 1.00 17.31 32 ASN B C 1
ATOM 2341 O O . ASN B 1 42 ? -21.095 -13.611 39.327 1.00 18.03 32 ASN B O 1
ATOM 2346 N N . GLY B 1 43 ? -19.335 -14.440 38.188 1.00 16.67 33 GLY B N 1
ATOM 2347 C CA . GLY B 1 43 ? -18.431 -14.406 39.328 1.00 16.76 33 GLY B CA 1
ATOM 2348 C C . GLY B 1 43 ? -18.500 -15.612 40.253 1.00 17.06 33 GLY B C 1
ATOM 2349 O O . GLY B 1 43 ? -17.654 -15.752 41.145 1.00 18.98 33 GLY B O 1
ATOM 2350 N N . SER B 1 44 ? -19.496 -16.480 40.058 1.00 16.32 34 SER B N 1
ATOM 2351 C CA . SER B 1 44 ? -19.673 -17.659 40.894 1.00 16.18 34 SER B CA 1
ATOM 2352 C C . SER B 1 44 ? -19.128 -18.884 40.183 1.00 15.56 34 SER B C 1
ATOM 2353 O O . SER B 1 44 ? -18.695 -18.775 39.015 1.00 15.79 34 SER B O 1
ATOM 2356 N N . SER B 1 45 ? -19.193 -20.038 40.854 1.00 15.21 35 SER B N 1
ATOM 2357 C CA . SER B 1 45 ? -18.741 -21.315 40.252 1.00 14.17 35 SER B CA 1
ATOM 2358 C C . SER B 1 45 ? -19.460 -21.528 38.928 1.00 14.61 35 SER B C 1
ATOM 2359 O O . SER B 1 45 ? -20.630 -21.178 38.765 1.00 14.63 35 SER B O 1
ATOM 2362 N N . LEU B 1 46 ? -18.738 -22.072 37.954 1.00 13.63 36 LEU B N 1
ATOM 2363 C CA . LEU B 1 46 ? -19.298 -22.198 36.598 1.00 13.08 36 LEU B CA 1
ATOM 2364 C C . LEU B 1 46 ? -20.547 -23.079 36.523 1.00 13.49 36 LEU B C 1
ATOM 2365 O O . LEU B 1 46 ? -20.553 -24.220 37.040 1.00 14.43 36 LEU B O 1
ATOM 2370 N N . VAL B 1 47 ? -21.581 -22.583 35.833 1.00 13.68 37 VAL B N 1
ATOM 2371 C CA . VAL B 1 47 ? -22.650 -23.454 35.368 1.00 13.43 37 VAL B CA 1
ATOM 2372 C C . VAL B 1 47 ? -22.335 -23.747 33.899 1.00 13.34 37 VAL B C 1
ATOM 2373 O O . VAL B 1 47 ? -22.335 -22.841 33.062 1.00 12.87 37 VAL B O 1
ATOM 2377 N N . PHE B 1 48 ? -22.024 -25.001 33.580 1.00 12.80 38 PHE B N 1
ATOM 2378 C CA . PHE B 1 48 ? -21.662 -25.314 32.192 1.00 12.97 38 PHE B CA 1
ATOM 2379 C C . PHE B 1 48 ? -22.899 -25.205 31.290 1.00 13.33 38 PHE B C 1
ATOM 2380 O O . PHE B 1 48 ? -23.984 -25.610 31.698 1.00 13.52 38 PHE B O 1
ATOM 2388 N N . THR B 1 49 ? -22.735 -24.642 30.094 1.00 12.56 39 THR B N 1
ATOM 2389 C CA . THR B 1 49 ? -23.875 -24.383 29.213 1.00 13.29 39 THR B CA 1
ATOM 2390 C C . THR B 1 49 ? -23.571 -24.737 27.759 1.00 12.75 39 THR B C 1
ATOM 2391 O O . THR B 1 49 ? -22.409 -24.984 27.398 1.00 12.45 39 THR B O 1
ATOM 2395 N N . GLY B 1 50 ? -24.599 -24.700 26.900 1.00 12.92 40 GLY B N 1
ATOM 2396 C CA . GLY B 1 50 ? -24.328 -24.769 25.462 1.00 12.79 40 GLY B CA 1
ATOM 2397 C C . GLY B 1 50 ? -23.360 -23.663 25.024 1.00 13.62 40 GLY B C 1
ATOM 2398 O O . GLY B 1 50 ? -22.494 -23.863 24.149 1.00 12.94 40 GLY B O 1
ATOM 2399 N N . LYS B 1 51 ? -23.481 -22.488 25.642 1.00 13.12 41 LYS B N 1
ATOM 2400 C CA . LYS B 1 51 ? -22.611 -21.372 25.314 1.00 13.70 41 LYS B CA 1
ATOM 2401 C C . LYS B 1 51 ? -21.138 -21.674 25.639 1.00 12.88 41 LYS B C 1
ATOM 2402 O O . LYS B 1 51 ? -20.265 -21.432 24.792 1.00 12.83 41 LYS B O 1
ATOM 2408 N N . THR B 1 52 ? -20.866 -22.216 26.827 1.00 11.60 42 THR B N 1
ATOM 2409 C CA . THR B 1 52 ? -19.480 -22.511 27.191 1.00 11.06 42 THR B CA 1
ATOM 2410 C C . THR B 1 52 ? -18.997 -23.656 26.290 1.00 11.06 42 THR B C 1
ATOM 2411 O O . THR B 1 52 ? -17.841 -23.632 25.856 1.00 11.26 42 THR B O 1
ATOM 2415 N N . HIS B 1 53 ? -19.870 -24.613 25.977 1.00 11.68 43 HIS B N 1
ATOM 2416 C CA . HIS B 1 53 ? -19.420 -25.716 25.117 1.00 11.51 43 HIS B CA 1
ATOM 2417 C C . HIS B 1 53 ? -18.943 -25.196 23.754 1.00 12.21 43 HIS B C 1
ATOM 2418 O O . HIS B 1 53 ? -17.986 -25.715 23.184 1.00 11.83 43 HIS B O 1
ATOM 2425 N N . ARG B 1 54 ? -19.618 -24.172 23.243 1.00 11.86 44 ARG B N 1
ATOM 2426 C CA . ARG B 1 54 ? -19.285 -23.552 21.967 1.00 13.17 44 ARG B CA 1
ATOM 2427 C C . ARG B 1 54 ? -18.106 -22.564 22.070 1.00 12.29 44 ARG B C 1
ATOM 2428 O O . ARG B 1 54 ? -17.256 -22.473 21.172 1.00 13.02 44 ARG B O 1
ATOM 2436 N N . GLU B 1 55 ? -18.058 -21.795 23.158 1.00 12.55 45 GLU B N 1
ATOM 2437 C CA . GLU B 1 55 ? -17.070 -20.702 23.239 1.00 11.57 45 GLU B CA 1
ATOM 2438 C C . GLU B 1 55 ? -15.721 -21.154 23.790 1.00 11.51 45 GLU B C 1
ATOM 2439 O O . GLU B 1 55 ? -14.664 -20.605 23.417 1.00 10.55 45 GLU B O 1
ATOM 2445 N N . PHE B 1 56 ? -15.739 -22.123 24.708 1.00 10.56 46 PHE B N 1
ATOM 2446 C CA . PHE B 1 56 ? -14.449 -22.534 25.300 1.00 10.62 46 PHE B CA 1
ATOM 2447 C C . PHE B 1 56 ? -13.422 -22.979 24.213 1.00 10.71 46 PHE B C 1
ATOM 2448 O O . PHE B 1 56 ? -12.241 -22.640 24.306 1.00 10.63 46 PHE B O 1
ATOM 2456 N N . PRO B 1 57 ? -13.833 -23.781 23.202 1.00 11.63 47 PRO B N 1
ATOM 2457 C CA . PRO B 1 57 ? -12.816 -24.079 22.157 1.00 11.28 47 PRO B CA 1
ATOM 2458 C C . PRO B 1 57 ? -12.184 -22.848 21.545 1.00 10.95 47 PRO B C 1
ATOM 2459 O O . PRO B 1 57 ? -10.977 -22.848 21.256 1.00 10.75 47 PRO B O 1
ATOM 2463 N N . ASP B 1 58 ? -12.970 -21.790 21.336 1.00 11.30 48 ASP B N 1
ATOM 2464 C CA . ASP B 1 58 ? -12.400 -20.578 20.778 1.00 11.25 48 ASP B CA 1
ATOM 2465 C C . ASP B 1 58 ? -11.444 -19.913 21.773 1.00 11.67 48 ASP B C 1
ATOM 2466 O O . ASP B 1 58 ? -10.381 -19.403 21.394 1.00 11.87 48 ASP B O 1
ATOM 2471 N N . ALA B 1 59 ? -11.824 -19.917 23.054 1.00 10.98 49 ALA B N 1
ATOM 2472 C CA . ALA B 1 59 ? -10.995 -19.284 24.082 1.00 11.25 49 ALA B CA 1
ATOM 2473 C C . ALA B 1 59 ? -9.671 -20.006 24.183 1.00 10.90 49 ALA B C 1
ATOM 2474 O O . ALA B 1 59 ? -8.618 -19.374 24.223 1.00 11.99 49 ALA B O 1
ATOM 2476 N N . PHE B 1 60 ? -9.703 -21.343 24.199 1.00 10.93 50 PHE B N 1
ATOM 2477 C CA . PHE B 1 60 ? -8.454 -22.077 24.287 1.00 10.71 50 PHE B CA 1
ATOM 2478 C C . PHE B 1 60 ? -7.585 -21.852 23.039 1.00 9.94 50 PHE B C 1
ATOM 2479 O O . PHE B 1 60 ? -6.344 -21.729 23.149 1.00 11.84 50 PHE B O 1
ATOM 2487 N N . TYR B 1 61 ? -8.225 -21.765 21.865 1.00 9.83 51 TYR B N 1
ATOM 2488 C CA . TYR B 1 61 ? -7.458 -21.401 20.657 1.00 9.53 51 TYR B CA 1
ATOM 2489 C C . TYR B 1 61 ? -6.786 -20.033 20.833 1.00 10.46 51 TYR B C 1
ATOM 2490 O O . TYR B 1 61 ? -5.593 -19.878 20.557 1.00 10.44 51 TYR B O 1
ATOM 2499 N N . ASP B 1 62 ? -7.575 -19.048 21.296 1.00 10.55 52 ASP B N 1
ATOM 2500 C CA . ASP B 1 62 ? -7.058 -17.672 21.452 1.00 11.86 52 ASP B CA 1
ATOM 2501 C C . ASP B 1 62 ? -5.875 -17.647 22.430 1.00 10.44 52 ASP B C 1
ATOM 2502 O O . ASP B 1 62 ? -4.853 -16.967 22.177 1.00 11.93 52 ASP B O 1
ATOM 2507 N N . ILE B 1 63 ? -6.005 -18.376 23.544 1.00 9.58 53 ILE B N 1
ATOM 2508 C CA . ILE B 1 63 ? -4.909 -18.502 24.500 1.00 9.67 53 ILE B CA 1
ATOM 2509 C C . ILE B 1 63 ? -3.676 -19.091 23.798 1.00 9.95 53 ILE B C 1
ATOM 2510 O O . ILE B 1 63 ? -2.551 -18.622 23.983 1.00 11.46 53 ILE B O 1
ATOM 2515 N N . SER B 1 64 ? -3.891 -20.128 22.980 1.00 9.38 54 SER B N 1
ATOM 2516 C CA . SER B 1 64 ? -2.768 -20.831 22.358 1.00 10.31 54 SER B CA 1
ATOM 2517 C C . SER B 1 64 ? -2.038 -20.017 21.300 1.00 10.37 54 SER B C 1
ATOM 2518 O O . SER B 1 64 ? -0.860 -20.274 21.025 1.00 10.62 54 SER B O 1
ATOM 2521 N N . ARG B 1 65 ? -2.769 -19.108 20.655 1.00 10.77 55 ARG B N 1
ATOM 2522 C CA . ARG B 1 65 ? -2.200 -18.285 19.579 1.00 11.54 55 ARG B CA 1
ATOM 2523 C C . ARG B 1 65 ? -1.304 -17.170 20.144 1.00 11.88 55 ARG B C 1
ATOM 2524 O O . ARG B 1 65 ? -0.410 -16.663 19.434 1.00 12.94 55 ARG B O 1
ATOM 2532 N N . ASP B 1 66 ? -1.556 -16.784 21.399 1.00 11.63 56 ASP B N 1
ATOM 2533 C CA . ASP B 1 66 ? -0.919 -15.586 21.966 1.00 12.34 56 ASP B CA 1
ATOM 2534 C C . ASP B 1 66 ? 0.431 -15.936 22.573 1.00 12.77 56 ASP B C 1
ATOM 2535 O O . ASP B 1 66 ? 0.474 -16.533 23.644 1.00 12.25 56 ASP B O 1
ATOM 2540 N N A ARG B 1 67 ? 1.525 -15.589 21.890 0.50 13.25 57 ARG B N 1
ATOM 2541 N N B ARG B 1 67 ? 1.512 -15.552 21.892 0.50 12.89 57 ARG B N 1
ATOM 2542 C CA A ARG B 1 67 ? 2.863 -15.977 22.352 0.50 13.56 57 ARG B CA 1
ATOM 2543 C CA B ARG B 1 67 ? 2.874 -15.907 22.303 0.50 12.80 57 ARG B CA 1
ATOM 2544 C C A ARG B 1 67 ? 3.290 -15.298 23.662 0.50 13.65 57 ARG B C 1
ATOM 2545 C C B ARG B 1 67 ? 3.350 -15.215 23.582 0.50 13.18 57 ARG B C 1
ATOM 2546 O O A ARG B 1 67 ? 4.262 -15.723 24.308 0.50 13.52 57 ARG B O 1
ATOM 2547 O O B ARG B 1 67 ? 4.420 -15.544 24.120 0.50 13.09 57 ARG B O 1
ATOM 2562 N N . ASP B 1 68 ? 2.553 -14.264 24.075 1.00 13.58 58 ASP B N 1
ATOM 2563 C CA . ASP B 1 68 ? 2.856 -13.594 25.369 1.00 13.91 58 ASP B CA 1
ATOM 2564 C C . ASP B 1 68 ? 2.437 -14.446 26.579 1.00 13.76 58 ASP B C 1
ATOM 2565 O O . ASP B 1 68 ? 2.819 -14.160 27.720 1.00 14.53 58 ASP B O 1
ATOM 2570 N N . ASN B 1 69 ? 1.648 -15.498 26.330 1.00 12.32 59 ASN B N 1
ATOM 2571 C CA . ASN B 1 69 ? 1.332 -16.448 27.393 1.00 11.73 59 ASN B CA 1
ATOM 2572 C C . ASN B 1 69 ? 2.476 -17.408 27.514 1.00 12.16 59 ASN B C 1
ATOM 2573 O O . ASN B 1 69 ? 2.782 -18.164 26.548 1.00 12.65 59 ASN B O 1
ATOM 2578 N N . ARG B 1 70 ? 3.143 -17.349 28.664 1.00 11.44 60 ARG B N 1
ATOM 2579 C CA . ARG B 1 70 ? 4.344 -18.176 28.917 1.00 11.21 60 ARG B CA 1
ATOM 2580 C C . ARG B 1 70 ? 4.090 -19.339 29.886 1.00 11.51 60 ARG B C 1
ATOM 2581 O O . ARG B 1 70 ? 4.770 -20.366 29.824 1.00 11.60 60 ARG B O 1
ATOM 2589 N N . VAL B 1 71 ? 3.092 -19.169 30.749 1.00 10.98 61 VAL B N 1
ATOM 2590 C CA . VAL B 1 71 ? 2.578 -20.239 31.598 1.00 11.28 61 VAL B CA 1
ATOM 2591 C C . VAL B 1 71 ? 1.098 -19.965 31.732 1.00 11.74 61 VAL B C 1
ATOM 2592 O O . VAL B 1 71 ? 0.683 -18.802 31.791 1.00 13.49 61 VAL B O 1
ATOM 2596 N N . VAL B 1 72 ? 0.291 -21.018 31.780 1.00 10.83 62 VAL B N 1
ATOM 2597 C CA . VAL B 1 72 ? -1.151 -20.841 31.970 1.00 9.86 62 VAL B CA 1
ATOM 2598 C C . VAL B 1 72 ? -1.606 -21.546 33.224 1.00 11.76 62 VAL B C 1
ATOM 2599 O O . VAL B 1 72 ? -1.203 -22.674 33.455 1.00 11.92 62 VAL B O 1
ATOM 2603 N N . ILE B 1 73 ? -2.417 -20.854 34.030 1.00 10.41 63 ILE B N 1
ATOM 2604 C CA . ILE B 1 73 ? -3.125 -21.478 35.171 1.00 11.55 63 ILE B CA 1
ATOM 2605 C C . ILE B 1 73 ? -4.617 -21.491 34.832 1.00 11.74 63 ILE B C 1
ATOM 2606 O O . ILE B 1 73 ? -5.207 -20.446 34.540 1.00 12.33 63 ILE B O 1
ATOM 2611 N N . LEU B 1 74 ? -5.232 -22.681 34.856 1.00 11.12 64 LEU B N 1
ATOM 2612 C CA . LEU B 1 74 ? -6.648 -22.816 34.542 1.00 11.33 64 LEU B CA 1
ATOM 2613 C C . LEU B 1 74 ? -7.348 -23.183 35.835 1.00 11.73 64 LEU B C 1
ATOM 2614 O O . LEU B 1 74 ? -6.949 -24.132 36.512 1.00 11.60 64 LEU B O 1
ATOM 2619 N N . THR B 1 75 ? -8.366 -22.414 36.204 1.00 11.09 65 THR B N 1
ATOM 2620 C CA . THR B 1 75 ? -9.028 -22.652 37.485 1.00 11.58 65 THR B CA 1
ATOM 2621 C C . THR B 1 75 ? -10.532 -22.328 37.380 1.00 11.35 65 THR B C 1
ATOM 2622 O O . THR B 1 75 ? -10.987 -21.816 36.342 1.00 12.09 65 THR B O 1
ATOM 2626 N N . GLY B 1 76 ? -11.291 -22.637 38.446 1.00 11.95 66 GLY B N 1
ATOM 2627 C CA . GLY B 1 76 ? -12.715 -22.249 38.523 1.00 13.52 66 GLY B CA 1
ATOM 2628 C C . GLY B 1 76 ? -12.883 -21.157 39.579 1.00 13.92 66 GLY B C 1
ATOM 2629 O O . GLY B 1 76 ? -11.887 -20.552 40.043 1.00 13.57 66 GLY B O 1
ATOM 2630 N N . SER B 1 77 ? -14.142 -20.920 39.941 1.00 14.24 67 SER B N 1
ATOM 2631 C CA . SER B 1 77 ? -14.486 -19.855 40.886 1.00 13.81 67 SER B CA 1
ATOM 2632 C C . SER B 1 77 ? -15.243 -20.479 42.047 1.00 14.88 67 SER B C 1
ATOM 2633 O O . SER B 1 77 ? -15.892 -21.504 41.904 1.00 13.54 67 SER B O 1
ATOM 2636 N N . GLY B 1 78 ? -15.207 -19.810 43.196 1.00 15.40 68 GLY B N 1
ATOM 2637 C CA . GLY B 1 78 ? -15.994 -20.274 44.342 1.00 16.24 68 GLY B CA 1
ATOM 2638 C C . GLY B 1 78 ? -15.526 -21.632 44.824 1.00 15.77 68 GLY B C 1
ATOM 2639 O O . GLY B 1 78 ? -14.333 -21.932 44.802 1.00 16.83 68 GLY B O 1
ATOM 2640 N N . ASP B 1 79 ? -16.493 -22.459 45.238 1.00 15.42 69 ASP B N 1
ATOM 2641 C CA . ASP B 1 79 ? -16.259 -23.684 45.974 1.00 16.46 69 ASP B CA 1
ATOM 2642 C C . ASP B 1 79 ? -16.135 -24.915 45.105 1.00 15.58 69 ASP B C 1
ATOM 2643 O O . ASP B 1 79 ? -15.890 -26.015 45.625 1.00 15.09 69 ASP B O 1
ATOM 2648 N N . ALA B 1 80 ? -16.344 -24.750 43.799 1.00 14.78 70 ALA B N 1
ATOM 2649 C CA . ALA B 1 80 ? -16.372 -25.908 42.884 1.00 14.35 70 ALA B CA 1
ATOM 2650 C C . ALA B 1 80 ? -15.620 -25.500 41.634 1.00 14.37 70 ALA B C 1
ATOM 2651 O O . ALA B 1 80 ? -15.681 -24.345 41.216 1.00 14.12 70 ALA B O 1
ATOM 2653 N N . TRP B 1 81 ? -14.923 -26.462 41.024 1.00 13.17 71 TRP B N 1
ATOM 2654 C CA . TRP B 1 81 ? -14.223 -26.201 39.773 1.00 13.14 71 TRP B CA 1
ATOM 2655 C C . TRP B 1 81 ? -15.276 -26.252 38.649 1.00 12.55 71 TRP B C 1
ATOM 2656 O O . TRP B 1 81 ? -15.403 -25.320 37.840 1.00 13.05 71 TRP B O 1
ATOM 2667 N N . MET B 1 82 ? -16.042 -27.347 38.616 1.00 12.71 72 MET B N 1
ATOM 2668 C CA . MET B 1 82 ? -17.208 -27.436 37.738 1.00 12.49 72 MET B CA 1
ATOM 2669 C C . MET B 1 82 ? -18.121 -28.495 38.282 1.00 13.56 72 MET B C 1
ATOM 2670 O O . MET B 1 82 ? -17.786 -29.696 38.239 1.00 13.70 72 MET B O 1
ATOM 2675 N N . ALA B 1 83 ? -19.274 -28.077 38.806 1.00 13.99 73 ALA B N 1
ATOM 2676 C CA . ALA B 1 83 ? -20.190 -29.046 39.407 1.00 14.92 73 ALA B CA 1
ATOM 2677 C C . ALA B 1 83 ? -21.624 -28.899 38.946 1.00 16.01 73 ALA B C 1
ATOM 2678 O O . ALA B 1 83 ? -22.495 -29.666 39.381 1.00 17.80 73 ALA B O 1
ATOM 2680 N N . GLU B 1 84 ? -21.863 -27.913 38.076 1.00 15.52 74 GLU B N 1
ATOM 2681 C CA . GLU B 1 84 ? -23.218 -27.591 37.596 1.00 16.12 74 GLU B CA 1
ATOM 2682 C C . GLU B 1 84 ? -23.313 -27.549 36.078 1.00 15.89 74 GLU B C 1
ATOM 2683 O O . GLU B 1 84 ? -22.372 -27.147 35.402 1.00 14.96 74 GLU B O 1
ATOM 2689 N N . ILE B 1 85 ? -24.477 -27.924 35.553 1.00 16.61 75 ILE B N 1
ATOM 2690 C CA . ILE B 1 85 ? -24.689 -27.870 34.111 1.00 17.31 75 ILE B CA 1
ATOM 2691 C C . ILE B 1 85 ? -26.151 -27.517 33.853 1.00 18.17 75 ILE B C 1
ATOM 2692 O O . ILE B 1 85 ? -27.047 -28.029 34.544 1.00 18.99 75 ILE B O 1
ATOM 2697 N N . ASP B 1 86 ? -26.375 -26.635 32.888 1.00 17.70 76 ASP B N 1
ATOM 2698 C CA . ASP B 1 86 ? -27.729 -26.301 32.465 1.00 18.82 76 ASP B CA 1
ATOM 2699 C C . ASP B 1 86 ? -27.990 -27.215 31.257 1.00 19.35 76 ASP B C 1
ATOM 2700 O O . ASP B 1 86 ? -27.605 -26.877 30.138 1.00 19.95 76 ASP B O 1
ATOM 2705 N N A PHE B 1 87 ? -28.612 -28.372 31.506 0.50 19.75 77 PHE B N 1
ATOM 2706 N N B PHE B 1 87 ? -28.633 -28.361 31.499 0.50 19.69 77 PHE B N 1
ATOM 2707 C CA A PHE B 1 87 ? -28.804 -29.391 30.464 0.50 20.17 77 PHE B CA 1
ATOM 2708 C CA B PHE B 1 87 ? -28.927 -29.362 30.456 0.50 20.02 77 PHE B CA 1
ATOM 2709 C C A PHE B 1 87 ? -29.611 -28.880 29.233 0.50 20.28 77 PHE B C 1
ATOM 2710 C C B PHE B 1 87 ? -29.583 -28.772 29.237 0.50 20.21 77 PHE B C 1
ATOM 2711 O O A PHE B 1 87 ? -29.205 -29.144 28.103 0.50 20.11 77 PHE B O 1
ATOM 2712 O O B PHE B 1 87 ? -29.065 -28.875 28.126 0.50 20.05 77 PHE B O 1
ATOM 2727 N N . PRO B 1 88 ? -30.760 -28.175 29.436 1.00 20.15 78 PRO B N 1
ATOM 2728 C CA . PRO B 1 88 ? -31.499 -27.705 28.266 1.00 20.00 78 PRO B CA 1
ATOM 2729 C C . PRO B 1 88 ? -30.689 -26.750 27.382 1.00 19.62 78 PRO B C 1
ATOM 2730 O O . PRO B 1 88 ? -30.895 -26.736 26.168 1.00 19.98 78 PRO B O 1
ATOM 2734 N N . SER B 1 89 ? -29.736 -26.010 27.971 1.00 18.15 79 SER B N 1
ATOM 2735 C CA . SER B 1 89 ? -28.981 -25.008 27.212 1.00 17.01 79 SER B CA 1
ATOM 2736 C C . SER B 1 89 ? -28.025 -25.673 26.217 1.00 17.39 79 SER B C 1
ATOM 2737 O O . SER B 1 89 ? -27.519 -24.988 25.322 1.00 16.52 79 SER B O 1
ATOM 2740 N N . LEU B 1 90 ? -27.780 -26.977 26.371 1.00 16.83 80 LEU B N 1
ATOM 2741 C CA . LEU B 1 90 ? -26.906 -27.678 25.399 1.00 18.04 80 LEU B CA 1
ATOM 2742 C C . LEU B 1 90 ? -27.599 -27.941 24.064 1.00 18.29 80 LEU B C 1
ATOM 2743 O O . LEU B 1 90 ? -26.955 -28.395 23.097 1.00 18.24 80 LEU B O 1
ATOM 2748 N N . GLY B 1 91 ? -28.905 -27.663 23.998 1.00 18.00 81 GLY B N 1
ATOM 2749 C CA . GLY B 1 91 ? -29.677 -27.925 22.778 1.00 18.28 81 GLY B CA 1
ATOM 2750 C C . GLY B 1 91 ? -30.258 -29.329 22.803 1.00 17.78 81 GLY B C 1
ATOM 2751 O O . GLY B 1 91 ? -30.031 -30.086 23.743 1.00 19.12 81 GLY B O 1
ATOM 2752 N N . ASP B 1 92 ? -31.021 -29.678 21.767 1.00 17.11 82 ASP B N 1
ATOM 2753 C CA . ASP B 1 92 ? -31.707 -30.965 21.762 1.00 16.55 82 ASP B CA 1
ATOM 2754 C C . ASP B 1 92 ? -30.715 -32.022 21.298 1.00 15.72 82 ASP B C 1
ATOM 2755 O O . ASP B 1 92 ? -30.596 -32.332 20.100 1.00 15.53 82 ASP B O 1
ATOM 2760 N N . VAL B 1 93 ? -30.006 -32.558 22.275 1.00 15.23 83 VAL B N 1
ATOM 2761 C CA . VAL B 1 93 ? -28.935 -33.526 22.012 1.00 14.64 83 VAL B CA 1
ATOM 2762 C C . VAL B 1 93 ? -29.459 -34.799 21.369 1.00 14.30 83 VAL B C 1
ATOM 2763 O O . VAL B 1 93 ? -28.671 -35.566 20.824 1.00 13.04 83 VAL B O 1
ATOM 2767 N N . THR B 1 94 ? -30.775 -35.039 21.433 1.00 12.82 84 THR B N 1
ATOM 2768 C CA . THR B 1 94 ? -31.356 -36.271 20.882 1.00 13.71 84 THR B CA 1
ATOM 2769 C C . THR B 1 94 ? -31.559 -36.156 19.362 1.00 13.29 84 THR B C 1
ATOM 2770 O O . THR B 1 94 ? -31.957 -37.116 18.706 1.00 14.97 84 THR B O 1
ATOM 2774 N N . ASN B 1 95 ? -31.298 -34.980 18.815 1.00 12.02 85 ASN B N 1
ATOM 2775 C CA . ASN B 1 95 ? -31.421 -34.728 17.387 1.00 12.77 85 ASN B CA 1
ATOM 2776 C C . ASN B 1 95 ? -30.000 -34.698 16.817 1.00 12.19 85 ASN B C 1
ATOM 2777 O O . ASN B 1 95 ? -29.213 -33.828 17.192 1.00 12.36 85 ASN B O 1
ATOM 2782 N N . PRO B 1 96 ? -29.668 -35.661 15.938 1.00 12.85 86 PRO B N 1
ATOM 2783 C CA . PRO B 1 96 ? -28.297 -35.739 15.403 1.00 13.52 86 PRO B CA 1
ATOM 2784 C C . PRO B 1 96 ? -27.777 -34.453 14.767 1.00 13.33 86 PRO B C 1
ATOM 2785 O O . PRO B 1 96 ? -26.572 -34.193 14.788 1.00 12.68 86 PRO B O 1
ATOM 2789 N N . ARG B 1 97 ? -28.676 -33.627 14.225 1.00 13.40 87 ARG B N 1
ATOM 2790 C CA . ARG B 1 97 ? -28.273 -32.353 13.619 1.00 14.58 87 ARG B CA 1
ATOM 2791 C C . ARG B 1 97 ? -27.810 -31.318 14.648 1.00 14.81 87 ARG B C 1
ATOM 2792 O O . ARG B 1 97 ? -27.015 -30.418 14.339 1.00 16.45 87 ARG B O 1
ATOM 2800 N N . GLU B 1 98 ? -28.359 -31.432 15.852 1.00 14.09 88 GLU B N 1
ATOM 2801 C CA A GLU B 1 98 ? -27.966 -30.595 16.968 0.50 13.64 88 GLU B CA 1
ATOM 2802 C CA B GLU B 1 98 ? -27.951 -30.572 16.956 0.50 14.42 88 GLU B CA 1
ATOM 2803 C C . GLU B 1 98 ? -26.753 -31.183 17.679 1.00 13.34 88 GLU B C 1
ATOM 2804 O O . GLU B 1 98 ? -25.802 -30.481 17.992 1.00 13.36 88 GLU B O 1
ATOM 2815 N N . TRP B 1 99 ? -26.789 -32.495 17.907 1.00 11.36 89 TRP B N 1
ATOM 2816 C CA . TRP B 1 99 ? -25.631 -33.165 18.504 1.00 11.55 89 TRP B CA 1
ATOM 2817 C C . TRP B 1 99 ? -24.377 -32.914 17.676 1.00 11.19 89 TRP B C 1
ATOM 2818 O O . TRP B 1 99 ? -23.265 -32.842 18.232 1.00 10.98 89 TRP B O 1
ATOM 2829 N N . ASP B 1 100 ? -24.514 -32.826 16.354 1.00 10.61 90 ASP B N 1
ATOM 2830 C CA . ASP B 1 100 ? -23.319 -32.600 15.532 1.00 10.38 90 ASP B CA 1
ATOM 2831 C C . ASP B 1 100 ? -22.559 -31.346 15.948 1.00 10.62 90 ASP B C 1
ATOM 2832 O O . ASP B 1 100 ? -21.314 -31.315 15.880 1.00 11.27 90 ASP B O 1
ATOM 2837 N N . LYS B 1 101 ? -23.270 -30.303 16.395 1.00 11.00 91 LYS B N 1
ATOM 2838 C CA . LYS B 1 101 ? -22.559 -29.128 16.895 1.00 11.07 91 LYS B CA 1
ATOM 2839 C C . LYS B 1 101 ? -21.733 -29.491 18.133 1.00 10.68 91 LYS B C 1
ATOM 2840 O O . LYS B 1 101 ? -20.559 -29.139 18.241 1.00 10.60 91 LYS B O 1
ATOM 2846 N N . THR B 1 102 ? -22.345 -30.224 19.055 1.00 10.19 92 THR B N 1
ATOM 2847 C CA . THR B 1 102 ? -21.695 -30.642 20.287 1.00 10.73 92 THR B CA 1
ATOM 2848 C C . THR B 1 102 ? -20.481 -31.529 19.948 1.00 10.86 92 THR B C 1
ATOM 2849 O O . THR B 1 102 ? -19.396 -31.395 20.536 1.00 11.76 92 THR B O 1
ATOM 2853 N N . TYR B 1 103 ? -20.679 -32.411 18.968 1.00 9.80 93 TYR B N 1
ATOM 2854 C CA . TYR B 1 103 ? -19.612 -33.329 18.514 1.00 9.48 93 TYR B CA 1
ATOM 2855 C C . TYR B 1 103 ? -18.395 -32.548 17.974 1.00 9.35 93 TYR B C 1
ATOM 2856 O O . TYR B 1 103 ? -17.241 -32.783 18.378 1.00 9.63 93 TYR B O 1
ATOM 2865 N N . TRP B 1 104 ? -18.657 -31.601 17.070 1.00 9.65 94 TRP B N 1
ATOM 2866 C CA . TRP B 1 104 ? -17.572 -30.810 16.480 1.00 9.32 94 TRP B CA 1
ATOM 2867 C C . TRP B 1 104 ? -16.854 -29.994 17.548 1.00 9.47 94 TRP B C 1
ATOM 2868 O O . TRP B 1 104 ? -15.609 -29.957 17.607 1.00 10.08 94 TRP B O 1
ATOM 2879 N N . GLU B 1 105 ? -17.658 -29.382 18.428 1.00 9.30 95 GLU B N 1
ATOM 2880 C CA . GLU B 1 105 ? -17.113 -28.579 19.536 1.00 9.67 95 GLU B CA 1
ATOM 2881 C C . GLU B 1 105 ? -16.347 -29.444 20.537 1.00 9.99 95 GLU B C 1
ATOM 2882 O O . GLU B 1 105 ? -15.402 -28.970 21.169 1.00 10.77 95 GLU B O 1
ATOM 2888 N N . GLY B 1 106 ? -16.785 -30.700 20.708 1.00 9.83 96 GLY B N 1
ATOM 2889 C CA . GLY B 1 106 ? -16.114 -31.617 21.666 1.00 9.97 96 GLY B CA 1
ATOM 2890 C C . GLY B 1 106 ? -14.768 -32.061 21.148 1.00 10.88 96 GLY B C 1
ATOM 2891 O O . GLY B 1 106 ? -13.831 -32.257 21.944 1.00 10.24 96 GLY B O 1
ATOM 2892 N N . LYS B 1 107 ? -14.649 -32.215 19.827 1.00 9.85 97 LYS B N 1
ATOM 2893 C CA . LYS B 1 107 ? -13.317 -32.510 19.257 1.00 9.03 97 LYS B CA 1
ATOM 2894 C C . LYS B 1 107 ? -12.428 -31.276 19.389 1.00 8.95 97 LYS B C 1
ATOM 2895 O O . LYS B 1 107 ? -11.288 -31.401 19.828 1.00 10.62 97 LYS B O 1
ATOM 2901 N N . LYS B 1 108 ? -12.941 -30.098 18.989 1.00 9.06 98 LYS B N 1
ATOM 2902 C CA . LYS B 1 108 ? -12.117 -28.883 19.006 1.00 8.79 98 LYS B CA 1
ATOM 2903 C C . LYS B 1 108 ? -11.670 -28.494 20.408 1.00 9.73 98 LYS B C 1
ATOM 2904 O O . LYS B 1 108 ? -10.536 -28.008 20.580 1.00 10.20 98 LYS B O 1
ATOM 2910 N N . VAL B 1 109 ? -12.516 -28.676 21.415 1.00 9.57 99 VAL B N 1
ATOM 2911 C CA . VAL B 1 109 ? -12.123 -28.161 22.752 1.00 9.99 99 VAL B CA 1
ATOM 2912 C C . VAL B 1 109 ? -10.835 -28.858 23.245 1.00 9.76 99 VAL B C 1
ATOM 2913 O O . VAL B 1 109 ? -9.917 -28.201 23.755 1.00 10.62 99 VAL B O 1
ATOM 2917 N N . LEU B 1 110 ? -10.741 -30.184 23.077 1.00 9.84 100 LEU B N 1
ATOM 2918 C CA . LEU B 1 110 ? -9.561 -30.891 23.567 1.00 10.32 100 LEU B CA 1
ATOM 2919 C C . LEU B 1 110 ? -8.366 -30.639 22.653 1.00 10.62 100 LEU B C 1
ATOM 2920 O O . LEU B 1 110 ? -7.249 -30.496 23.119 1.00 11.07 100 LEU B O 1
ATOM 2925 N N . GLN B 1 111 ? -8.600 -30.572 21.343 1.00 10.66 101 GLN B N 1
ATOM 2926 C CA . GLN B 1 111 ? -7.501 -30.280 20.434 1.00 10.22 101 GLN B CA 1
ATOM 2927 C C . GLN B 1 111 ? -6.908 -28.916 20.762 1.00 10.10 101 GLN B C 1
ATOM 2928 O O . GLN B 1 111 ? -5.687 -28.759 20.831 1.00 10.71 101 GLN B O 1
ATOM 2934 N N . ASN B 1 112 ? -7.784 -27.925 20.974 1.00 9.34 102 ASN B N 1
ATOM 2935 C CA . ASN B 1 112 ? -7.287 -26.574 21.165 1.00 9.65 102 ASN B CA 1
ATOM 2936 C C . ASN B 1 112 ? -6.639 -26.409 22.537 1.00 9.62 102 ASN B C 1
ATOM 2937 O O . ASN B 1 112 ? -5.645 -25.690 22.655 1.00 11.29 102 ASN B O 1
ATOM 2942 N N . LEU B 1 113 ? -7.210 -27.097 23.538 1.00 9.82 103 LEU B N 1
ATOM 2943 C CA A LEU B 1 113 ? -6.639 -27.063 24.869 0.50 9.78 103 LEU B CA 1
ATOM 2944 C CA B LEU B 1 113 ? -6.637 -27.135 24.899 0.50 10.30 103 LEU B CA 1
ATOM 2945 C C . LEU B 1 113 ? -5.249 -27.734 24.903 1.00 9.89 103 LEU B C 1
ATOM 2946 O O . LEU B 1 113 ? -4.303 -27.187 25.498 1.00 10.18 103 LEU B O 1
ATOM 2955 N N . LEU B 1 114 ? -5.130 -28.904 24.267 1.00 9.79 104 LEU B N 1
ATOM 2956 C CA . LEU B 1 114 ? -3.827 -29.572 24.206 1.00 10.29 104 LEU B CA 1
ATOM 2957 C C . LEU B 1 114 ? -2.813 -28.727 23.432 1.00 8.95 104 LEU B C 1
ATOM 2958 O O . LEU B 1 114 ? -1.618 -28.763 23.735 1.00 10.63 104 LEU B O 1
ATOM 2963 N N . ASP B 1 115 ? -3.288 -27.952 22.433 1.00 8.76 105 ASP B N 1
ATOM 2964 C CA . ASP B 1 115 ? -2.426 -27.107 21.591 1.00 9.40 105 ASP B CA 1
ATOM 2965 C C . ASP B 1 115 ? -1.980 -25.784 22.250 1.00 9.48 105 ASP B C 1
ATOM 2966 O O . ASP B 1 115 ? -1.232 -25.022 21.636 1.00 10.17 105 ASP B O 1
ATOM 2971 N N . ILE B 1 116 ? -2.438 -25.531 23.485 1.00 9.80 106 ILE B N 1
ATOM 2972 C CA . ILE B 1 116 ? -1.749 -24.505 24.285 1.00 9.64 106 ILE B CA 1
ATOM 2973 C C . ILE B 1 116 ? -0.289 -24.955 24.385 1.00 10.03 106 ILE B C 1
ATOM 2974 O O . ILE B 1 116 ? -0.021 -26.107 24.750 1.00 10.98 106 ILE B O 1
ATOM 2979 N N . GLU B 1 117 ? 0.644 -24.088 24.003 1.00 9.82 107 GLU B N 1
ATOM 2980 C CA . GLU B 1 117 ? 2.036 -24.503 23.739 1.00 9.97 107 GLU B CA 1
ATOM 2981 C C . GLU B 1 117 ? 2.972 -24.051 24.847 1.00 10.32 107 GLU B C 1
ATOM 2982 O O . GLU B 1 117 ? 4.142 -23.758 24.602 1.00 10.85 107 GLU B O 1
ATOM 2988 N N . VAL B 1 118 ? 2.429 -23.990 26.065 1.00 10.35 108 VAL B N 1
ATOM 2989 C CA . VAL B 1 118 ? 3.226 -23.716 27.271 1.00 9.91 108 VAL B CA 1
ATOM 2990 C C . VAL B 1 118 ? 2.684 -24.605 28.396 1.00 9.68 108 VAL B C 1
ATOM 2991 O O . VAL B 1 118 ? 1.583 -25.161 28.292 1.00 9.14 108 VAL B O 1
ATOM 2995 N N . PRO B 1 119 ? 3.439 -24.736 29.488 1.00 10.04 109 PRO B N 1
ATOM 2996 C CA . PRO B 1 119 ? 2.938 -25.543 30.606 1.00 9.71 109 PRO B CA 1
ATOM 2997 C C . PRO B 1 119 ? 1.633 -24.976 31.125 1.00 10.05 109 PRO B C 1
ATOM 2998 O O . PRO B 1 119 ? 1.458 -23.742 31.222 1.00 10.49 109 PRO B O 1
ATOM 3002 N N . VAL B 1 120 ? 0.716 -25.886 31.428 1.00 8.89 110 VAL B N 1
ATOM 3003 C CA . VAL B 1 120 ? -0.596 -25.520 31.961 1.00 9.68 110 VAL B CA 1
ATOM 3004 C C . VAL B 1 120 ? -0.731 -26.134 33.353 1.00 11.03 110 VAL B C 1
ATOM 3005 O O . VAL B 1 120 ? -0.529 -27.340 33.549 1.00 9.79 110 VAL B O 1
ATOM 3009 N N . ILE B 1 121 ? -1.051 -25.280 34.322 1.00 9.75 111 ILE B N 1
ATOM 3010 C CA . ILE B 1 121 ? -1.262 -25.702 35.697 1.00 10.29 111 ILE B CA 1
ATOM 3011 C C . ILE B 1 121 ? -2.763 -25.692 35.958 1.00 9.85 111 ILE B C 1
ATOM 3012 O O . ILE B 1 121 ? -3.419 -24.661 35.724 1.00 11.39 111 ILE B O 1
ATOM 3017 N N . SER B 1 122 ? -3.314 -26.804 36.430 1.00 9.83 112 SER B N 1
ATOM 3018 C CA . SER B 1 122 ? -4.689 -26.813 36.893 1.00 9.67 112 SER B CA 1
ATOM 3019 C C . SER B 1 122 ? -4.702 -26.467 38.390 1.00 10.40 112 SER B C 1
ATOM 3020 O O . SER B 1 122 ? -4.012 -27.098 39.194 1.00 11.26 112 SER B O 1
ATOM 3023 N N . ALA B 1 123 ? -5.519 -25.492 38.758 1.00 10.28 113 ALA B N 1
ATOM 3024 C CA . ALA B 1 123 ? -5.754 -25.239 40.166 1.00 10.51 113 ALA B CA 1
ATOM 3025 C C . ALA B 1 123 ? -7.210 -25.634 40.398 1.00 10.83 113 ALA B C 1
ATOM 3026 O O . ALA B 1 123 ? -8.134 -24.875 40.104 1.00 11.69 113 ALA B O 1
ATOM 3028 N N . VAL B 1 124 ? -7.414 -26.842 40.912 1.00 11.03 114 VAL B N 1
ATOM 3029 C CA . VAL B 1 124 ? -8.763 -27.375 41.014 1.00 11.32 114 VAL B CA 1
ATOM 3030 C C . VAL B 1 124 ? -9.322 -26.938 42.371 1.00 11.78 114 VAL B C 1
ATOM 3031 O O . VAL B 1 124 ? -8.887 -27.419 43.411 1.00 11.65 114 VAL B O 1
ATOM 3035 N N . ASN B 1 125 ? -10.260 -25.996 42.326 1.00 11.02 115 ASN B N 1
ATOM 3036 C CA . ASN B 1 125 ? -10.693 -25.254 43.528 1.00 12.56 115 ASN B CA 1
ATOM 3037 C C . ASN B 1 125 ? -11.909 -25.840 44.230 1.00 13.69 115 ASN B C 1
ATOM 3038 O O . ASN B 1 125 ? -12.527 -25.192 45.102 1.00 15.42 115 ASN B O 1
ATOM 3043 N N . GLY B 1 126 ? -12.232 -27.073 43.883 1.00 12.75 116 GLY B N 1
ATOM 3044 C CA . GLY B 1 126 ? -13.314 -27.819 44.508 1.00 12.17 116 GLY B CA 1
ATOM 3045 C C . GLY B 1 126 ? -13.848 -28.847 43.532 1.00 13.16 116 GLY B C 1
ATOM 3046 O O . GLY B 1 126 ? -13.162 -29.189 42.553 1.00 12.98 116 GLY B O 1
ATOM 3047 N N . ALA B 1 127 ? -15.086 -29.283 43.756 1.00 12.09 117 ALA B N 1
ATOM 3048 C CA . ALA B 1 127 ? -15.657 -30.428 43.019 1.00 12.49 117 ALA B CA 1
ATOM 3049 C C . ALA B 1 127 ? -15.506 -30.252 41.512 1.00 11.68 117 ALA B C 1
ATOM 3050 O O . ALA B 1 127 ? -15.803 -29.176 40.967 1.00 11.45 117 ALA B O 1
ATOM 3052 N N . ALA B 1 128 ? -15.052 -31.320 40.858 1.00 11.68 118 ALA B N 1
ATOM 3053 C CA . ALA B 1 128 ? -14.929 -31.382 39.392 1.00 11.65 118 ALA B CA 1
ATOM 3054 C C . ALA B 1 128 ? -15.763 -32.605 38.989 1.00 11.36 118 ALA B C 1
ATOM 3055 O O . ALA B 1 128 ? -15.267 -33.761 39.007 1.00 11.97 118 ALA B O 1
ATOM 3057 N N . LEU B 1 129 ? -17.045 -32.354 38.695 1.00 10.78 119 LEU B N 1
ATOM 3058 C CA . LEU B 1 129 ? -18.004 -33.434 38.498 1.00 10.61 119 LEU B CA 1
ATOM 3059 C C . LEU B 1 129 ? -18.330 -33.605 37.030 1.00 11.10 119 LEU B C 1
ATOM 3060 O O . LEU B 1 129 ? -19.020 -34.562 36.654 1.00 10.96 119 LEU B O 1
ATOM 3065 N N . LEU B 1 130 ? -17.895 -32.644 36.222 1.00 11.33 120 LEU B N 1
ATOM 3066 C CA . LEU B 1 130 ? -18.001 -32.784 34.780 1.00 11.91 120 LEU B CA 1
ATOM 3067 C C . LEU B 1 130 ? -16.845 -32.052 34.138 1.00 12.02 120 LEU B C 1
ATOM 3068 O O . LEU B 1 130 ? -16.222 -31.167 34.738 1.00 12.02 120 LEU B O 1
ATOM 3073 N N . HIS B 1 131 ? -16.534 -32.460 32.907 1.00 11.87 121 HIS B N 1
ATOM 3074 C CA . HIS B 1 131 ? -15.446 -31.838 32.161 1.00 11.30 121 HIS B CA 1
ATOM 3075 C C . HIS B 1 131 ? -14.074 -31.894 32.803 1.00 11.09 121 HIS B C 1
ATOM 3076 O O . HIS B 1 131 ? -13.165 -31.115 32.440 1.00 11.10 121 HIS B O 1
ATOM 3083 N N . SER B 1 132 ? -13.899 -32.884 33.681 1.00 10.65 122 SER B N 1
ATOM 3084 C CA . SER B 1 132 ? -12.583 -33.136 34.283 1.00 9.99 122 SER B CA 1
ATOM 3085 C C . SER B 1 132 ? -11.529 -33.535 33.232 1.00 9.64 122 SER B C 1
ATOM 3086 O O . SER B 1 132 ? -10.326 -33.431 33.503 1.00 10.37 122 SER B O 1
ATOM 3089 N N . GLU B 1 133 ? -11.958 -33.947 32.042 1.00 9.47 123 GLU B N 1
ATOM 3090 C CA . GLU B 1 133 ? -10.984 -34.199 30.973 1.00 9.37 123 GLU B CA 1
ATOM 3091 C C . GLU B 1 133 ? -10.165 -32.926 30.664 1.00 9.95 123 GLU B C 1
ATOM 3092 O O . GLU B 1 133 ? -9.025 -33.023 30.204 1.00 10.55 123 GLU B O 1
ATOM 3098 N N . TYR B 1 134 ? -10.693 -31.716 30.939 1.00 8.87 124 TYR B N 1
ATOM 3099 C CA . TYR B 1 134 ? -9.871 -30.517 30.713 1.00 9.86 124 TYR B CA 1
ATOM 3100 C C . TYR B 1 134 ? -8.648 -30.578 31.611 1.00 9.70 124 TYR B C 1
ATOM 3101 O O . TYR B 1 134 ? -7.542 -30.247 31.186 1.00 9.91 124 TYR B O 1
ATOM 3110 N N . ILE B 1 135 ? -8.868 -30.939 32.881 1.00 8.61 125 ILE B N 1
ATOM 3111 C CA . ILE B 1 135 ? -7.791 -31.032 33.873 1.00 9.25 125 ILE B CA 1
ATOM 3112 C C . ILE B 1 135 ? -6.760 -32.046 33.390 1.00 9.42 125 ILE B C 1
ATOM 3113 O O . ILE B 1 135 ? -5.567 -31.842 33.542 1.00 10.20 125 ILE B O 1
ATOM 3118 N N . LEU B 1 136 ? -7.243 -33.149 32.806 1.00 9.54 126 LEU B N 1
ATOM 3119 C CA . LEU B 1 136 ? -6.344 -34.209 32.346 1.00 9.95 126 LEU B CA 1
ATOM 3120 C C . LEU B 1 136 ? -5.580 -33.906 31.024 1.00 10.15 126 LEU B C 1
ATOM 3121 O O . LEU B 1 136 ? -4.957 -34.818 30.443 1.00 10.77 126 LEU B O 1
ATOM 3126 N N . THR B 1 137 ? -5.667 -32.651 30.542 1.00 8.67 127 THR B N 1
ATOM 3127 C CA . THR B 1 137 ? -4.778 -32.202 29.497 1.00 8.45 127 THR B CA 1
ATOM 3128 C C . THR B 1 137 ? -3.602 -31.426 30.084 1.00 9.04 127 THR B C 1
ATOM 3129 O O . THR B 1 137 ? -2.631 -31.134 29.382 1.00 9.08 127 THR B O 1
ATOM 3133 N N . THR B 1 138 ? -3.717 -31.065 31.370 1.00 9.00 128 THR B N 1
ATOM 3134 C CA . THR B 1 138 ? -2.735 -30.127 31.976 1.00 9.77 128 THR B CA 1
ATOM 3135 C C . THR B 1 138 ? -1.532 -30.831 32.607 1.00 9.72 128 THR B C 1
ATOM 3136 O O . THR B 1 138 ? -1.570 -32.032 32.849 1.00 10.12 128 THR B O 1
ATOM 3140 N N . ASP B 1 139 ? -0.461 -30.068 32.811 1.00 8.63 129 ASP B N 1
ATOM 3141 C CA . ASP B 1 139 ? 0.833 -30.646 33.175 1.00 9.42 129 ASP B CA 1
ATOM 3142 C C . ASP B 1 139 ? 1.076 -30.795 34.670 1.00 10.17 129 ASP B C 1
ATOM 3143 O O . ASP B 1 139 ? 1.798 -31.695 35.111 1.00 9.78 129 ASP B O 1
ATOM 3148 N N . ILE B 1 140 ? 0.486 -29.880 35.444 1.00 9.12 130 ILE B N 1
ATOM 3149 C CA . ILE B 1 140 ? 0.676 -29.872 36.898 1.00 10.00 130 ILE B CA 1
ATOM 3150 C C . ILE B 1 140 ? -0.694 -29.675 37.493 1.00 10.02 130 ILE B C 1
ATOM 3151 O O . ILE B 1 140 ? -1.399 -28.721 37.141 1.00 10.67 130 ILE B O 1
ATOM 3156 N N . ILE B 1 141 ? -1.097 -30.584 38.368 1.00 9.53 131 ILE B N 1
ATOM 3157 C CA . ILE B 1 141 ? -2.470 -30.569 38.873 1.00 9.90 131 ILE B CA 1
ATOM 3158 C C . ILE B 1 141 ? -2.449 -30.337 40.396 1.00 10.38 131 ILE B C 1
ATOM 3159 O O . ILE B 1 141 ? -1.963 -31.182 41.153 1.00 10.84 131 ILE B O 1
ATOM 3164 N N . LEU B 1 142 ? -3.004 -29.202 40.823 1.00 10.47 132 LEU B N 1
ATOM 3165 C CA . LEU B 1 142 ? -3.097 -28.858 42.235 1.00 10.78 132 LEU B CA 1
ATOM 3166 C C . LEU B 1 142 ? -4.564 -28.896 42.594 1.00 11.44 132 LEU B C 1
ATOM 3167 O O . LEU B 1 142 ? -5.407 -28.489 41.777 1.00 11.45 132 LEU B O 1
ATOM 3172 N N . ALA B 1 143 ? -4.889 -29.363 43.798 1.00 11.33 133 ALA B N 1
ATOM 3173 C CA . ALA B 1 143 ? -6.292 -29.372 44.197 1.00 10.98 133 ALA B CA 1
ATOM 3174 C C . ALA B 1 143 ? -6.448 -28.902 45.621 1.00 12.71 133 ALA B C 1
ATOM 3175 O O . ALA B 1 143 ? -5.624 -29.211 46.463 1.00 12.14 133 ALA B O 1
ATOM 3177 N N . SER B 1 144 ? -7.529 -28.183 45.872 1.00 13.30 134 SER B N 1
ATOM 3178 C CA . SER B 1 144 ? -7.867 -27.822 47.250 1.00 14.35 134 SER B CA 1
ATOM 3179 C C . SER B 1 144 ? -8.393 -29.056 47.973 1.00 14.60 134 SER B C 1
ATOM 3180 O O . SER B 1 144 ? -8.930 -29.983 47.342 1.00 14.42 134 SER B O 1
ATOM 3183 N N . GLU B 1 145 ? -8.257 -29.039 49.305 1.00 15.25 135 GLU B N 1
ATOM 3184 C CA A GLU B 1 145 ? -8.588 -30.211 50.116 0.50 15.84 135 GLU B CA 1
ATOM 3185 C CA B GLU B 1 145 ? -8.640 -30.129 50.201 0.50 16.11 135 GLU B CA 1
ATOM 3186 C C . GLU B 1 145 ? -10.055 -30.649 49.959 1.00 15.63 135 GLU B C 1
ATOM 3187 O O . GLU B 1 145 ? -10.340 -31.826 50.154 1.00 16.90 135 GLU B O 1
ATOM 3198 N N . ASN B 1 146 ? -10.945 -29.735 49.582 1.00 15.20 136 ASN B N 1
ATOM 3199 C CA . ASN B 1 146 ? -12.391 -30.013 49.419 1.00 15.91 136 ASN B CA 1
ATOM 3200 C C . ASN B 1 146 ? -12.747 -30.658 48.072 1.00 15.19 136 ASN B C 1
ATOM 3201 O O . ASN B 1 146 ? -13.914 -31.008 47.812 1.00 14.98 136 ASN B O 1
ATOM 3206 N N . THR B 1 147 ? -11.749 -30.768 47.196 1.00 13.88 137 THR B N 1
ATOM 3207 C CA . THR B 1 147 ? -12.011 -31.258 45.846 1.00 13.09 137 THR B CA 1
ATOM 3208 C C . THR B 1 147 ? -12.424 -32.721 45.830 1.00 12.30 137 THR B C 1
ATOM 3209 O O . THR B 1 147 ? -11.894 -33.530 46.575 1.00 13.41 137 THR B O 1
ATOM 3213 N N . VAL B 1 148 ? -13.377 -33.029 44.956 1.00 12.79 138 VAL B N 1
ATOM 3214 C CA . VAL B 1 148 ? -13.763 -34.406 44.620 1.00 12.55 138 VAL B CA 1
ATOM 3215 C C . VAL B 1 148 ? -13.817 -34.475 43.094 1.00 12.73 138 VAL B C 1
ATOM 3216 O O . VAL B 1 148 ? -14.136 -33.469 42.436 1.00 13.65 138 VAL B O 1
ATOM 3220 N N . PHE B 1 149 ? -13.476 -35.638 42.544 1.00 11.20 139 PHE B N 1
ATOM 3221 C CA . PHE B 1 149 ? -13.544 -35.864 41.086 1.00 10.78 139 PHE B CA 1
ATOM 3222 C C . PHE B 1 149 ? -14.579 -36.919 40.802 1.00 11.22 139 PHE B C 1
ATOM 3223 O O . PHE B 1 149 ? -14.664 -37.906 41.533 1.00 11.66 139 PHE B O 1
ATOM 3231 N N . GLN B 1 150 ? -15.383 -36.701 39.757 1.00 9.98 140 GLN B N 1
ATOM 3232 C CA . GLN B 1 150 ? -16.352 -37.711 39.356 1.00 10.93 140 GLN B CA 1
ATOM 3233 C C . GLN B 1 150 ? -16.723 -37.448 37.899 1.00 10.26 140 GLN B C 1
ATOM 3234 O O . GLN B 1 150 ? -16.682 -36.303 37.451 1.00 10.09 140 GLN B O 1
ATOM 3240 N N . ASP B 1 151 ? -17.070 -38.516 37.172 1.00 10.67 141 ASP B N 1
ATOM 3241 C CA . ASP B 1 151 ? -17.791 -38.340 35.921 1.00 11.63 141 ASP B CA 1
ATOM 3242 C C . ASP B 1 151 ? -19.287 -38.460 36.223 1.00 12.06 141 ASP B C 1
ATOM 3243 O O . ASP B 1 151 ? -19.879 -39.546 36.141 1.00 12.67 141 ASP B O 1
ATOM 3248 N N A MET B 1 152 ? -19.887 -37.336 36.610 0.50 12.28 142 MET B N 1
ATOM 3249 N N B MET B 1 152 ? -19.888 -37.339 36.608 0.50 12.48 142 MET B N 1
ATOM 3250 C CA A MET B 1 152 ? -21.294 -37.319 37.021 0.50 13.16 142 MET B CA 1
ATOM 3251 C CA B MET B 1 152 ? -21.293 -37.338 37.011 0.50 13.74 142 MET B CA 1
ATOM 3252 C C A MET B 1 152 ? -22.328 -37.453 35.888 0.50 13.81 142 MET B C 1
ATOM 3253 C C B MET B 1 152 ? -22.320 -37.471 35.873 0.50 13.99 142 MET B C 1
ATOM 3254 O O A MET B 1 152 ? -23.228 -38.289 35.971 0.50 13.94 142 MET B O 1
ATOM 3255 O O B MET B 1 152 ? -23.202 -38.330 35.935 0.50 14.18 142 MET B O 1
ATOM 3264 N N . PRO B 1 153 ? -22.234 -36.606 34.850 1.00 13.39 143 PRO B N 1
ATOM 3265 C CA . PRO B 1 153 ? -23.420 -36.450 33.990 1.00 13.87 143 PRO B CA 1
ATOM 3266 C C . PRO B 1 153 ? -23.767 -37.580 33.036 1.00 13.45 143 PRO B C 1
ATOM 3267 O O . PRO B 1 153 ? -24.953 -37.777 32.732 1.00 13.58 143 PRO B O 1
ATOM 3271 N N . HIS B 1 154 ? -22.765 -38.314 32.560 1.00 12.55 144 HIS B N 1
ATOM 3272 C CA . HIS B 1 154 ? -23.015 -39.215 31.460 1.00 11.95 144 HIS B CA 1
ATOM 3273 C C . HIS B 1 154 ? -23.921 -40.363 31.836 1.00 11.92 144 HIS B C 1
ATOM 3274 O O . HIS B 1 154 ? -24.966 -40.533 31.216 1.00 12.14 144 HIS B O 1
ATOM 3281 N N . LEU B 1 155 ? -23.532 -41.129 32.846 1.00 12.07 145 LEU B N 1
ATOM 3282 C CA . LEU B 1 155 ? -24.375 -42.233 33.282 1.00 12.65 145 LEU B CA 1
ATOM 3283 C C . LEU B 1 155 ? -25.625 -41.780 34.057 1.00 13.62 145 LEU B C 1
ATOM 3284 O O . LEU B 1 155 ? -26.555 -42.588 34.207 1.00 16.60 145 LEU B O 1
ATOM 3289 N N . ASN B 1 156 ? -25.652 -40.525 34.529 1.00 13.32 146 ASN B N 1
ATOM 3290 C CA . ASN B 1 156 ? -26.908 -39.930 35.012 1.00 13.60 146 ASN B CA 1
ATOM 3291 C C . ASN B 1 156 ? -27.931 -39.736 33.892 1.00 13.65 146 ASN B C 1
ATOM 3292 O O . ASN B 1 156 ? -29.149 -39.914 34.117 1.00 15.26 146 ASN B O 1
ATOM 3297 N N . ALA B 1 157 ? -27.450 -39.353 32.710 1.00 13.35 147 ALA B N 1
ATOM 3298 C CA . ALA B 1 157 ? -28.331 -39.068 31.562 1.00 13.24 147 ALA B CA 1
ATOM 3299 C C . ALA B 1 157 ? -28.577 -40.316 30.717 1.00 14.22 147 ALA B C 1
ATOM 3300 O O . ALA B 1 157 ? -29.522 -40.379 29.918 1.00 15.37 147 ALA B O 1
ATOM 3302 N N . GLY B 1 158 ? -27.717 -41.305 30.884 1.00 12.65 148 GLY B N 1
ATOM 3303 C CA . GLY B 1 158 ? -27.803 -42.531 30.112 1.00 11.23 148 GLY B CA 1
ATOM 3304 C C . GLY B 1 158 ? -27.081 -42.474 28.761 1.00 11.45 148 GLY B C 1
ATOM 3305 O O . GLY B 1 158 ? -27.487 -43.172 27.800 1.00 10.66 148 GLY B O 1
ATOM 3306 N N . ILE B 1 159 ? -26.015 -41.659 28.689 1.00 10.64 149 ILE B N 1
ATOM 3307 C CA . ILE B 1 159 ? -25.249 -41.490 27.430 1.00 10.46 149 ILE B CA 1
ATOM 3308 C C . ILE B 1 159 ? -23.782 -41.834 27.678 1.00 10.27 149 ILE B C 1
ATOM 3309 O O . ILE B 1 159 ? -23.330 -41.839 28.826 1.00 10.59 149 ILE B O 1
ATOM 3314 N N . VAL B 1 160 ? -23.046 -42.101 26.599 1.00 8.98 150 VAL B N 1
ATOM 3315 C CA . VAL B 1 160 ? -21.663 -42.595 26.731 1.00 9.37 150 VAL B CA 1
ATOM 3316 C C . VAL B 1 160 ? -20.797 -41.495 27.322 1.00 9.24 150 VAL B C 1
ATOM 3317 O O . VAL B 1 160 ? -20.908 -40.333 26.904 1.00 9.85 150 VAL B O 1
ATOM 3321 N N . PRO B 1 161 ? -19.906 -41.852 28.268 1.00 9.65 151 PRO B N 1
ATOM 3322 C CA . PRO B 1 161 ? -18.857 -40.917 28.732 1.00 8.78 151 PRO B CA 1
ATOM 3323 C C . PRO B 1 161 ? -17.785 -40.787 27.634 1.00 9.30 151 PRO B C 1
ATOM 3324 O O . PRO B 1 161 ? -16.665 -41.319 27.784 1.00 9.81 151 PRO B O 1
ATOM 3328 N N . GLY B 1 162 ? -18.174 -40.149 26.521 1.00 8.57 152 GLY B N 1
ATOM 3329 C CA . GLY B 1 162 ? -17.381 -40.236 25.280 1.00 9.21 152 GLY B CA 1
ATOM 3330 C C . GLY B 1 162 ? -16.653 -38.969 24.889 1.00 9.02 152 GLY B C 1
ATOM 3331 O O . GLY B 1 162 ? -16.164 -38.861 23.749 1.00 10.37 152 GLY B O 1
ATOM 3332 N N . ASP B 1 163 ? -16.567 -38.016 25.810 1.00 9.67 153 ASP B N 1
ATOM 3333 C CA . ASP B 1 163 ? -16.054 -36.692 25.490 1.00 9.28 153 ASP B CA 1
ATOM 3334 C C . ASP B 1 163 ? -14.581 -36.502 25.844 1.00 9.57 153 ASP B C 1
ATOM 3335 O O . ASP B 1 163 ? -14.077 -35.358 25.860 1.00 10.39 153 ASP B O 1
ATOM 3340 N N . GLY B 1 164 ? -13.878 -37.627 26.006 1.00 9.10 154 GLY B N 1
ATOM 3341 C CA . GLY B 1 164 ? -12.464 -37.603 26.369 1.00 9.28 154 GLY B CA 1
ATOM 3342 C C . GLY B 1 164 ? -12.247 -38.242 27.726 1.00 9.19 154 GLY B C 1
ATOM 3343 O O . GLY B 1 164 ? -11.153 -38.743 27.998 1.00 9.18 154 GLY B O 1
ATOM 3344 N N . VAL B 1 165 ? -13.256 -38.208 28.608 1.00 8.41 155 VAL B N 1
ATOM 3345 C CA . VAL B 1 165 ? -13.107 -38.940 29.886 1.00 8.78 155 VAL B CA 1
ATOM 3346 C C . VAL B 1 165 ? -12.788 -40.405 29.661 1.00 9.45 155 VAL B C 1
ATOM 3347 O O . VAL B 1 165 ? -12.045 -41.019 30.453 1.00 9.08 155 VAL B O 1
ATOM 3351 N N . HIS B 1 166 ? -13.326 -40.948 28.562 1.00 9.41 156 HIS B N 1
ATOM 3352 C CA . HIS B 1 166 ? -13.115 -42.382 28.274 1.00 8.73 156 HIS B CA 1
ATOM 3353 C C . HIS B 1 166 ? -11.660 -42.740 27.920 1.00 9.42 156 HIS B C 1
ATOM 3354 O O . HIS B 1 166 ? -11.252 -43.893 28.019 1.00 9.75 156 HIS B O 1
ATOM 3361 N N . ILE B 1 167 ? -10.894 -41.721 27.513 1.00 8.76 157 ILE B N 1
ATOM 3362 C CA . ILE B 1 167 ? -9.494 -41.878 27.166 1.00 9.03 157 ILE B CA 1
ATOM 3363 C C . ILE B 1 167 ? -8.608 -41.471 28.328 1.00 9.05 157 ILE B C 1
ATOM 3364 O O . ILE B 1 167 ? -7.672 -42.191 28.708 1.00 9.00 157 ILE B O 1
ATOM 3369 N N . LEU B 1 168 ? -8.918 -40.316 28.917 1.00 8.35 158 LEU B N 1
ATOM 3370 C CA . LEU B 1 168 ? -7.995 -39.709 29.871 1.00 9.42 158 LEU B CA 1
ATOM 3371 C C . LEU B 1 168 ? -8.111 -40.269 31.298 1.00 9.21 158 LEU B C 1
ATOM 3372 O O . LEU B 1 168 ? -7.098 -40.326 32.001 1.00 10.44 158 LEU B O 1
ATOM 3377 N N . TRP B 1 169 ? -9.309 -40.654 31.749 1.00 9.48 159 TRP B N 1
ATOM 3378 C CA . TRP B 1 169 ? -9.376 -41.298 33.065 1.00 9.74 159 TRP B CA 1
ATOM 3379 C C . TRP B 1 169 ? -8.655 -42.658 33.087 1.00 9.69 159 TRP B C 1
ATOM 3380 O O . TRP B 1 169 ? -7.956 -42.946 34.043 1.00 10.13 159 TRP B O 1
ATOM 3391 N N . PRO B 1 170 ? -8.866 -43.517 32.060 1.00 9.36 160 PRO B N 1
ATOM 3392 C CA . PRO B 1 170 ? -8.061 -44.740 31.997 1.00 9.27 160 PRO B CA 1
ATOM 3393 C C . PRO B 1 170 ? -6.568 -44.476 31.796 1.00 9.88 160 PRO B C 1
ATOM 3394 O O .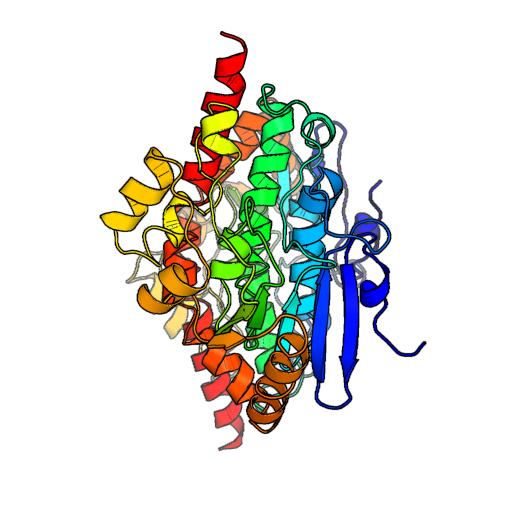 PRO B 1 170 ? -5.732 -45.305 32.195 1.00 9.99 160 PRO B O 1
ATOM 3398 N N . LEU B 1 171 ? -6.177 -43.351 31.201 1.00 10.26 161 LEU B N 1
ATOM 3399 C CA A LEU B 1 171 ? -4.759 -43.016 31.150 0.50 10.52 161 LEU B CA 1
ATOM 3400 C CA B LEU B 1 171 ? -4.754 -43.016 31.169 0.50 11.10 161 LEU B CA 1
ATOM 3401 C C . LEU B 1 171 ? -4.255 -42.677 32.560 1.00 11.33 161 LEU B C 1
ATOM 3402 O O . LEU B 1 171 ? -3.174 -43.124 32.979 1.00 12.84 161 LEU B O 1
ATOM 3411 N N . ALA B 1 172 ? -5.048 -41.891 33.276 1.00 11.01 162 ALA B N 1
ATOM 3412 C CA . ALA B 1 172 ? -4.662 -41.407 34.604 1.00 11.97 162 ALA B CA 1
ATOM 3413 C C . ALA B 1 172 ? -4.639 -42.552 35.634 1.00 12.13 162 ALA B C 1
ATOM 3414 O O . ALA B 1 172 ? -3.659 -42.705 36.418 1.00 13.94 162 ALA B O 1
ATOM 3416 N N . LEU B 1 173 ? -5.713 -43.335 35.659 1.00 10.33 163 LEU B N 1
ATOM 3417 C CA . LEU B 1 173 ? -5.858 -44.355 36.683 1.00 10.06 163 LEU B CA 1
ATOM 3418 C C . LEU B 1 173 ? -5.439 -45.743 36.211 1.00 10.78 163 LEU B C 1
ATOM 3419 O O . LEU B 1 173 ? -5.478 -46.702 37.000 1.00 11.33 163 LEU B O 1
ATOM 3424 N N . GLY B 1 174 ? -5.025 -45.842 34.951 1.00 10.33 164 GLY B N 1
ATOM 3425 C CA . GLY B 1 174 ? -4.754 -47.152 34.349 1.00 9.69 164 GLY B CA 1
ATOM 3426 C C . GLY B 1 174 ? -6.047 -47.703 33.765 1.00 9.62 164 GLY B C 1
ATOM 3427 O O . GLY B 1 174 ? -7.168 -47.269 34.129 1.00 9.35 164 GLY B O 1
ATOM 3428 N N . LEU B 1 175 ? -5.891 -48.657 32.848 1.00 10.02 165 LEU B N 1
ATOM 3429 C CA . LEU B 1 175 ? -7.029 -49.199 32.100 1.00 10.55 165 LEU B CA 1
ATOM 3430 C C . LEU B 1 175 ? -7.920 -50.167 32.907 1.00 10.91 165 LEU B C 1
ATOM 3431 O O . LEU B 1 175 ? -8.825 -50.823 32.338 1.00 12.83 165 LEU B O 1
ATOM 3436 N N . TYR B 1 176 ? -7.685 -50.251 34.220 1.00 9.78 166 TYR B N 1
ATOM 3437 C CA . TYR B 1 176 ? -8.490 -51.153 35.081 1.00 9.77 166 TYR B CA 1
ATOM 3438 C C . TYR B 1 176 ? -9.299 -50.248 36.025 1.00 9.63 166 TYR B C 1
ATOM 3439 O O . TYR B 1 176 ? -10.534 -50.126 35.876 1.00 11.03 166 TYR B O 1
ATOM 3448 N N . ARG B 1 177 ? -8.613 -49.564 36.926 1.00 8.81 167 ARG B N 1
ATOM 3449 C CA . ARG B 1 177 ? -9.304 -48.627 37.815 1.00 9.62 167 ARG B CA 1
ATOM 3450 C C . ARG B 1 177 ? -10.011 -47.531 37.019 1.00 8.99 167 ARG B C 1
ATOM 3451 O O . ARG B 1 177 ? -11.061 -47.039 37.435 1.00 9.70 167 ARG B O 1
ATOM 3459 N N . GLY B 1 178 ? -9.432 -47.127 35.870 1.00 9.22 168 GLY B N 1
ATOM 3460 C CA . GLY B 1 178 ? -10.079 -46.097 35.046 1.00 9.22 168 GLY B CA 1
ATOM 3461 C C . GLY B 1 178 ? -11.462 -46.528 34.547 1.00 9.71 168 GLY B C 1
ATOM 3462 O O . GLY B 1 178 ? -12.401 -45.737 34.482 1.00 9.28 168 GLY B O 1
ATOM 3463 N N . ARG B 1 179 ? -11.588 -47.791 34.135 1.00 9.19 169 ARG B N 1
ATOM 3464 C CA . ARG B 1 179 ? -12.907 -48.294 33.688 1.00 9.03 169 ARG B CA 1
ATOM 3465 C C . ARG B 1 179 ? -13.882 -48.500 34.856 1.00 9.43 169 ARG B C 1
ATOM 3466 O O . ARG B 1 179 ? -15.070 -48.150 34.721 1.00 10.00 169 ARG B O 1
ATOM 3474 N N . TYR B 1 180 ? -13.387 -49.015 35.987 1.00 8.97 170 TYR B N 1
ATOM 3475 C CA . TYR B 1 180 ? -14.210 -49.065 37.215 1.00 9.20 170 TYR B CA 1
ATOM 3476 C C . TYR B 1 180 ? -14.725 -47.675 37.577 1.00 9.21 170 TYR B C 1
ATOM 3477 O O . TYR B 1 180 ? -15.913 -47.488 37.826 1.00 9.79 170 TYR B O 1
ATOM 3486 N N . PHE B 1 181 ? -13.845 -46.678 37.571 1.00 9.73 171 PHE B N 1
ATOM 3487 C CA . PHE B 1 181 ? -14.216 -45.297 37.935 1.00 9.60 171 PHE B CA 1
ATOM 3488 C C . PHE B 1 181 ? -15.331 -44.768 37.056 1.00 9.98 171 PHE B C 1
ATOM 3489 O O . PHE B 1 181 ? -16.263 -44.123 37.543 1.00 10.24 171 PHE B O 1
ATOM 3497 N N . LEU B 1 182 ? -15.239 -45.014 35.744 1.00 9.82 172 LEU B N 1
ATOM 3498 C CA . LEU B 1 182 ? -16.263 -44.498 34.818 1.00 9.76 172 LEU B CA 1
ATOM 3499 C C . LEU B 1 182 ? -17.563 -45.299 34.923 1.00 10.65 172 LEU B C 1
ATOM 3500 O O . LEU B 1 182 ? -18.639 -44.715 35.005 1.00 11.30 172 LEU B O 1
ATOM 3505 N N . PHE B 1 183 ? -17.467 -46.635 34.924 1.00 9.95 173 PHE B N 1
ATOM 3506 C CA . PHE B 1 183 ? -18.686 -47.441 34.862 1.00 10.40 173 PHE B CA 1
ATOM 3507 C C . PHE B 1 183 ? -19.506 -47.343 36.145 1.00 10.70 173 PHE B C 1
ATOM 3508 O O . PHE B 1 183 ? -20.734 -47.504 36.088 1.00 10.92 173 PHE B O 1
ATOM 3516 N N . THR B 1 184 ? -18.839 -47.119 37.273 1.00 10.31 174 THR B N 1
ATOM 3517 C CA . THR B 1 184 ? -19.546 -47.019 38.567 1.00 10.39 174 THR B CA 1
ATOM 3518 C C . THR B 1 184 ? -19.743 -45.571 39.017 1.00 10.88 174 THR B C 1
ATOM 3519 O O . THR B 1 184 ? -20.288 -45.339 40.097 1.00 11.31 174 THR B O 1
ATOM 3523 N N . GLN B 1 185 ? -19.313 -44.604 38.204 1.00 10.78 175 GLN B N 1
ATOM 3524 C CA . GLN B 1 185 ? -19.391 -43.178 38.588 1.00 10.56 175 GLN B CA 1
ATOM 3525 C C . GLN B 1 185 ? -18.777 -42.947 39.968 1.00 11.07 175 GLN B C 1
ATOM 3526 O O . GLN B 1 185 ? -19.319 -42.215 40.842 1.00 11.97 175 GLN B O 1
ATOM 3532 N N . GLU B 1 186 ? -17.612 -43.549 40.148 1.00 10.57 176 GLU B N 1
ATOM 3533 C CA . GLU B 1 186 ? -16.862 -43.417 41.384 1.00 11.16 176 GLU B CA 1
ATOM 3534 C C . GLU B 1 186 ? -16.535 -41.950 41.669 1.00 10.86 176 GLU B C 1
ATOM 3535 O O . GLU B 1 186 ? -16.235 -41.165 40.756 1.00 10.87 176 GLU B O 1
ATOM 3541 N N . LYS B 1 187 ? -16.591 -41.583 42.953 1.00 10.84 177 LYS B N 1
ATOM 3542 C CA A LYS B 1 187 ? -16.131 -40.277 43.382 0.50 11.04 177 LYS B CA 1
ATOM 3543 C CA B LYS B 1 187 ? -16.134 -40.275 43.389 0.50 11.22 177 LYS B CA 1
ATOM 3544 C C . LYS B 1 187 ? -14.797 -40.391 44.115 1.00 11.59 177 LYS B C 1
ATOM 3545 O O . LYS B 1 187 ? -14.642 -41.242 44.994 1.00 12.11 177 LYS B O 1
ATOM 3556 N N . LEU B 1 188 ? -13.835 -39.556 43.737 1.00 11.49 178 LEU B N 1
ATOM 3557 C CA . LEU B 1 188 ? -12.495 -39.587 44.362 1.00 11.41 178 LEU B CA 1
ATOM 3558 C C . LEU B 1 188 ? -12.307 -38.297 45.154 1.00 12.11 178 LEU B C 1
ATOM 3559 O O . LEU B 1 188 ? -12.523 -37.204 44.637 1.00 11.67 178 LEU B O 1
ATOM 3564 N N . THR B 1 189 ? -11.892 -38.419 46.411 1.00 12.57 179 THR B N 1
ATOM 3565 C CA . THR B 1 189 ? -11.492 -37.216 47.153 1.00 12.96 179 THR B CA 1
ATOM 3566 C C . THR B 1 189 ? -10.145 -36.709 46.640 1.00 13.57 179 THR B C 1
ATOM 3567 O O . THR B 1 189 ? -9.435 -37.440 45.902 1.00 12.96 179 THR B O 1
ATOM 3571 N N . ALA B 1 190 ? -9.771 -35.491 47.040 1.00 13.58 180 ALA B N 1
ATOM 3572 C CA . ALA B 1 190 ? -8.477 -34.931 46.670 1.00 13.91 180 ALA B CA 1
ATOM 3573 C C . ALA B 1 190 ? -7.372 -35.860 47.155 1.00 13.14 180 ALA B C 1
ATOM 3574 O O . ALA B 1 190 ? -6.403 -36.099 46.436 1.00 13.43 180 ALA B O 1
ATOM 3576 N N . GLN B 1 191 ? -7.518 -36.374 48.373 1.00 13.70 181 GLN B N 1
ATOM 3577 C CA . GLN B 1 191 ? -6.510 -37.292 48.910 1.00 14.05 181 GLN B CA 1
ATOM 3578 C C . GLN B 1 191 ? -6.376 -38.586 48.084 1.00 13.81 181 GLN B C 1
ATOM 3579 O O . GLN B 1 191 ? -5.273 -39.023 47.780 1.00 14.38 181 GLN B O 1
ATOM 3585 N N . GLN B 1 192 ? -7.494 -39.189 47.700 1.00 13.33 182 GLN B N 1
ATOM 3586 C CA . GLN B 1 192 ? -7.430 -40.356 46.825 1.00 12.88 182 GLN B CA 1
ATOM 3587 C C . GLN B 1 192 ? -6.765 -40.044 45.493 1.00 12.79 182 GLN B C 1
ATOM 3588 O O . GLN B 1 192 ? -5.916 -40.793 45.013 1.00 12.66 182 GLN B O 1
ATOM 3594 N N . ALA B 1 193 ? -7.164 -38.935 44.888 1.00 12.86 183 ALA B N 1
ATOM 3595 C CA . ALA B 1 193 ? -6.592 -38.538 43.596 1.00 12.00 183 ALA B CA 1
ATOM 3596 C C . ALA B 1 193 ? -5.093 -38.281 43.699 1.00 12.63 183 ALA B C 1
ATOM 3597 O O . ALA B 1 193 ? -4.336 -38.550 42.753 1.00 12.88 183 ALA B O 1
ATOM 3599 N N . TYR B 1 194 ? -4.666 -37.742 44.844 1.00 12.48 184 TYR B N 1
ATOM 3600 C CA . TYR B 1 194 ? -3.237 -37.552 45.110 1.00 12.97 184 TYR B CA 1
ATOM 3601 C C . TYR B 1 194 ? -2.505 -38.885 45.161 1.00 12.18 184 TYR B C 1
ATOM 3602 O O . TYR B 1 194 ? -1.438 -39.046 44.544 1.00 13.85 184 TYR B O 1
ATOM 3611 N N . GLU B 1 195 ? -3.068 -39.831 45.912 1.00 12.66 185 GLU B N 1
ATOM 3612 C CA . GLU B 1 195 ? -2.491 -41.177 46.000 1.00 13.33 185 GLU B CA 1
ATOM 3613 C C . GLU B 1 195 ? -2.441 -41.879 44.637 1.00 13.44 185 GLU B C 1
ATOM 3614 O O . GLU B 1 195 ? -1.549 -42.714 44.380 1.00 15.35 185 GLU B O 1
ATOM 3620 N N . LEU B 1 196 ? -3.395 -41.530 43.766 1.00 12.31 186 LEU B N 1
ATOM 3621 C CA . LEU B 1 196 ? -3.485 -42.108 42.428 1.00 12.09 18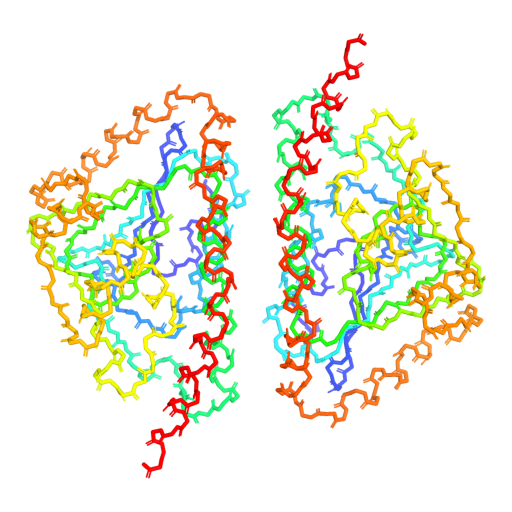6 LEU B CA 1
ATOM 3622 C C . LEU B 1 196 ? -2.685 -41.333 41.385 1.00 11.34 186 LEU B C 1
ATOM 3623 O O . LEU B 1 196 ? -2.762 -41.617 40.179 1.00 12.29 186 LEU B O 1
ATOM 3628 N N . ASN B 1 197 ? -1.926 -40.337 41.868 1.00 11.99 187 ASN B N 1
ATOM 3629 C CA A ASN B 1 197 ? -0.977 -39.588 41.035 0.50 12.17 187 ASN B CA 1
ATOM 3630 C CA B ASN B 1 197 ? -0.978 -39.580 41.035 0.50 12.27 187 ASN B CA 1
ATOM 3631 C C . ASN B 1 197 ? -1.600 -38.619 40.019 1.00 12.14 187 ASN B C 1
ATOM 3632 O O . ASN B 1 197 ? -0.899 -38.063 39.160 1.00 12.77 187 ASN B O 1
ATOM 3641 N N . VAL B 1 198 ? -2.910 -38.390 40.156 1.00 11.75 188 VAL B N 1
ATOM 3642 C CA . VAL B 1 198 ? -3.643 -37.432 39.318 1.00 12.35 188 VAL B CA 1
ATOM 3643 C C . VAL B 1 198 ? -3.439 -36.022 39.863 1.00 12.30 188 VAL B C 1
ATOM 3644 O O . VAL B 1 198 ? -3.120 -35.090 39.105 1.00 13.19 188 VAL B O 1
ATOM 3648 N N . VAL B 1 199 ? -3.597 -35.877 41.178 1.00 11.50 189 VAL B N 1
ATOM 3649 C CA . VAL B 1 199 ? -3.366 -34.599 41.836 1.00 11.12 189 VAL B CA 1
ATOM 3650 C C . VAL B 1 199 ? -1.932 -34.672 42.384 1.00 11.61 189 VAL B C 1
ATOM 3651 O O . VAL B 1 199 ? -1.534 -35.710 42.958 1.00 11.15 189 VAL B O 1
ATOM 3655 N N . HIS B 1 200 ? -1.173 -33.587 42.226 1.00 10.57 190 HIS B N 1
ATOM 3656 C CA . HIS B 1 200 ? 0.241 -33.591 42.604 1.00 11.60 190 HIS B CA 1
ATOM 3657 C C . HIS B 1 200 ? 0.536 -32.903 43.933 1.00 11.83 190 HIS B C 1
ATOM 3658 O O . HIS B 1 200 ? 1.507 -33.268 44.621 1.00 12.45 190 HIS B O 1
ATOM 3665 N N . GLU B 1 201 ? -0.332 -31.957 44.285 1.00 12.19 191 GLU B N 1
ATOM 3666 C CA . GLU B 1 201 ? -0.277 -31.293 45.590 1.00 12.75 191 GLU B CA 1
ATOM 3667 C C . GLU B 1 201 ? -1.701 -30.996 46.033 1.00 12.79 191 GLU B C 1
ATOM 3668 O O . GLU B 1 201 ? -2.541 -30.577 45.222 1.00 11.44 191 GLU B O 1
ATOM 3674 N N . VAL B 1 202 ? -1.959 -31.249 47.323 1.00 13.74 192 VAL B N 1
ATOM 3675 C CA . VAL B 1 202 ? -3.244 -30.945 47.946 1.00 13.97 192 VAL B CA 1
ATOM 3676 C C . VAL B 1 202 ? -3.009 -29.764 48.878 1.00 14.71 192 VAL B C 1
ATOM 3677 O O . VAL B 1 202 ? -2.120 -29.824 49.760 1.00 14.32 192 VAL B O 1
ATOM 3681 N N . LEU B 1 203 ? -3.799 -28.714 48.681 1.00 14.19 193 LEU B N 1
ATOM 3682 C CA . LEU B 1 203 ? -3.617 -27.469 49.424 1.00 15.82 193 LEU B CA 1
ATOM 3683 C C . LEU B 1 203 ? -4.895 -27.059 50.128 1.00 15.82 193 LEU B C 1
ATOM 3684 O O . LEU B 1 203 ? -5.997 -27.277 49.636 1.00 14.71 193 LEU B O 1
ATOM 3689 N N . PRO B 1 204 ? -4.760 -26.346 51.261 1.00 17.20 194 PRO B N 1
ATOM 3690 C CA . PRO B 1 204 ? -5.959 -25.670 51.746 1.00 17.12 194 PRO B CA 1
ATOM 3691 C C . PRO B 1 204 ? -6.548 -24.717 50.711 1.00 16.55 194 PRO B C 1
ATOM 3692 O O . PRO B 1 204 ? -5.803 -24.091 49.940 1.00 15.98 194 PRO B O 1
ATOM 3696 N N . GLN B 1 205 ? -7.881 -24.589 50.698 1.00 16.71 195 GLN B N 1
ATOM 3697 C CA . GLN B 1 205 ? -8.570 -23.697 49.757 1.00 17.18 195 GLN B CA 1
ATOM 3698 C C . GLN B 1 205 ? -7.887 -22.340 49.715 1.00 16.82 195 GLN B C 1
ATOM 3699 O O . GLN B 1 205 ? -7.645 -21.802 48.638 1.00 18.33 195 GLN B O 1
ATOM 3705 N N . SER B 1 206 ? -7.545 -21.803 50.882 1.00 16.52 196 SER B N 1
ATOM 3706 C CA . SER B 1 206 ? -7.009 -20.437 50.956 1.00 17.13 196 SER B CA 1
ATOM 3707 C C . SER B 1 206 ? -5.587 -20.328 50.434 1.00 17.12 196 SER B C 1
ATOM 3708 O O . SER B 1 206 ? -5.087 -19.201 50.247 1.00 17.91 196 SER B O 1
ATOM 3711 N N . LYS B 1 207 ? -4.928 -21.465 50.187 1.00 16.27 197 LYS B N 1
ATOM 3712 C CA . LYS B 1 207 ? -3.534 -21.415 49.735 1.00 16.09 197 LYS B CA 1
ATOM 3713 C C . LYS B 1 207 ? -3.353 -21.889 48.284 1.00 15.77 197 LYS B C 1
ATOM 3714 O O . LYS B 1 207 ? -2.262 -21.818 47.729 1.00 15.85 197 LYS B O 1
ATOM 3720 N N . LEU B 1 208 ? -4.429 -22.388 47.699 1.00 14.85 198 LEU B N 1
ATOM 3721 C CA . LEU B 1 208 ? -4.315 -23.048 46.385 1.00 13.87 198 LEU B CA 1
ATOM 3722 C C . LEU B 1 208 ? -3.761 -22.119 45.297 1.00 12.99 198 LEU B C 1
ATOM 3723 O O . LEU B 1 208 ? -2.826 -22.473 44.585 1.00 13.03 198 LEU B O 1
ATOM 3728 N N . MET B 1 209 ? -4.335 -20.932 45.167 1.00 12.60 199 MET B N 1
ATOM 3729 C CA . MET B 1 209 ? -3.949 -20.040 44.073 1.00 12.76 199 MET B CA 1
ATOM 3730 C C . MET B 1 209 ? -2.549 -19.467 44.270 1.00 13.48 199 MET B C 1
ATOM 3731 O O . MET B 1 209 ? -1.800 -19.333 43.319 1.00 13.33 199 MET B O 1
ATOM 3736 N N . GLU B 1 210 ? -2.189 -19.169 45.514 1.00 13.70 200 GLU B N 1
ATOM 3737 C CA . GLU B 1 210 ? -0.843 -18.697 45.812 1.00 14.88 200 GLU B CA 1
ATOM 3738 C C . GLU B 1 210 ? 0.177 -19.748 45.381 1.00 13.49 200 GLU B C 1
ATOM 3739 O O . GLU B 1 210 ? 1.201 -19.403 44.793 1.00 14.65 200 GLU B O 1
ATOM 3745 N N . ARG B 1 211 ? -0.110 -21.026 45.657 1.00 12.79 201 ARG B N 1
ATOM 3746 C CA . ARG B 1 211 ? 0.808 -22.099 45.305 1.00 13.12 201 ARG B CA 1
ATOM 3747 C C . ARG B 1 211 ? 0.902 -22.237 43.777 1.00 12.59 201 ARG B C 1
ATOM 3748 O O . ARG B 1 211 ? 2.001 -22.404 43.209 1.00 12.86 201 ARG B O 1
ATOM 3756 N N . ALA B 1 212 ? -0.243 -22.172 43.109 1.00 12.12 202 ALA B N 1
ATOM 3757 C CA . ALA B 1 212 ? -0.249 -22.225 41.641 1.00 12.30 202 ALA B CA 1
ATOM 3758 C C . ALA B 1 212 ? 0.652 -21.132 41.067 1.00 12.25 202 ALA B C 1
ATOM 3759 O O . ALA B 1 212 ? 1.461 -21.377 40.161 1.00 12.99 202 ALA B O 1
ATOM 3761 N N . TRP B 1 213 ? 0.543 -19.919 41.619 1.00 12.40 203 TRP B N 1
ATOM 3762 C CA . TRP B 1 213 ? 1.327 -18.809 41.118 1.00 12.83 203 TRP B CA 1
ATOM 3763 C C . TRP B 1 213 ? 2.818 -18.936 41.456 1.00 12.79 203 TRP B C 1
ATOM 3764 O O . TRP B 1 213 ? 3.670 -18.541 40.655 1.00 12.80 203 TRP B O 1
ATOM 3775 N N . GLU B 1 214 ? 3.124 -19.518 42.614 1.00 12.84 204 GLU B N 1
ATOM 3776 C CA . GLU B 1 214 ? 4.501 -19.817 42.988 1.00 13.55 204 GLU B CA 1
ATOM 3777 C C . GLU B 1 214 ? 5.148 -20.787 42.000 1.00 12.99 204 GLU B C 1
ATOM 3778 O O . GLU B 1 214 ? 6.270 -20.558 41.497 1.00 14.43 204 GLU B O 1
ATOM 3784 N N . ILE B 1 215 ? 4.419 -21.859 41.691 1.00 11.82 205 ILE B N 1
ATOM 3785 C CA . ILE B 1 215 ? 4.933 -22.821 40.722 1.00 11.74 205 ILE B CA 1
ATOM 3786 C C . ILE B 1 215 ? 5.139 -22.158 39.356 1.00 11.44 205 ILE B C 1
ATOM 3787 O O . ILE B 1 215 ? 6.158 -22.377 38.701 1.00 13.02 205 ILE B O 1
ATOM 3792 N N . ALA B 1 216 ? 4.163 -21.352 38.956 1.00 12.06 206 ALA B N 1
ATOM 3793 C CA . ALA B 1 216 ? 4.204 -20.661 37.673 1.00 11.53 206 ALA B CA 1
ATOM 3794 C C . ALA B 1 216 ? 5.403 -19.698 37.585 1.00 11.59 206 ALA B C 1
ATOM 3795 O O . ALA B 1 216 ? 6.068 -19.607 36.555 1.00 12.36 206 ALA B O 1
ATOM 3797 N N . ARG B 1 217 ? 5.671 -18.988 38.689 1.00 12.17 207 ARG B N 1
ATOM 3798 C CA . ARG B 1 217 ? 6.819 -18.080 38.717 1.00 13.68 207 ARG B CA 1
ATOM 3799 C C . ARG B 1 217 ? 8.142 -18.797 38.535 1.00 12.51 207 ARG B C 1
ATOM 3800 O O . ARG B 1 217 ? 9.032 -18.298 37.816 1.00 14.03 207 ARG B O 1
ATOM 3808 N N . THR B 1 218 ? 8.270 -19.974 39.144 1.00 11.61 208 THR B N 1
ATOM 3809 C CA . THR B 1 218 ? 9.493 -20.768 38.984 1.00 12.02 208 THR B CA 1
ATOM 3810 C C . THR B 1 218 ? 9.614 -21.205 37.525 1.00 12.48 208 THR B C 1
ATOM 3811 O O . THR B 1 218 ? 10.683 -21.111 36.906 1.00 12.48 208 THR B O 1
ATOM 3815 N N . LEU B 1 219 ? 8.510 -21.682 36.966 1.00 11.80 209 LEU B N 1
ATOM 3816 C CA . LEU B 1 219 ? 8.551 -22.072 35.552 1.00 11.67 209 LEU B CA 1
ATOM 3817 C C . LEU B 1 219 ? 8.916 -20.899 34.658 1.00 12.00 209 LEU B C 1
ATOM 3818 O O . LEU B 1 219 ? 9.701 -21.049 33.720 1.00 12.52 209 LEU B O 1
ATOM 3823 N N . ALA B 1 220 ? 8.357 -19.726 34.962 1.00 11.79 210 ALA B N 1
ATOM 3824 C CA . ALA B 1 220 ? 8.501 -18.555 34.084 1.00 12.44 210 ALA B CA 1
ATOM 3825 C C . ALA B 1 220 ? 9.942 -18.082 33.987 1.00 13.25 210 ALA B C 1
ATOM 3826 O O . ALA B 1 220 ? 10.274 -17.306 33.093 1.00 13.48 210 ALA B O 1
ATOM 3828 N N . LYS B 1 221 ? 10.793 -18.568 34.891 1.00 13.22 211 LYS B N 1
ATOM 3829 C CA . LYS B 1 221 ? 12.237 -18.267 34.843 1.00 14.14 211 LYS B CA 1
ATOM 3830 C C . LYS B 1 221 ? 12.944 -18.993 33.691 1.00 13.59 211 LYS B C 1
ATOM 3831 O O . LYS B 1 221 ? 14.041 -18.616 33.299 1.00 14.99 211 LYS B O 1
ATOM 3837 N N . GLN B 1 222 ? 12.321 -20.046 33.150 1.00 13.32 212 GLN B N 1
ATOM 3838 C CA . GLN B 1 222 ? 12.874 -20.763 31.994 1.00 13.34 212 GLN B CA 1
ATOM 3839 C C . GLN B 1 222 ? 12.841 -19.885 30.769 1.00 12.89 212 GLN B C 1
ATOM 3840 O O . GLN B 1 222 ? 11.953 -19.049 30.681 1.00 14.17 212 GLN B O 1
ATOM 3846 N N . PRO B 1 223 ? 13.758 -20.113 29.793 1.00 13.65 213 PRO B N 1
ATOM 3847 C CA . PRO B 1 223 ? 13.637 -19.448 28.490 1.00 13.13 213 PRO B CA 1
ATOM 3848 C C . PRO B 1 223 ? 12.303 -19.835 27.833 1.00 13.02 213 PRO B C 1
ATOM 3849 O O . PRO B 1 223 ? 11.810 -20.941 28.053 1.00 13.27 213 PRO B O 1
ATOM 3853 N N . THR B 1 224 ? 11.727 -18.928 27.055 1.00 11.62 214 THR B N 1
ATOM 3854 C CA . THR B 1 224 ? 10.408 -19.148 26.454 1.00 12.78 214 THR B CA 1
ATOM 3855 C C . THR B 1 224 ? 10.370 -20.385 25.563 1.00 12.33 214 THR B C 1
ATOM 3856 O O . THR B 1 224 ? 9.446 -21.185 25.691 1.00 11.28 214 THR B O 1
ATOM 3860 N N . LEU B 1 225 ? 11.361 -20.552 24.694 1.00 11.22 215 LEU B N 1
ATOM 3861 C CA . LEU B 1 225 ? 11.335 -21.738 23.807 1.00 11.58 215 LEU B CA 1
ATOM 3862 C C . LEU B 1 225 ? 11.415 -23.016 24.627 1.00 11.64 215 LEU B C 1
ATOM 3863 O O . LEU B 1 225 ? 10.802 -24.026 24.256 1.00 12.47 215 LEU B O 1
ATOM 3868 N N . ASN B 1 226 ? 12.148 -22.992 25.743 1.00 11.90 216 ASN B N 1
ATOM 3869 C CA . ASN B 1 226 ? 12.166 -24.178 26.588 1.00 11.49 216 ASN B CA 1
ATOM 3870 C C . ASN B 1 226 ? 10.799 -24.508 27.177 1.00 10.97 216 ASN B C 1
ATOM 3871 O O . ASN B 1 226 ? 10.388 -25.682 27.209 1.00 11.30 216 ASN B O 1
ATOM 3876 N N . LEU B 1 227 ? 10.058 -23.491 27.642 1.00 9.73 217 LEU B N 1
ATOM 3877 C CA . LEU B 1 227 ? 8.708 -23.734 28.151 1.00 10.38 217 LEU B CA 1
ATOM 3878 C C . LEU B 1 227 ? 7.849 -24.340 27.047 1.00 10.38 217 LEU B C 1
ATOM 3879 O O . LEU B 1 227 ? 7.107 -25.315 27.268 1.00 10.36 217 LEU B O 1
ATOM 3884 N N . ARG B 1 228 ? 7.948 -23.752 25.858 1.00 10.11 218 ARG B N 1
ATOM 3885 C CA . ARG B 1 228 ? 7.094 -24.173 24.734 1.00 9.34 218 ARG B CA 1
ATOM 3886 C C . ARG B 1 228 ? 7.421 -25.582 24.289 1.00 9.82 218 ARG B C 1
ATOM 3887 O O . ARG B 1 228 ? 6.510 -26.421 24.136 1.00 9.72 218 ARG B O 1
ATOM 3895 N N . TYR B 1 229 ? 8.711 -25.837 24.085 1.00 8.55 219 TYR B N 1
ATOM 3896 C CA . TYR B 1 229 ? 9.109 -27.142 23.528 1.00 8.92 219 TYR B CA 1
ATOM 3897 C C . TYR B 1 229 ? 9.098 -28.255 24.558 1.00 9.66 219 TYR B C 1
ATOM 3898 O O . TYR B 1 229 ? 8.929 -29.450 24.200 1.00 9.58 219 TYR B O 1
ATOM 3907 N N . THR B 1 230 ? 9.232 -27.920 25.836 1.00 9.41 220 THR B N 1
ATOM 3908 C CA . THR B 1 230 ? 9.005 -28.957 26.857 1.00 9.64 220 THR B CA 1
ATOM 3909 C C . THR B 1 230 ? 7.514 -29.337 26.866 1.00 9.60 220 THR B C 1
ATOM 3910 O O . THR B 1 230 ? 7.179 -30.532 26.911 1.00 9.12 220 THR B O 1
ATOM 3914 N N . ARG B 1 231 ? 6.624 -28.357 26.734 1.00 8.86 221 ARG B N 1
ATOM 3915 C CA . ARG B 1 231 ? 5.199 -28.666 26.621 1.00 8.79 221 ARG B CA 1
ATOM 3916 C C . ARG B 1 231 ? 4.928 -29.563 25.397 1.00 9.03 221 ARG B C 1
ATOM 3917 O O . ARG B 1 231 ? 4.177 -30.555 25.484 1.00 10.34 221 ARG B O 1
ATOM 3925 N N . VAL B 1 232 ? 5.559 -29.232 24.275 1.00 8.45 222 VAL B N 1
ATOM 3926 C CA . VAL B 1 232 ? 5.377 -30.027 23.033 1.00 7.97 222 VAL B CA 1
ATOM 3927 C C . VAL B 1 232 ? 5.854 -31.438 23.269 1.00 9.17 222 VAL B C 1
ATOM 3928 O O . VAL B 1 232 ? 5.152 -32.418 22.955 1.00 9.53 222 VAL B O 1
ATOM 3932 N N . ALA B 1 233 ? 7.052 -31.570 23.824 1.00 8.49 223 ALA B N 1
ATOM 3933 C CA . ALA B 1 233 ? 7.651 -32.912 23.987 1.00 9.09 223 ALA B CA 1
ATOM 3934 C C . ALA B 1 233 ? 6.789 -33.794 24.889 1.00 9.71 223 ALA B C 1
ATOM 3935 O O . ALA B 1 233 ? 6.624 -34.998 24.629 1.00 10.78 223 ALA B O 1
ATOM 3937 N N . LEU B 1 234 ? 6.243 -33.179 25.949 1.00 9.61 224 LEU B N 1
ATOM 3938 C CA A LEU B 1 234 ? 5.517 -33.910 26.980 0.50 9.55 224 LEU B CA 1
ATOM 3939 C CA B LEU B 1 234 ? 5.514 -33.919 26.970 0.50 9.66 224 LEU B CA 1
ATOM 3940 C C . LEU B 1 234 ? 4.059 -34.168 26.602 1.00 9.57 224 LEU B C 1
ATOM 3941 O O . LEU B 1 234 ? 3.327 -34.840 27.362 1.00 11.67 224 LEU B O 1
ATOM 3950 N N . THR B 1 235 ? 3.617 -33.640 25.452 1.00 9.02 225 THR B N 1
ATOM 3951 C CA . THR B 1 235 ? 2.195 -33.817 25.057 1.00 9.49 225 THR B CA 1
ATOM 3952 C C . THR B 1 235 ? 2.010 -34.568 23.749 1.00 9.74 225 THR B C 1
ATOM 3953 O O . THR B 1 235 ? 0.870 -34.783 23.330 1.00 8.80 225 THR B O 1
ATOM 3957 N N . GLN B 1 236 ? 3.116 -34.988 23.111 1.00 8.91 226 GLN B N 1
ATOM 3958 C CA . GLN B 1 236 ? 2.995 -35.700 21.836 1.00 8.17 226 GLN B CA 1
ATOM 3959 C C . GLN B 1 236 ? 2.139 -36.957 21.963 1.00 8.61 226 GLN B C 1
ATOM 3960 O O . GLN B 1 236 ? 1.187 -37.159 21.193 1.00 9.18 226 GLN B O 1
ATOM 3966 N N . ARG B 1 237 ? 2.499 -37.798 22.924 1.00 8.89 227 ARG B N 1
ATOM 3967 C CA . ARG B 1 237 ? 1.780 -39.077 23.144 1.00 8.95 227 ARG B CA 1
ATOM 3968 C C . ARG B 1 237 ? 0.336 -38.813 23.586 1.00 9.90 227 ARG B C 1
ATOM 3969 O O . ARG B 1 237 ? -0.615 -39.429 23.082 1.00 9.57 227 ARG B O 1
ATOM 3977 N N . LEU B 1 238 ? 0.174 -37.846 24.487 1.00 9.70 228 LEU B N 1
ATOM 3978 C CA . LEU B 1 238 ? -1.124 -37.489 24.974 1.00 10.19 228 LEU B CA 1
ATOM 3979 C C . LEU B 1 238 ? -2.042 -37.064 23.819 1.00 9.84 228 LEU B C 1
ATOM 3980 O O . LEU B 1 238 ? -3.189 -37.509 23.697 1.00 10.09 228 LEU B O 1
ATOM 3985 N N . LYS B 1 239 ? -1.545 -36.180 22.955 1.00 9.09 229 LYS B N 1
ATOM 3986 C CA . LYS B 1 239 ? -2.301 -35.749 21.787 1.00 8.54 229 LYS B CA 1
ATOM 3987 C C . LYS B 1 239 ? -2.701 -36.925 20.877 1.00 8.17 229 LYS B C 1
ATOM 3988 O O . LYS B 1 239 ? -3.836 -36.974 20.355 1.00 9.49 229 LYS B O 1
ATOM 3994 N N . ARG B 1 240 ? -1.763 -37.851 20.651 1.00 8.31 230 ARG B N 1
ATOM 3995 C CA . ARG B 1 240 ? -2.074 -39.026 19.828 1.00 8.59 230 ARG B CA 1
ATOM 3996 C C . ARG B 1 240 ? -3.220 -39.850 20.431 1.00 8.03 230 ARG B C 1
ATOM 3997 O O . ARG B 1 240 ? -4.169 -40.254 19.701 1.00 8.54 230 ARG B O 1
ATOM 4005 N N . LEU B 1 241 ? -3.155 -40.070 21.749 1.00 7.70 231 LEU B N 1
ATOM 4006 C CA . LEU B 1 241 ? -4.173 -40.850 22.434 1.00 8.54 231 LEU B CA 1
ATOM 4007 C C . LEU B 1 241 ? -5.550 -40.193 22.374 1.00 9.22 231 LEU B C 1
ATOM 4008 O O . LEU B 1 241 ? -6.576 -40.856 22.150 1.00 9.60 231 LEU B O 1
ATOM 4013 N N . VAL B 1 242 ? -5.589 -38.878 22.556 1.00 8.55 232 VAL B N 1
ATOM 4014 C CA . VAL B 1 242 ? -6.869 -38.183 22.479 1.00 8.62 232 VAL B CA 1
ATOM 4015 C C . VAL B 1 242 ? -7.401 -38.241 21.053 1.00 8.92 232 VAL B C 1
ATOM 4016 O O . VAL B 1 242 ? -8.578 -38.548 20.835 1.00 9.05 232 VAL B O 1
ATOM 4020 N N A ASN B 1 243 ? -6.554 -37.955 20.077 0.50 8.62 233 ASN B N 1
ATOM 4021 N N B ASN B 1 243 ? -6.551 -37.952 20.065 0.50 8.56 233 ASN B N 1
ATOM 4022 C CA A ASN B 1 243 ? -6.987 -38.040 18.697 0.50 9.60 233 ASN B CA 1
ATOM 4023 C CA B ASN B 1 2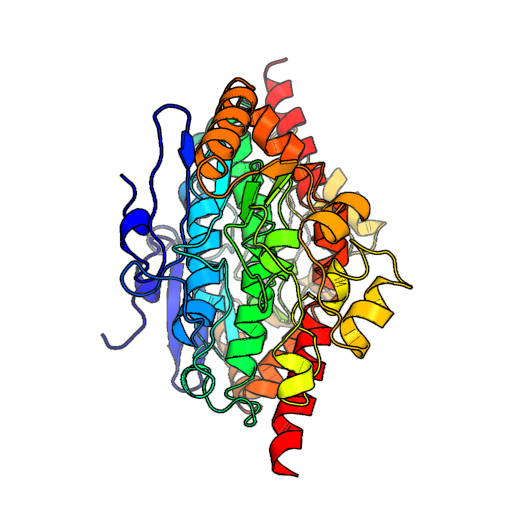43 ? -6.943 -38.062 18.649 0.50 9.42 233 ASN B CA 1
ATOM 4024 C C A ASN B 1 243 ? -7.546 -39.416 18.300 0.50 9.54 233 ASN B C 1
ATOM 4025 C C B ASN B 1 243 ? -7.522 -39.421 18.268 0.50 9.47 233 ASN B C 1
ATOM 4026 O O A ASN B 1 243 ? -8.493 -39.504 17.514 0.50 9.62 233 ASN B O 1
ATOM 4027 O O B ASN B 1 243 ? -8.456 -39.507 17.463 0.50 9.50 233 ASN B O 1
ATOM 4036 N N . GLU B 1 244 ? -6.948 -40.481 18.846 1.00 9.38 234 GLU B N 1
ATOM 4037 C CA . GLU B 1 244 ? -7.382 -41.848 18.547 1.00 9.13 234 GLU B CA 1
ATOM 4038 C C . GLU B 1 244 ? -8.869 -42.054 18.852 1.00 9.41 234 GLU B C 1
ATOM 4039 O O . GLU B 1 244 ? -9.602 -42.677 18.046 1.00 10.24 234 GLU B O 1
ATOM 4045 N N . GLY B 1 245 ? -9.301 -41.488 19.978 1.00 9.07 235 GLY B N 1
ATOM 4046 C CA . GLY B 1 245 ? -10.615 -41.878 20.515 1.00 8.69 235 GLY B CA 1
ATOM 4047 C C . GLY B 1 245 ? -11.671 -40.809 20.639 1.00 8.69 235 GLY B C 1
ATOM 4048 O O . GLY B 1 245 ? -12.813 -41.154 20.933 1.00 8.26 235 GLY B O 1
ATOM 4049 N N . ILE B 1 246 ? -11.307 -39.536 20.430 1.00 8.88 236 ILE B N 1
ATOM 4050 C CA . ILE B 1 246 ? -12.251 -38.465 20.782 1.00 9.72 236 ILE B CA 1
ATOM 4051 C C . ILE B 1 246 ? -13.463 -38.445 19.845 1.00 9.49 236 ILE B C 1
ATOM 4052 O O . ILE B 1 246 ? -14.621 -38.416 20.309 1.00 9.33 236 ILE B O 1
ATOM 4057 N N . GLY B 1 247 ? -13.222 -38.493 18.533 1.00 9.01 237 GLY B N 1
ATOM 4058 C CA . GLY B 1 247 ? -14.378 -38.472 17.619 1.00 8.79 237 GLY B CA 1
ATOM 4059 C C . GLY B 1 247 ? -15.268 -39.696 17.753 1.00 9.34 237 GLY B C 1
ATOM 4060 O O . GLY B 1 247 ? -16.499 -39.567 17.768 1.00 9.57 237 GLY B O 1
ATOM 4061 N N . TYR B 1 248 ? -14.670 -40.876 17.894 1.00 8.88 238 TYR B N 1
ATOM 4062 C CA . TYR B 1 248 ? -15.453 -42.110 18.018 1.00 8.70 238 TYR B CA 1
ATOM 4063 C C . TYR B 1 248 ? -16.308 -42.036 19.298 1.00 8.18 238 TYR B C 1
ATOM 4064 O O . TYR B 1 248 ? -17.491 -42.371 19.290 1.00 9.45 238 TYR B O 1
ATOM 4073 N N . GLY B 1 249 ? -15.691 -41.587 20.396 1.00 8.58 239 GLY B N 1
ATOM 4074 C CA . GLY B 1 249 ? -16.412 -41.516 21.680 1.00 8.66 239 GLY B CA 1
ATOM 4075 C C . GLY B 1 249 ? -17.600 -40.557 21.538 1.00 9.35 239 GLY B C 1
ATOM 4076 O O . GLY B 1 249 ? -18.704 -40.879 21.994 1.00 9.46 239 GLY B O 1
ATOM 4077 N N . LEU B 1 250 ? -17.392 -39.421 20.861 1.00 8.96 240 LEU B N 1
ATOM 4078 C CA . LEU B 1 250 ? -18.472 -38.418 20.771 1.00 9.43 240 LEU B CA 1
ATOM 4079 C C . LEU B 1 250 ? -19.566 -38.854 19.794 1.00 9.28 240 LEU B C 1
ATOM 4080 O O . LEU B 1 250 ? -20.721 -38.490 19.998 1.00 10.27 240 LEU B O 1
ATOM 4085 N N . ALA B 1 251 ? -19.213 -39.658 18.761 1.00 9.12 241 ALA B N 1
ATOM 4086 C CA . ALA B 1 251 ? -20.234 -40.178 17.824 1.00 9.64 241 ALA B CA 1
ATOM 4087 C C . ALA B 1 251 ? -21.077 -41.219 18.559 1.00 8.61 241 ALA B C 1
ATOM 4088 O O . ALA B 1 251 ? -22.323 -41.191 18.503 1.00 9.88 241 ALA B O 1
ATOM 4090 N N . LEU B 1 252 ? -20.420 -42.123 19.293 1.00 8.49 242 LEU B N 1
ATOM 4091 C CA . LEU B 1 252 ? -21.159 -43.125 20.080 1.00 8.04 242 LEU B CA 1
ATOM 4092 C C . LEU B 1 252 ? -22.076 -42.454 21.111 1.00 9.01 242 LEU B C 1
ATOM 4093 O O . LEU B 1 252 ? -23.234 -42.866 21.318 1.00 10.67 242 LEU B O 1
ATOM 4098 N N . GLU B 1 253 ? -21.547 -41.408 21.748 1.00 9.39 243 GLU B N 1
ATOM 4099 C CA . GLU B 1 253 ? -22.334 -40.634 22.733 1.00 8.96 243 GLU B CA 1
ATOM 4100 C C . GLU B 1 253 ? -23.590 -40.044 22.053 1.00 9.67 243 GLU B C 1
ATOM 4101 O O . GLU B 1 253 ? -24.698 -40.090 22.611 1.00 10.93 243 GLU B O 1
ATOM 4107 N N . GLY B 1 254 ? -23.402 -39.523 20.837 1.00 10.02 244 GLY B N 1
ATOM 4108 C CA . GLY B 1 254 ? -24.513 -38.931 20.081 1.00 10.46 244 GLY B CA 1
ATOM 4109 C C . GLY B 1 254 ? -25.590 -39.971 19.821 1.00 11.08 244 GLY B C 1
ATOM 4110 O O . GLY B 1 254 ? -26.803 -39.693 19.963 1.00 12.23 244 GLY B O 1
ATOM 4111 N N . ILE B 1 255 ? -25.183 -41.181 19.438 1.00 10.50 245 ILE B N 1
ATOM 4112 C CA . ILE B 1 255 ? -26.182 -42.240 19.203 1.00 10.61 245 ILE B CA 1
ATOM 4113 C C . ILE B 1 255 ? -26.975 -42.548 20.475 1.00 10.27 245 ILE B C 1
ATOM 4114 O O . ILE B 1 255 ? -28.204 -42.668 20.440 1.00 10.39 245 ILE B O 1
ATOM 4119 N N . THR B 1 256 ? -26.276 -42.667 21.614 1.00 9.93 246 THR B N 1
ATOM 4120 C CA . THR B 1 256 ? -26.988 -42.866 22.884 1.00 10.58 246 THR B CA 1
ATOM 4121 C C . THR B 1 256 ? -27.898 -41.686 23.208 1.00 11.11 246 THR B C 1
ATOM 4122 O O . THR B 1 256 ? -28.968 -41.889 23.815 1.00 13.06 246 THR B O 1
ATOM 4126 N N . ALA B 1 257 ? -27.527 -40.467 22.802 1.00 10.82 247 ALA B N 1
ATOM 4127 C CA . ALA B 1 257 ? -28.399 -39.280 23.060 1.00 12.16 247 ALA B CA 1
ATOM 4128 C C . ALA B 1 257 ? -29.667 -39.394 22.218 1.00 12.75 247 ALA B C 1
ATOM 4129 O O . ALA B 1 257 ? -30.796 -39.184 22.728 1.00 12.76 247 ALA B O 1
ATOM 4131 N N . THR B 1 258 ? -29.506 -39.763 20.949 1.00 12.60 248 THR B N 1
ATOM 4132 C CA . THR B 1 258 ? -30.650 -40.040 20.080 1.00 13.58 248 THR B CA 1
ATOM 4133 C C . THR B 1 258 ? -31.549 -41.103 20.683 1.00 13.94 248 THR B C 1
ATOM 4134 O O . THR B 1 258 ? -32.783 -40.967 20.642 1.00 14.80 248 THR B O 1
ATOM 4138 N N . ASP B 1 259 ? -30.952 -42.138 21.268 1.00 13.10 249 ASP B N 1
ATOM 4139 C CA . ASP B 1 259 ? -31.731 -43.266 21.780 1.00 14.40 249 ASP B CA 1
ATOM 4140 C C . ASP B 1 259 ? -32.589 -42.855 22.974 1.00 14.85 249 ASP B C 1
ATOM 4141 O O . ASP B 1 259 ? -33.501 -43.593 23.339 1.00 16.42 249 ASP B O 1
ATOM 4146 N N . LEU B 1 260 ? -32.329 -41.684 23.563 1.00 15.33 250 LEU B N 1
ATOM 4147 C CA . LEU B 1 260 ? -33.142 -41.225 24.719 1.00 18.32 250 LEU B CA 1
ATOM 4148 C C . LEU B 1 260 ? -34.598 -41.019 24.328 1.00 20.56 250 LEU B C 1
ATOM 4149 O O . LEU B 1 260 ? -35.456 -41.007 25.206 1.00 21.72 250 LEU B O 1
ATOM 4154 N N . ARG B 1 261 ? -34.850 -40.851 23.028 1.00 22.29 251 ARG B N 1
ATOM 4155 C CA . ARG B 1 261 ? -36.224 -40.779 22.496 1.00 24.25 251 ARG B CA 1
ATOM 4156 C C . ARG B 1 261 ? -36.970 -42.128 22.535 1.00 25.97 251 ARG B C 1
ATOM 4157 O O . ARG B 1 261 ? -38.215 -42.156 22.612 1.00 27.47 251 ARG B O 1
ATOM 4165 N N . ASN B 1 262 ? -36.225 -43.236 22.463 1.00 26.21 252 ASN B N 1
ATOM 4166 C CA . ASN B 1 262 ? -36.803 -44.591 22.383 1.00 26.53 252 ASN B CA 1
ATOM 4167 C C . ASN B 1 262 ? -37.289 -45.156 23.724 0.50 26.60 252 ASN B C 1
ATOM 4168 O O . ASN B 1 262 ? -38.046 -46.139 23.757 0.50 27.06 252 ASN B O 1
ATOM 4173 N N . THR B 1 263 ? -36.934 -44.673 24.803 0.50 26.47 253 THR B N 1
#